Protein AF-A0A4R1QKC6-F1 (afdb_monomer_lite)

Secondary structure (DSSP, 8-state):
-HHHHHHHT-SS--------HHHHHHHHHHS--HHHHHHHHTT-----GGG--HHHHHHHHHHHHHT-TT--HHHHHHHHHTHHHHHT-TT--HHHHHHHHTTHHHHTTT--HHHHHHHHHHHHH-HHHHHHHHHTTS-HHHHHHHHHHHHS-SSEEHHHHHHHHHHHHHHHHHTT-------HHHHHHHHHTTTEEEEE-TTT--EEEEESSHHHHHHHHHHHHHTHHHHHHHHHHH--BHHHHHHHTTTSS-----SS-----GGGTS-----HHHHHHHHHHHHHHTTTPBP--S---TTT----TTS-GGGGHHHHHHHHHHHH-SSS-HHHHHHHHHHHHHHHHHTTSSS----HHHHHHHHHHHHHH--

Foldseek 3Di:
DVVLVVQVPDPPHDDDDDDDPVVVVVVCVVVVDPVVVVSCVVDDDDDDPVPQDLVNLLVLLVVLLVPQPQADPLLSVLCVVVVVCQSPPPLNDSQLSNQLSLCNNVAVVPADSVRSNVVSSVCSVPVLVVLVVVLVPAAPLLNVLLLLCLLADPFFFPVLSVQLSVLLVVLCVVVVNPHDDDDVVVSVVSCCVPFKDWDQDPPPRTITIDTPGVVSSLNSVVVCLVCCVPRLLSSLRRNQALSSLLSLLQLDPQDDDDPPPPDPHCSPVDSSPDPVVSVVSNLVSCLVCVQPHAHTDPDDDPPPCGGHNPDHSLACNLVSLVSCCRRCPEPNDVSNLVSSVVVLVVLVVCCPPPPNRYDPVSVVRSVVSCVRSPD

InterPro domains:
  IPR049050 Novel STAND NTPase 3 [PF20720] (2-67)

Organism: Hydrogenispora ethanolica (NCBI:txid1082276)

pLDDT: mean 82.25, std 14.84, range [34.41, 97.25]

Structure (mmCIF, N/CA/C/O backbone):
data_AF-A0A4R1QKC6-F1
#
_entry.id   AF-A0A4R1QKC6-F1
#
loop_
_atom_site.group_PDB
_atom_site.id
_atom_site.type_symbol
_atom_site.label_atom_id
_atom_site.label_alt_id
_atom_site.label_comp_id
_atom_site.label_asym_id
_atom_site.label_entity_id
_atom_site.label_seq_id
_atom_site.pdbx_PDB_ins_code
_atom_site.Cartn_x
_atom_site.Cartn_y
_atom_site.Cartn_z
_atom_site.occupancy
_atom_site.B_iso_or_equiv
_atom_site.auth_seq_id
_atom_site.auth_comp_id
_atom_site.auth_asym_id
_atom_site.auth_atom_id
_atom_site.pdbx_PDB_model_num
ATOM 1 N N . MET A 1 1 ? 13.739 -27.518 7.814 1.00 59.28 1 MET A N 1
ATOM 2 C CA . MET A 1 1 ? 13.492 -28.705 8.675 1.00 59.28 1 MET A CA 1
ATOM 3 C C . MET A 1 1 ? 14.333 -28.768 9.946 1.00 59.28 1 MET A C 1
ATOM 5 O O . MET A 1 1 ? 13.755 -29.000 11.000 1.00 59.28 1 MET A O 1
ATOM 9 N N . LYS A 1 2 ? 15.659 -28.541 9.899 1.00 71.06 2 LYS A N 1
ATOM 10 C CA . LYS A 1 2 ? 16.522 -28.629 11.098 1.00 71.06 2 LYS A CA 1
ATOM 11 C C . LYS A 1 2 ? 16.048 -27.735 12.257 1.00 71.06 2 LYS A C 1
ATOM 13 O O . LYS A 1 2 ? 16.015 -28.202 13.382 1.00 71.06 2 LYS A O 1
ATOM 18 N N . PHE A 1 3 ? 15.606 -26.508 11.974 1.00 77.31 3 PHE A N 1
ATOM 19 C CA . PHE A 1 3 ? 15.115 -25.565 12.988 1.00 77.31 3 PHE A CA 1
ATOM 20 C C . PHE A 1 3 ? 13.862 -26.049 13.742 1.00 77.31 3 PHE A C 1
ATOM 22 O O . PHE A 1 3 ? 13.881 -26.124 14.965 1.00 77.31 3 PHE A O 1
ATOM 29 N N . ILE A 1 4 ? 12.806 -26.454 13.023 1.00 76.50 4 ILE A N 1
ATOM 30 C CA . ILE A 1 4 ? 11.559 -26.964 13.630 1.00 76.50 4 ILE A CA 1
ATOM 31 C C . ILE A 1 4 ? 11.847 -28.200 14.496 1.00 76.50 4 ILE A C 1
ATOM 33 O O . ILE A 1 4 ? 11.360 -28.292 15.617 1.00 76.50 4 ILE A O 1
ATOM 37 N N . HIS A 1 5 ? 12.698 -29.111 14.010 1.00 72.00 5 HIS A N 1
ATOM 38 C CA . HIS A 1 5 ? 13.098 -30.317 14.747 1.00 72.00 5 HIS A CA 1
ATOM 39 C C . HIS A 1 5 ? 13.957 -30.026 15.985 1.00 72.00 5 HIS A C 1
ATOM 41 O O . HIS A 1 5 ? 13.900 -30.750 16.977 1.00 72.00 5 HIS A O 1
ATOM 47 N N . LEU A 1 6 ? 14.783 -28.978 15.932 1.00 79.50 6 LEU A N 1
ATOM 48 C CA . LEU A 1 6 ? 15.557 -28.521 17.085 1.00 79.50 6 LEU A CA 1
ATOM 49 C C . LEU A 1 6 ? 14.627 -27.981 18.174 1.00 79.50 6 LEU A C 1
ATOM 51 O O . LEU A 1 6 ? 14.767 -28.378 19.330 1.00 79.50 6 LEU A O 1
ATOM 55 N N . ILE A 1 7 ? 13.643 -27.154 17.802 1.00 82.00 7 ILE A N 1
ATOM 56 C CA . ILE A 1 7 ? 12.662 -26.625 18.757 1.00 82.00 7 ILE A CA 1
ATOM 57 C C . ILE A 1 7 ? 11.783 -27.748 19.315 1.00 82.00 7 ILE A C 1
ATOM 59 O O . ILE A 1 7 ? 11.591 -27.809 20.524 1.00 82.00 7 ILE A O 1
ATOM 63 N N . SER A 1 8 ? 11.316 -28.689 18.486 1.00 74.56 8 SER A N 1
ATOM 64 C CA . SER A 1 8 ? 10.445 -29.784 18.948 1.00 74.56 8 SER A CA 1
ATOM 65 C C . SER A 1 8 ? 11.114 -30.730 19.953 1.00 74.56 8 SER A C 1
ATOM 67 O O . SER A 1 8 ? 10.425 -31.449 20.671 1.00 74.56 8 SER A O 1
ATOM 69 N N . LYS A 1 9 ? 12.452 -30.771 19.999 1.00 80.69 9 LYS A N 1
ATOM 70 C CA . LYS A 1 9 ? 13.228 -31.544 20.985 1.00 80.69 9 LYS A CA 1
ATOM 71 C C . LYS A 1 9 ? 13.559 -30.759 22.254 1.00 80.69 9 LYS A C 1
ATOM 73 O O . LYS A 1 9 ? 14.039 -31.347 23.224 1.00 80.69 9 LYS A O 1
ATOM 78 N N . SER A 1 10 ? 13.346 -29.448 22.246 1.00 85.75 10 SER A N 1
ATOM 79 C CA . SER A 1 10 ? 13.603 -28.591 23.393 1.00 85.75 10 SER A CA 1
ATOM 80 C C . SER A 1 10 ? 12.473 -28.717 24.409 1.00 85.75 10 SER A C 1
ATOM 82 O O . SER A 1 10 ? 11.298 -28.688 24.057 1.00 85.75 10 SER A O 1
ATOM 84 N N . ARG A 1 11 ? 12.818 -28.836 25.694 1.00 86.31 11 ARG A N 1
ATOM 85 C CA . ARG A 1 11 ? 11.822 -28.888 26.779 1.00 86.31 11 ARG A CA 1
ATOM 86 C C . ARG A 1 11 ? 11.264 -27.513 27.154 1.00 86.31 11 ARG A C 1
ATOM 88 O O . ARG A 1 11 ? 10.244 -27.446 27.828 1.00 86.31 11 ARG A O 1
ATOM 95 N N . ASN A 1 12 ? 11.926 -26.438 26.721 1.00 91.56 12 ASN A N 1
ATOM 96 C CA . ASN A 1 12 ? 11.682 -25.079 27.212 1.00 91.56 12 ASN A CA 1
ATOM 97 C C . ASN A 1 12 ? 11.407 -24.078 26.075 1.00 91.56 12 ASN A C 1
ATOM 99 O O . ASN A 1 12 ? 11.567 -22.875 26.268 1.00 91.56 12 ASN A O 1
ATOM 103 N N . GLN A 1 13 ? 11.065 -24.547 24.873 1.00 86.56 13 GLN A N 1
ATOM 104 C CA . GLN A 1 13 ? 10.798 -23.685 23.719 1.00 86.56 13 GLN A CA 1
ATOM 105 C C . GLN A 1 13 ? 9.487 -24.091 23.050 1.00 86.56 13 GLN A C 1
ATOM 107 O O . GLN A 1 13 ? 9.180 -25.274 22.937 1.00 86.56 13 GLN A O 1
ATOM 112 N N . ILE A 1 14 ? 8.733 -23.095 22.587 1.00 84.12 14 ILE A N 1
ATOM 113 C CA . ILE A 1 14 ? 7.498 -23.275 21.823 1.00 84.12 14 ILE A CA 1
ATOM 114 C C . ILE A 1 14 ? 7.650 -22.481 20.528 1.00 84.12 14 ILE A C 1
ATOM 116 O O . ILE A 1 14 ? 8.027 -21.311 20.560 1.00 84.12 14 ILE A O 1
ATOM 120 N N . LEU A 1 15 ? 7.360 -23.119 19.394 1.00 81.81 15 LEU A N 1
ATOM 121 C CA . LEU A 1 15 ? 7.278 -22.450 18.100 1.00 81.81 15 LEU A CA 1
ATOM 122 C C . LEU A 1 15 ? 5.813 -22.116 17.811 1.00 81.81 15 LEU A C 1
ATOM 124 O O . LEU A 1 15 ? 4.997 -23.021 17.654 1.00 81.81 15 LEU A O 1
ATOM 128 N N . ILE A 1 16 ? 5.496 -20.825 17.726 1.00 83.88 16 ILE A N 1
ATOM 129 C CA . ILE A 1 16 ? 4.178 -20.341 17.307 1.00 83.88 16 ILE A CA 1
ATOM 130 C C . ILE A 1 16 ? 4.315 -19.815 15.883 1.00 83.88 16 ILE A C 1
ATOM 132 O O . ILE A 1 16 ? 5.154 -18.960 15.612 1.00 83.88 16 ILE A O 1
ATOM 136 N N . LEU A 1 17 ? 3.492 -20.339 14.978 1.00 77.62 17 LEU A N 1
ATOM 137 C CA . LEU A 1 17 ? 3.425 -19.905 13.587 1.00 77.62 17 LEU A CA 1
ATOM 138 C C . LEU A 1 17 ? 2.023 -19.371 13.326 1.00 77.62 17 LEU A C 1
ATOM 140 O O . LEU A 1 17 ? 1.037 -20.063 13.576 1.00 77.62 17 LEU A O 1
ATOM 144 N N . THR A 1 18 ? 1.937 -18.146 12.824 1.00 76.38 18 THR A N 1
ATOM 145 C CA . THR A 1 18 ? 0.678 -17.516 12.432 1.00 76.38 18 THR A CA 1
ATOM 146 C C . THR A 1 18 ? 0.660 -17.356 10.921 1.00 76.38 18 THR A C 1
ATOM 148 O O . THR A 1 18 ? 1.642 -16.964 10.295 1.00 76.38 18 THR A O 1
ATOM 151 N N . SER A 1 19 ? -0.451 -17.734 10.301 1.00 73.38 19 SER A N 1
ATOM 152 C CA . SER A 1 19 ? -0.643 -17.585 8.864 1.00 73.38 19 SER A CA 1
ATOM 153 C C . SER A 1 19 ? -2.129 -17.618 8.553 1.00 73.38 19 SER A C 1
ATOM 155 O O . SER A 1 19 ? -2.922 -18.179 9.315 1.00 73.38 19 SER A O 1
ATOM 157 N N . ARG A 1 20 ? -2.520 -17.055 7.413 1.00 71.25 20 ARG A N 1
ATOM 158 C CA . ARG A 1 20 ? -3.868 -17.269 6.896 1.00 71.25 20 ARG A CA 1
ATOM 159 C C . ARG A 1 20 ? -3.973 -18.700 6.365 1.00 71.25 20 ARG A C 1
ATOM 161 O O . ARG A 1 20 ? -3.031 -19.233 5.779 1.00 71.25 20 ARG A O 1
ATOM 168 N N . GLY A 1 21 ? -5.129 -19.332 6.569 1.00 68.44 21 GLY A N 1
ATOM 169 C CA . GLY A 1 21 ? -5.317 -20.762 6.303 1.00 68.44 21 GLY A CA 1
ATOM 170 C C . GLY A 1 21 ? -4.918 -21.211 4.897 1.00 68.44 21 GLY A C 1
ATOM 171 O O . GLY A 1 21 ? -4.301 -22.265 4.746 1.00 68.44 21 GLY A O 1
ATOM 172 N N . TYR A 1 22 ? -5.231 -20.403 3.884 1.00 66.50 22 TYR A N 1
ATOM 173 C CA . TYR A 1 22 ? -4.925 -20.724 2.492 1.00 66.50 22 TYR A CA 1
ATOM 174 C C . TYR A 1 22 ? -3.426 -20.557 2.164 1.00 66.50 22 TYR A C 1
ATOM 176 O O . TYR A 1 22 ? -2.922 -21.342 1.369 1.00 66.50 22 TYR A O 1
ATOM 184 N N . VAL A 1 23 ? -2.688 -19.616 2.785 1.00 71.38 23 VAL A N 1
ATOM 185 C CA . VAL A 1 23 ? -1.226 -19.468 2.571 1.00 71.38 23 VAL A CA 1
ATOM 186 C C . VAL A 1 23 ? -0.524 -20.730 3.033 1.00 71.38 23 VAL A C 1
ATOM 188 O O . VAL A 1 23 ? 0.311 -21.284 2.323 1.00 71.38 23 VAL A O 1
ATOM 191 N N . LEU A 1 24 ? -0.901 -21.213 4.221 1.00 76.06 24 LEU A N 1
ATOM 192 C CA . LEU A 1 24 ? -0.361 -22.451 4.762 1.00 76.06 24 LEU A CA 1
ATOM 193 C C . LEU A 1 24 ? -0.687 -23.638 3.845 1.00 76.06 24 LEU A C 1
ATOM 195 O O . LEU A 1 24 ? 0.182 -24.465 3.589 1.00 76.06 24 LEU A O 1
ATOM 199 N N . GLN A 1 25 ? -1.918 -23.720 3.330 1.00 73.56 25 GLN A N 1
ATOM 200 C CA . GLN A 1 25 ? -2.302 -24.771 2.382 1.00 73.56 25 GLN A CA 1
ATOM 201 C C . GLN A 1 25 ? -1.499 -24.702 1.076 1.00 73.56 25 GLN A C 1
ATOM 203 O O . GLN A 1 25 ? -1.065 -25.743 0.590 1.00 73.56 25 GLN A O 1
ATOM 208 N N . GLN A 1 26 ? -1.267 -23.502 0.541 1.00 67.56 26 GLN A N 1
ATOM 209 C CA . GLN A 1 26 ? -0.498 -23.287 -0.683 1.00 67.56 26 GLN A CA 1
ATOM 210 C C . GLN A 1 26 ? 0.970 -23.688 -0.503 1.00 67.56 26 GLN A C 1
ATOM 212 O O . GLN A 1 26 ? 1.472 -24.503 -1.274 1.00 67.56 26 GLN A O 1
ATOM 217 N N . GLY A 1 27 ? 1.630 -23.202 0.552 1.00 70.81 27 GLY A N 1
ATOM 218 C CA . GLY A 1 27 ? 3.017 -23.576 0.838 1.00 70.81 27 GLY A CA 1
ATOM 219 C C . GLY A 1 27 ? 3.173 -25.082 1.081 1.00 70.81 27 GLY A C 1
ATOM 220 O O . GLY A 1 27 ? 4.123 -25.701 0.614 1.00 70.81 27 GLY A O 1
ATOM 221 N N . LEU A 1 28 ? 2.206 -25.724 1.745 1.00 74.06 28 LEU A N 1
ATOM 222 C CA . LEU A 1 28 ? 2.227 -27.181 1.914 1.00 74.06 28 LEU A CA 1
ATOM 223 C C . LEU A 1 28 ? 2.051 -27.946 0.594 1.00 74.06 28 LEU A C 1
ATOM 225 O O . LEU A 1 28 ? 2.618 -29.030 0.455 1.00 74.06 28 LEU A O 1
ATOM 229 N N . ALA A 1 29 ? 1.278 -27.408 -0.353 1.00 72.88 29 ALA A N 1
ATOM 230 C CA . ALA A 1 29 ? 1.083 -28.014 -1.668 1.00 72.88 29 ALA A CA 1
ATOM 231 C C . ALA A 1 29 ? 2.341 -27.915 -2.547 1.00 72.88 29 ALA A C 1
ATOM 233 O O . ALA A 1 29 ? 2.661 -28.866 -3.257 1.00 72.88 29 ALA A O 1
ATOM 234 N N . GLU A 1 30 ? 3.066 -26.799 -2.466 1.00 71.62 30 GLU A N 1
ATOM 235 C CA . GLU A 1 30 ? 4.295 -26.554 -3.231 1.00 71.62 30 GLU A CA 1
ATOM 236 C C . GLU A 1 30 ? 5.466 -27.422 -2.747 1.00 71.62 30 GLU A C 1
ATOM 238 O O . GLU A 1 30 ? 6.155 -28.049 -3.546 1.00 71.62 30 GLU A O 1
ATOM 243 N N . TYR A 1 31 ? 5.655 -27.531 -1.429 1.00 66.31 31 TYR A N 1
ATOM 244 C CA . TYR A 1 31 ? 6.826 -28.201 -0.853 1.00 66.31 31 TYR A CA 1
ATOM 245 C C . TYR A 1 31 ? 6.674 -29.725 -0.667 1.00 66.31 31 TYR A C 1
ATOM 247 O O . TYR A 1 31 ? 7.617 -30.356 -0.188 1.00 66.31 31 TYR A O 1
ATOM 255 N N . GLN A 1 32 ? 5.512 -30.313 -1.009 1.00 65.56 32 GLN A N 1
ATOM 256 C CA . GLN A 1 32 ? 5.183 -31.760 -1.010 1.00 65.56 32 GLN A CA 1
ATOM 257 C C . GLN A 1 32 ? 5.869 -32.613 0.081 1.00 65.56 32 GLN A C 1
ATOM 259 O O . GLN A 1 32 ? 6.321 -33.733 -0.156 1.00 65.56 32 GLN A O 1
ATOM 264 N N . ASN A 1 33 ? 5.964 -32.092 1.305 1.00 74.00 33 ASN A N 1
ATOM 265 C CA . ASN A 1 33 ? 6.680 -32.748 2.393 1.00 74.00 33 ASN A CA 1
ATOM 266 C C . ASN A 1 33 ? 5.694 -33.230 3.462 1.00 74.00 33 ASN A C 1
ATOM 268 O O . ASN A 1 33 ? 5.199 -32.455 4.283 1.00 74.00 33 ASN A O 1
ATOM 272 N N . GLU A 1 34 ? 5.430 -34.536 3.470 1.00 73.38 34 GLU A N 1
ATOM 273 C CA . GLU A 1 34 ? 4.477 -35.169 4.390 1.00 73.38 34 GLU A CA 1
ATOM 274 C C . GLU A 1 34 ? 4.863 -35.002 5.870 1.00 73.38 34 GLU A C 1
ATOM 276 O O . GLU A 1 34 ? 3.994 -34.830 6.725 1.00 73.38 34 GLU A O 1
ATOM 281 N N . GLN A 1 35 ? 6.161 -34.956 6.196 1.00 71.50 35 GLN A N 1
ATOM 282 C CA . GLN A 1 35 ? 6.610 -34.721 7.575 1.00 71.50 35 GLN A CA 1
ATOM 283 C C . GLN A 1 35 ? 6.279 -33.299 8.049 1.00 71.50 35 GLN A C 1
ATOM 285 O O . GLN A 1 35 ? 5.874 -33.113 9.196 1.00 71.50 35 GLN A O 1
ATOM 290 N N . LEU A 1 36 ? 6.409 -32.300 7.168 1.00 72.69 36 LEU A N 1
ATOM 291 C CA . LEU A 1 36 ? 5.988 -30.919 7.441 1.00 72.69 36 LEU A CA 1
ATOM 292 C C . LEU A 1 36 ? 4.480 -30.839 7.660 1.00 72.69 36 LEU A C 1
ATOM 294 O O . LEU A 1 36 ? 4.031 -30.264 8.649 1.00 72.69 36 LEU A O 1
ATOM 298 N N . LYS A 1 37 ? 3.699 -31.455 6.772 1.00 72.69 37 LYS A N 1
ATOM 299 C CA . LYS A 1 37 ? 2.235 -31.464 6.853 1.00 72.69 37 LYS A CA 1
ATOM 300 C C . LYS A 1 37 ? 1.735 -32.069 8.167 1.00 72.69 37 LYS A C 1
ATOM 302 O O . LYS A 1 37 ? 0.853 -31.500 8.808 1.00 72.69 37 LYS A O 1
ATOM 307 N N . LEU A 1 38 ? 2.336 -33.178 8.601 1.00 73.25 38 LEU A N 1
ATOM 308 C CA . LEU A 1 38 ? 2.055 -33.788 9.901 1.00 73.25 38 LEU A CA 1
ATOM 309 C C . LEU A 1 38 ? 2.442 -32.860 11.061 1.00 73.25 38 LEU A C 1
ATOM 311 O O . LEU A 1 38 ? 1.631 -32.661 11.962 1.00 73.25 38 LEU A O 1
ATOM 315 N N . ALA A 1 39 ? 3.627 -32.242 11.019 1.00 72.62 39 ALA A N 1
ATOM 316 C CA . ALA A 1 39 ? 4.083 -31.320 12.062 1.00 72.62 39 ALA A CA 1
ATOM 317 C C . ALA A 1 39 ? 3.141 -30.114 12.241 1.00 72.62 39 ALA A C 1
ATOM 319 O O . ALA A 1 39 ? 2.820 -29.749 13.370 1.00 72.62 39 ALA A O 1
ATOM 320 N N . PHE A 1 40 ? 2.639 -29.541 11.144 1.00 74.81 40 PHE A N 1
ATOM 321 C CA . PHE A 1 40 ? 1.676 -28.436 11.193 1.00 74.81 40 PHE A CA 1
ATOM 322 C C . PHE A 1 40 ? 0.294 -28.843 11.718 1.00 74.81 40 PHE A C 1
ATOM 324 O O . PHE A 1 40 ? -0.420 -27.994 12.247 1.00 74.81 40 PHE A O 1
ATOM 331 N N . ASN A 1 41 ? -0.094 -30.117 11.606 1.00 71.12 41 ASN A N 1
ATOM 332 C CA . ASN A 1 41 ? -1.394 -30.591 12.083 1.00 71.12 41 ASN A CA 1
ATOM 333 C C . ASN A 1 41 ? -1.435 -30.846 13.600 1.00 71.12 41 ASN A C 1
ATOM 335 O O . ASN A 1 41 ? -2.508 -30.749 14.188 1.00 71.12 41 ASN A O 1
ATOM 339 N N . ILE A 1 42 ? -0.297 -31.131 14.247 1.00 68.06 42 ILE A N 1
ATOM 340 C CA . ILE A 1 42 ? -0.229 -31.552 15.665 1.00 68.06 42 ILE A CA 1
ATOM 341 C C . ILE A 1 42 ? -0.626 -30.433 16.655 1.00 68.06 42 ILE A C 1
ATOM 343 O O . ILE A 1 42 ? -0.947 -30.714 17.806 1.00 68.06 42 ILE A O 1
ATOM 347 N N . GLY A 1 43 ? -0.682 -29.173 16.215 1.00 65.00 43 GLY A N 1
ATOM 348 C CA . GLY A 1 43 ? -1.074 -28.028 17.050 1.00 65.00 43 GLY A CA 1
ATOM 349 C C . GLY A 1 43 ? -1.864 -26.961 16.298 1.00 65.00 43 GLY A C 1
ATOM 350 O O . GLY A 1 43 ? -1.790 -25.782 16.639 1.00 65.00 43 GLY A O 1
ATOM 351 N N . LYS A 1 44 ? -2.573 -27.347 15.231 1.00 72.31 44 LYS A N 1
ATOM 352 C CA . LYS A 1 44 ? -3.278 -26.396 14.370 1.00 72.31 44 LYS A CA 1
ATOM 353 C C . LYS A 1 44 ? -4.469 -25.777 15.104 1.00 72.31 44 LYS A C 1
ATOM 355 O O . LYS A 1 44 ? -5.472 -26.443 15.336 1.00 72.31 44 LYS A O 1
ATOM 360 N N . CYS A 1 45 ? -4.376 -24.484 15.395 1.00 75.38 45 CYS A N 1
ATOM 361 C CA . CYS A 1 45 ? -5.505 -23.669 15.830 1.00 75.38 45 CYS A CA 1
ATOM 362 C C . CYS A 1 45 ? -6.036 -22.874 14.633 1.00 75.38 45 CYS A C 1
ATOM 364 O O . CYS A 1 45 ? -5.261 -22.226 13.927 1.00 75.38 45 CYS A O 1
ATOM 366 N N . PHE A 1 46 ? -7.344 -22.941 14.384 1.00 71.19 46 PHE A N 1
ATOM 367 C CA . PHE A 1 46 ? -7.999 -22.145 13.352 1.00 71.19 46 PHE A CA 1
ATOM 368 C C . PHE A 1 46 ? -8.914 -21.135 14.034 1.00 71.19 46 PHE A C 1
ATOM 370 O O . PHE A 1 46 ? -9.820 -21.525 14.759 1.00 71.19 46 PHE A O 1
ATOM 377 N N . LEU A 1 47 ? -8.646 -19.847 13.829 1.00 69.44 47 LEU A N 1
ATOM 378 C CA . LEU A 1 47 ? -9.457 -18.764 14.376 1.00 69.44 47 LEU A CA 1
ATOM 379 C C . LEU A 1 47 ? -10.393 -18.268 13.273 1.00 69.44 47 LEU A C 1
ATOM 381 O O . LEU A 1 47 ? -9.919 -17.668 12.306 1.00 69.44 47 LEU A O 1
ATOM 385 N N . GLN A 1 48 ? -11.700 -18.514 13.396 1.00 67.06 48 GLN A N 1
ATOM 386 C CA . GLN A 1 48 ? -12.703 -17.896 12.527 1.00 67.06 48 GLN A CA 1
ATOM 387 C C . GLN A 1 48 ? -13.425 -16.785 13.278 1.00 67.06 48 GLN A C 1
ATOM 389 O O . GLN A 1 48 ? -13.740 -16.913 14.456 1.00 67.06 48 GLN A O 1
ATOM 394 N N . LEU A 1 49 ? -13.739 -15.695 12.579 1.00 65.50 49 LEU A N 1
ATOM 395 C CA . LEU A 1 49 ? -14.532 -14.600 13.151 1.00 65.50 49 LEU A CA 1
ATOM 396 C C . LEU A 1 49 ? -15.930 -15.066 13.586 1.00 65.50 49 LEU A C 1
ATOM 398 O O . LEU A 1 49 ? -16.472 -14.543 14.553 1.00 65.50 49 LEU A O 1
ATOM 402 N N . GLY A 1 50 ? -16.492 -16.071 12.903 1.00 66.69 50 GLY A N 1
ATOM 403 C CA . GLY A 1 50 ? -17.768 -16.692 13.273 1.00 66.69 50 GLY A CA 1
ATOM 404 C C . GLY A 1 50 ? -17.735 -17.438 14.611 1.00 66.69 50 GLY A C 1
ATOM 405 O O . GLY A 1 50 ? -18.787 -17.646 15.205 1.00 66.69 50 GLY A O 1
ATOM 406 N N . ASP A 1 51 ? -16.545 -17.773 15.118 1.00 74.12 51 ASP A N 1
ATOM 407 C CA . ASP A 1 51 ? -16.371 -18.466 16.399 1.00 74.12 51 ASP A CA 1
ATOM 408 C C . ASP A 1 51 ? -16.341 -17.493 17.592 1.00 74.12 51 ASP A C 1
ATOM 410 O O . ASP A 1 51 ? -16.206 -17.908 18.747 1.00 74.12 51 ASP A O 1
ATOM 414 N N . TYR A 1 52 ? -16.418 -16.179 17.345 1.00 84.00 52 TYR A N 1
ATOM 415 C CA . TYR A 1 52 ? -16.324 -15.185 18.409 1.00 84.00 52 TYR A CA 1
ATOM 416 C C . TYR A 1 52 ? -17.660 -15.084 19.134 1.00 84.00 52 TYR A C 1
ATOM 418 O O . TYR A 1 52 ? -18.614 -14.489 18.633 1.00 84.00 52 TYR A O 1
ATOM 426 N N . SER A 1 53 ? -17.706 -15.625 20.351 1.00 90.38 53 SER A N 1
ATOM 427 C CA . SER A 1 53 ? -18.818 -15.384 21.265 1.00 90.38 53 SER A CA 1
ATOM 428 C C . SER A 1 53 ? -18.928 -13.901 21.621 1.00 90.38 53 SER A C 1
ATOM 430 O O . SER A 1 53 ? -17.939 -13.162 21.586 1.00 90.38 53 SER A O 1
ATOM 432 N N . ASP A 1 54 ? -20.113 -13.470 22.043 1.00 93.19 54 ASP A N 1
ATOM 433 C CA . ASP A 1 54 ? -20.361 -12.083 22.455 1.00 93.19 54 ASP A CA 1
ATOM 434 C C . ASP A 1 54 ? -19.415 -11.635 23.578 1.00 93.19 54 ASP A C 1
ATOM 436 O O . ASP A 1 54 ? -18.921 -10.510 23.567 1.00 93.19 54 ASP A O 1
ATOM 440 N N . LEU A 1 55 ? -19.049 -12.552 24.484 1.00 93.94 55 LEU A N 1
ATOM 441 C CA . LEU A 1 55 ? -18.038 -12.308 25.514 1.00 93.94 55 LEU A CA 1
ATOM 442 C C . LEU A 1 55 ? -16.655 -12.007 24.914 1.00 93.94 55 LEU A C 1
ATOM 444 O O . LEU A 1 55 ? -15.962 -11.106 25.386 1.00 93.94 55 LEU A O 1
ATOM 448 N N . ILE A 1 56 ? -16.230 -12.751 23.888 1.00 92.31 56 ILE A N 1
ATOM 449 C CA . ILE A 1 56 ? -14.951 -12.507 23.203 1.00 92.31 56 ILE A CA 1
ATOM 450 C C . ILE A 1 56 ? -14.993 -11.154 22.491 1.00 92.31 56 ILE A C 1
ATOM 452 O O . ILE A 1 56 ? -14.064 -10.361 22.650 1.00 92.31 56 ILE A O 1
ATOM 456 N N . LYS A 1 57 ? -16.076 -10.861 21.765 1.00 94.38 57 LYS A N 1
ATOM 457 C CA . LYS A 1 57 ? -16.252 -9.581 21.067 1.00 94.38 57 LYS A CA 1
ATOM 458 C C . LYS A 1 57 ? -16.244 -8.392 22.031 1.00 94.38 57 LYS A C 1
ATOM 460 O O . LYS A 1 57 ? -15.580 -7.389 21.766 1.00 94.38 57 LYS A O 1
ATOM 465 N N . ALA A 1 58 ? -16.925 -8.513 23.169 1.00 96.06 58 ALA A N 1
ATOM 466 C CA . ALA A 1 58 ? -16.905 -7.497 24.216 1.00 96.06 58 ALA A CA 1
ATOM 467 C C . ALA A 1 58 ? -15.486 -7.307 24.765 1.00 96.06 58 ALA A C 1
ATOM 469 O O . ALA A 1 58 ? -14.996 -6.182 24.800 1.00 96.06 58 ALA A O 1
ATOM 470 N N . ARG A 1 59 ? -14.777 -8.394 25.108 1.00 95.31 59 ARG A N 1
ATOM 471 C CA . ARG A 1 59 ? -13.383 -8.310 25.581 1.00 95.31 59 ARG A CA 1
ATOM 472 C C . ARG A 1 59 ? -12.470 -7.614 24.578 1.00 95.31 59 ARG A C 1
ATOM 474 O O . ARG A 1 59 ? -11.650 -6.805 24.988 1.00 95.31 59 ARG A O 1
ATOM 481 N N . ILE A 1 60 ? -12.606 -7.911 23.288 1.00 93.88 60 ILE A N 1
ATOM 482 C CA . ILE A 1 60 ? -11.829 -7.250 22.233 1.00 93.88 60 ILE A CA 1
ATOM 483 C C . ILE A 1 60 ? -12.140 -5.750 22.203 1.00 93.88 60 ILE A C 1
ATOM 485 O O . ILE A 1 60 ? -11.217 -4.946 22.284 1.00 93.88 60 ILE A O 1
ATOM 489 N N . LEU A 1 61 ? -13.422 -5.370 22.149 1.00 96.25 61 LEU A N 1
ATOM 490 C CA . LEU A 1 61 ? -13.835 -3.964 22.126 1.00 96.25 61 LEU A CA 1
ATOM 491 C C . LEU A 1 61 ? -13.307 -3.202 23.349 1.00 96.25 61 LEU A C 1
ATOM 493 O O . LEU A 1 61 ? -12.645 -2.180 23.194 1.00 96.25 61 LEU A O 1
ATOM 497 N N . PHE A 1 62 ? -13.542 -3.721 24.556 1.00 96.25 62 PHE A N 1
ATOM 498 C CA . PHE A 1 62 ? -13.106 -3.074 25.792 1.00 96.25 62 PHE A CA 1
ATOM 499 C C . PHE A 1 62 ? -11.585 -3.051 25.950 1.00 96.25 62 PHE A C 1
ATOM 501 O O . PHE A 1 62 ? -11.061 -2.082 26.489 1.00 96.25 62 PHE A O 1
ATOM 508 N N . ASN A 1 63 ? -10.859 -4.049 25.435 1.00 95.38 63 ASN A N 1
ATOM 509 C CA . ASN A 1 63 ? -9.399 -3.987 25.382 1.00 95.38 63 ASN A CA 1
ATOM 510 C C . ASN A 1 63 ? -8.930 -2.836 24.484 1.00 95.38 63 ASN A C 1
ATOM 512 O O . ASN A 1 63 ? -8.054 -2.077 24.890 1.00 95.38 63 ASN A O 1
ATOM 516 N N . HIS A 1 64 ? -9.515 -2.669 23.295 1.00 93.81 64 HIS A N 1
ATOM 517 C CA . HIS A 1 64 ? -9.156 -1.547 22.426 1.00 93.81 64 HIS A CA 1
ATOM 518 C C . HIS A 1 64 ? -9.505 -0.194 23.052 1.00 93.81 64 HIS A C 1
ATOM 520 O O . HIS A 1 64 ? -8.715 0.735 22.929 1.00 93.81 64 HIS A O 1
ATOM 526 N N . LEU A 1 65 ? -10.638 -0.080 23.754 1.00 93.94 65 LEU A N 1
ATOM 527 C CA . LEU A 1 65 ? -10.983 1.136 24.498 1.00 93.94 65 LEU A CA 1
ATOM 528 C C . LEU A 1 65 ? -9.982 1.417 25.622 1.00 93.94 65 LEU A C 1
ATOM 530 O O . LEU A 1 65 ? -9.519 2.544 25.751 1.00 93.94 65 LEU A O 1
ATOM 534 N N . TYR A 1 66 ? -9.616 0.395 26.398 1.00 92.00 66 TYR A N 1
ATOM 535 C CA . TYR A 1 66 ? -8.686 0.522 27.520 1.00 92.00 66 TYR A CA 1
ATOM 536 C C . TYR A 1 66 ? -7.289 0.981 27.083 1.00 92.00 66 TYR A C 1
ATOM 538 O O . TYR A 1 66 ? -6.678 1.811 27.749 1.00 92.00 66 TYR A O 1
ATOM 546 N N . PHE A 1 67 ? -6.787 0.450 25.966 1.00 89.19 67 PHE A N 1
ATOM 547 C CA . PHE A 1 67 ? -5.476 0.817 25.421 1.00 89.19 67 PHE A CA 1
ATOM 548 C C . PHE A 1 67 ? -5.522 2.009 24.456 1.00 89.19 67 PHE A C 1
ATOM 550 O O . PHE A 1 67 ? -4.490 2.373 23.893 1.00 89.19 67 PHE A O 1
ATOM 557 N N . SER A 1 68 ? -6.687 2.626 24.242 1.00 85.56 68 SER A N 1
ATOM 558 C CA . SER A 1 68 ? -6.777 3.800 23.383 1.00 85.56 68 SER A CA 1
ATOM 559 C C . SER A 1 68 ? -6.251 5.034 24.110 1.00 85.56 68 SER A C 1
ATOM 561 O O . SER A 1 68 ? -6.910 5.595 24.977 1.00 85.56 68 SER A O 1
ATOM 563 N N . GLU A 1 69 ? -5.075 5.509 23.707 1.00 83.25 69 GLU A N 1
ATOM 564 C CA . GLU A 1 69 ? -4.509 6.779 24.190 1.00 83.25 69 GLU A CA 1
ATOM 565 C C . GLU A 1 69 ? -5.158 8.010 23.526 1.00 83.25 69 GLU A C 1
ATOM 567 O O . GLU A 1 69 ? -4.828 9.151 23.844 1.00 83.25 69 GLU A O 1
ATOM 572 N N . LYS A 1 70 ? -6.061 7.788 22.563 1.00 83.88 70 LYS A N 1
ATOM 573 C CA . LYS A 1 70 ? -6.590 8.815 21.655 1.00 83.88 70 LYS A CA 1
ATOM 574 C C . LYS A 1 70 ? -8.009 9.272 21.993 1.00 83.88 70 LYS A C 1
ATOM 576 O O . LYS A 1 70 ? -8.540 10.087 21.239 1.00 83.88 70 LYS A O 1
ATOM 581 N N . LEU A 1 71 ? -8.622 8.740 23.053 1.00 90.69 71 LEU A N 1
ATOM 582 C CA . LEU A 1 71 ? -10.016 8.993 23.432 1.00 90.69 71 LEU A CA 1
ATOM 583 C C . LEU A 1 71 ? -10.126 9.588 24.838 1.00 90.69 71 LEU A C 1
ATOM 585 O O . LEU A 1 71 ? -9.466 9.138 25.770 1.00 90.69 71 LEU A O 1
ATOM 589 N N . GLU A 1 72 ? -11.002 10.579 24.985 1.00 92.88 72 GLU A N 1
ATOM 590 C CA . GLU A 1 72 ? -11.396 11.129 26.286 1.00 92.88 72 GLU A CA 1
ATOM 591 C C . GLU A 1 72 ? -12.505 10.272 26.926 1.00 92.88 72 GLU A C 1
ATOM 593 O O . GLU A 1 72 ? -13.206 9.530 26.232 1.00 92.88 72 GLU A O 1
ATOM 598 N N . TRP A 1 73 ? -12.685 10.377 28.250 1.00 93.75 73 TRP A N 1
ATOM 599 C CA . TRP A 1 73 ? -13.588 9.496 29.006 1.00 93.75 73 TRP A CA 1
ATOM 600 C C . TRP A 1 73 ? -15.030 9.501 28.485 1.00 93.75 73 TRP A C 1
ATOM 602 O O . TRP A 1 73 ? -15.584 8.429 28.274 1.00 93.75 73 TRP A O 1
ATOM 612 N N . ASP A 1 74 ? -15.607 10.665 28.188 1.00 95.12 74 ASP A N 1
ATOM 613 C CA . ASP A 1 74 ? -17.001 10.772 27.732 1.00 95.12 74 ASP A CA 1
ATOM 614 C C . ASP A 1 74 ? -17.249 10.014 26.406 1.00 95.12 74 ASP A C 1
ATOM 616 O O . ASP A 1 74 ? -18.346 9.513 26.146 1.00 95.12 74 ASP A O 1
ATOM 620 N N . TYR A 1 75 ? -16.214 9.871 25.566 1.00 96.06 75 TYR A N 1
ATOM 621 C CA . TYR A 1 75 ? -16.266 9.076 24.332 1.00 96.06 75 TYR A CA 1
ATOM 622 C C . TYR A 1 75 ? -16.089 7.580 24.596 1.00 96.06 75 TYR A C 1
ATOM 624 O O . TYR A 1 75 ? -16.659 6.754 23.884 1.00 96.06 75 TYR A O 1
ATOM 632 N N . VAL A 1 76 ? -15.313 7.209 25.613 1.00 95.44 76 VAL A N 1
ATOM 633 C CA . VAL A 1 76 ? -15.222 5.816 26.067 1.00 95.44 76 VAL A CA 1
ATOM 634 C C . VAL A 1 76 ? -16.552 5.382 26.685 1.00 95.44 76 VAL A C 1
ATOM 636 O O . VAL A 1 76 ? -17.048 4.307 26.354 1.00 95.44 76 VAL A O 1
ATOM 639 N N . GLU A 1 77 ? -17.151 6.233 27.518 1.00 96.38 77 GLU A N 1
ATOM 640 C CA 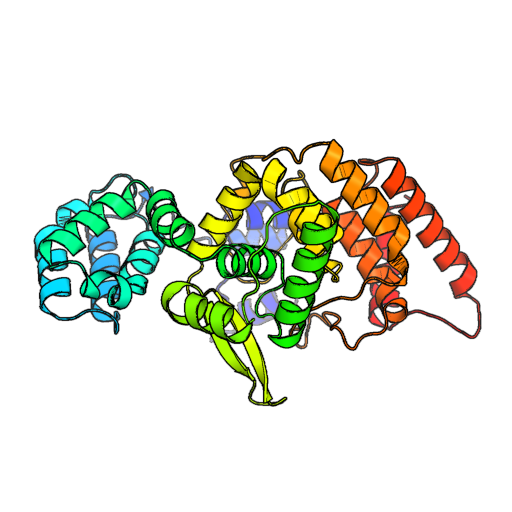. GLU A 1 77 ? -18.419 5.993 28.210 1.00 96.38 77 GLU A CA 1
ATOM 641 C C . GLU A 1 77 ? -19.560 5.741 27.219 1.00 96.38 77 GLU A C 1
ATOM 643 O O . GLU A 1 77 ? -20.209 4.701 27.289 1.00 96.38 77 GLU A O 1
ATOM 648 N N . VAL A 1 78 ? -19.746 6.603 26.214 1.00 97.25 78 VAL A N 1
ATOM 649 C CA . VAL A 1 78 ? -20.824 6.415 25.224 1.00 97.25 78 VAL A CA 1
ATOM 650 C C . VAL A 1 78 ? -20.673 5.123 24.404 1.00 97.25 78 VAL A C 1
ATOM 652 O O . VAL A 1 78 ? -21.669 4.504 24.025 1.00 97.25 78 VAL A O 1
ATOM 655 N N . ILE A 1 79 ? -19.438 4.681 24.130 1.00 96.88 79 ILE A N 1
ATOM 656 C CA . ILE A 1 79 ? -19.186 3.402 23.450 1.00 96.88 79 ILE A CA 1
ATOM 657 C C . ILE A 1 79 ? -19.458 2.239 24.401 1.00 96.88 79 ILE A C 1
ATOM 659 O O . ILE A 1 79 ? -20.048 1.244 23.977 1.00 96.88 79 ILE A O 1
ATOM 663 N N . ALA A 1 80 ? -19.041 2.362 25.663 1.00 95.94 80 ALA A N 1
ATOM 664 C CA . ALA A 1 80 ? -19.274 1.367 26.699 1.00 95.94 80 ALA A CA 1
ATOM 665 C C . ALA A 1 80 ? -20.772 1.165 26.954 1.00 95.94 80 ALA A C 1
ATOM 667 O O . ALA A 1 80 ? -21.211 0.023 27.005 1.00 95.94 80 ALA A O 1
ATOM 668 N N . ASP A 1 81 ? -21.564 2.235 27.009 1.00 96.56 81 ASP A N 1
ATOM 669 C CA . ASP A 1 81 ? -23.023 2.172 27.154 1.00 96.56 81 ASP A CA 1
ATOM 670 C C . ASP A 1 81 ? -23.697 1.548 25.923 1.00 96.56 81 ASP A C 1
ATOM 672 O O . ASP A 1 81 ? -24.688 0.823 26.026 1.00 96.56 81 ASP A O 1
ATOM 676 N N . GLY A 1 82 ? -23.152 1.813 24.734 1.00 96.12 82 GLY A N 1
ATOM 677 C CA . GLY A 1 82 ? -23.675 1.339 23.455 1.00 96.12 82 GLY A CA 1
ATOM 678 C C . GLY A 1 82 ? -23.059 0.035 22.933 1.00 96.12 82 GLY A C 1
ATOM 679 O O . GLY A 1 82 ? -23.286 -0.308 21.764 1.00 96.12 82 GLY A O 1
ATOM 680 N N . TYR A 1 83 ? -22.262 -0.675 23.735 1.00 96.69 83 TYR A N 1
ATOM 681 C CA . TYR A 1 83 ? -21.388 -1.756 23.261 1.00 96.69 83 TYR A CA 1
ATOM 682 C C . TYR A 1 83 ? -22.143 -2.905 22.576 1.00 96.69 83 TYR A C 1
ATOM 684 O O . TYR A 1 83 ? -21.644 -3.474 21.603 1.00 96.69 83 TYR A O 1
ATOM 692 N N . GLU A 1 84 ? -23.364 -3.215 23.027 1.00 97.00 84 GLU A N 1
ATOM 693 C CA . GLU A 1 84 ? -24.180 -4.319 22.505 1.00 97.00 84 GLU A CA 1
ATOM 694 C C . GLU A 1 84 ? -24.447 -4.175 21.005 1.00 97.00 84 GLU A C 1
ATOM 696 O O . GLU A 1 84 ? -24.337 -5.143 20.252 1.00 97.00 84 GLU A O 1
ATOM 701 N N . ARG A 1 85 ? -24.728 -2.953 20.533 1.00 96.38 85 ARG A N 1
ATOM 702 C CA . ARG A 1 85 ? -24.968 -2.694 19.103 1.00 96.38 85 ARG A CA 1
ATOM 703 C C . ARG A 1 85 ? -23.704 -2.865 18.263 1.00 96.38 85 ARG A C 1
ATOM 705 O O . ARG A 1 85 ? -23.818 -3.163 17.080 1.00 96.38 85 ARG A O 1
ATOM 712 N N . ILE A 1 86 ? -22.526 -2.681 18.861 1.00 96.06 86 ILE A N 1
ATOM 713 C CA . ILE A 1 86 ? -21.237 -2.877 18.193 1.00 96.06 86 ILE A CA 1
ATOM 714 C C . ILE A 1 86 ? -20.937 -4.373 18.102 1.00 96.06 86 ILE A C 1
ATOM 716 O O . ILE A 1 86 ? -20.718 -4.875 17.004 1.00 96.06 86 ILE A O 1
ATOM 720 N N . ILE A 1 87 ? -20.969 -5.109 19.220 1.00 95.25 87 ILE A N 1
ATOM 721 C CA . ILE A 1 87 ? -20.619 -6.544 19.239 1.00 95.25 87 ILE A CA 1
ATOM 722 C C . ILE A 1 87 ? -21.606 -7.414 18.442 1.00 95.25 87 ILE A C 1
ATOM 724 O O . ILE A 1 87 ? -21.212 -8.428 17.856 1.00 95.25 87 ILE A O 1
ATOM 728 N N . ASN A 1 88 ? -22.868 -6.988 18.361 1.00 93.12 88 ASN A N 1
ATOM 729 C CA . ASN A 1 88 ? -23.912 -7.672 17.598 1.00 93.12 88 ASN A CA 1
ATOM 730 C C . ASN A 1 88 ? -24.006 -7.185 16.144 1.00 93.12 88 ASN A C 1
ATOM 732 O O . ASN A 1 88 ? -24.878 -7.633 15.403 1.00 93.12 88 ASN A O 1
ATOM 736 N N . HIS A 1 89 ? -23.128 -6.274 15.718 1.00 92.94 89 HIS A N 1
ATOM 737 C CA . HIS A 1 89 ? -23.121 -5.781 14.348 1.00 92.94 89 HIS A CA 1
ATOM 738 C C . HIS A 1 89 ? -22.677 -6.879 13.367 1.00 92.94 89 HIS A C 1
ATOM 740 O O . HIS A 1 89 ? -21.681 -7.566 13.603 1.00 92.94 89 HIS A O 1
ATOM 746 N N . ASN A 1 90 ? -23.359 -7.000 12.221 1.00 87.00 90 ASN A N 1
ATOM 747 C CA . ASN A 1 90 ? -23.056 -8.019 11.200 1.00 87.00 90 ASN A CA 1
ATOM 748 C C . ASN A 1 90 ? -21.619 -7.921 10.659 1.00 87.00 90 ASN A C 1
ATOM 750 O O . ASN A 1 90 ? -21.011 -8.929 10.313 1.00 87.00 90 ASN A O 1
ATOM 754 N N . ASN A 1 91 ? -21.074 -6.704 10.632 1.00 85.81 91 ASN A N 1
ATOM 755 C CA . ASN A 1 91 ? -19.719 -6.408 10.161 1.00 85.81 91 ASN A CA 1
ATOM 756 C C . ASN A 1 91 ? -18.703 -6.246 11.306 1.00 85.81 91 ASN A C 1
ATOM 758 O O . ASN A 1 91 ? -17.688 -5.569 11.143 1.00 85.81 91 ASN A O 1
ATOM 762 N N . TYR A 1 92 ? -18.974 -6.809 12.489 1.00 88.69 92 TYR A N 1
ATOM 763 C CA . TYR A 1 92 ? -18.012 -6.777 13.588 1.00 88.69 92 TYR A CA 1
ATOM 764 C C . TYR A 1 92 ? -16.691 -7.435 13.164 1.00 88.69 92 TYR A C 1
ATOM 766 O O . TYR A 1 92 ? -16.645 -8.617 12.819 1.00 88.69 92 TYR A O 1
ATOM 774 N N . HIS A 1 93 ? -15.598 -6.679 13.242 1.00 84.06 93 HIS A N 1
ATOM 775 C CA . HIS A 1 93 ? -14.256 -7.178 12.975 1.00 84.06 93 HIS A CA 1
ATOM 776 C C . HIS A 1 93 ? -13.245 -6.423 13.852 1.00 84.06 93 HIS A C 1
ATOM 778 O O . HIS A 1 93 ? -13.242 -5.190 13.806 1.00 84.06 93 HIS A O 1
ATOM 784 N N . PRO A 1 94 ? -12.351 -7.105 14.600 1.00 86.06 94 PRO A N 1
ATOM 785 C CA . PRO A 1 94 ? -11.404 -6.446 15.511 1.00 86.06 94 PRO A CA 1
ATOM 786 C C . PRO A 1 94 ? -10.596 -5.329 14.842 1.00 86.06 94 PRO A C 1
ATOM 788 O O . PRO A 1 94 ? -10.559 -4.207 15.329 1.00 86.06 94 PRO A O 1
ATOM 791 N N . ARG A 1 95 ? -10.062 -5.600 13.645 1.00 82.06 95 ARG A N 1
ATOM 792 C CA . ARG A 1 95 ? -9.324 -4.613 12.843 1.00 82.06 95 ARG A CA 1
ATOM 793 C C . ARG A 1 95 ? -10.150 -3.375 12.462 1.00 82.06 95 ARG A C 1
ATOM 795 O O . ARG A 1 95 ? -9.605 -2.283 12.416 1.00 82.06 95 ARG A O 1
ATOM 802 N N . ILE A 1 96 ? -11.455 -3.511 12.190 1.00 85.31 96 ILE A N 1
ATOM 803 C CA . ILE A 1 96 ? -12.316 -2.355 11.867 1.00 85.31 96 ILE A CA 1
ATOM 804 C C . ILE A 1 96 ? -12.501 -1.480 13.113 1.00 85.31 96 ILE A C 1
ATOM 806 O O . ILE A 1 96 ? -12.437 -0.258 13.017 1.00 85.31 96 ILE A O 1
ATOM 810 N N . ILE A 1 97 ? -12.677 -2.104 14.280 1.00 89.94 97 ILE A N 1
ATOM 811 C CA . ILE A 1 97 ? -12.793 -1.412 15.572 1.00 89.94 97 ILE A CA 1
ATOM 812 C C . ILE A 1 97 ? -11.513 -0.646 15.878 1.00 89.94 97 ILE A C 1
ATOM 814 O O . ILE A 1 97 ? -11.568 0.557 16.113 1.00 89.94 97 ILE A O 1
ATOM 818 N N . GLU A 1 98 ? -10.371 -1.329 15.823 1.00 88.19 98 GLU A N 1
ATOM 819 C CA . GLU A 1 98 ? -9.057 -0.721 16.023 1.00 88.19 98 GLU A CA 1
ATOM 820 C C . GLU A 1 98 ? -8.860 0.481 15.095 1.00 88.19 98 GLU A C 1
ATOM 822 O O . GLU A 1 98 ? -8.570 1.577 15.566 1.00 88.19 98 GLU A O 1
ATOM 827 N N . ASN A 1 99 ? -9.126 0.305 13.795 1.00 85.62 99 ASN A N 1
ATOM 828 C CA . ASN A 1 99 ? -8.960 1.363 12.802 1.00 85.62 99 ASN A CA 1
ATOM 829 C C . ASN A 1 99 ? -9.818 2.593 13.085 1.00 85.62 99 ASN A C 1
ATOM 831 O O . ASN A 1 99 ? -9.340 3.709 12.892 1.00 85.62 99 ASN A O 1
ATOM 835 N N . PHE A 1 100 ? -11.063 2.405 13.526 1.00 89.75 100 PHE A N 1
ATOM 836 C CA . PHE A 1 100 ? -11.941 3.516 13.875 1.00 89.75 100 PHE A CA 1
ATOM 837 C C . PHE A 1 100 ? -11.447 4.256 15.122 1.00 89.75 100 PHE A C 1
ATOM 839 O O . PHE A 1 100 ? -11.316 5.480 15.105 1.00 89.75 100 PHE A O 1
ATOM 846 N N . LEU A 1 101 ? -11.132 3.519 16.193 1.00 90.56 101 LEU A N 1
ATOM 847 C CA . LEU A 1 101 ? -10.668 4.100 17.458 1.00 90.56 101 LEU A CA 1
ATOM 848 C C . LEU A 1 101 ? -9.319 4.815 17.291 1.00 90.56 101 LEU A C 1
ATOM 850 O O . LEU A 1 101 ? -9.073 5.835 17.934 1.00 90.56 101 LEU A O 1
ATOM 854 N N . ASP A 1 102 ? -8.487 4.352 16.359 1.00 86.00 102 ASP A N 1
ATOM 855 C CA . ASP A 1 102 ? -7.247 5.012 15.959 1.00 86.00 102 ASP A CA 1
ATOM 856 C C . ASP A 1 102 ? -7.444 6.420 15.382 1.00 86.00 102 ASP A C 1
ATOM 858 O O . ASP A 1 102 ? -6.506 7.223 15.424 1.00 86.00 102 ASP A O 1
ATOM 862 N N . GLN A 1 103 ? -8.639 6.722 14.862 1.00 84.06 103 GLN A N 1
ATOM 863 C CA . GLN A 1 103 ? -9.030 8.047 14.369 1.00 84.06 103 GLN A CA 1
ATOM 864 C C . GLN A 1 103 ? -9.669 8.923 15.454 1.00 84.06 103 GLN A C 1
ATOM 866 O O . GLN A 1 103 ? -10.137 10.021 15.146 1.00 84.06 103 GLN A O 1
ATOM 871 N N . GLY A 1 104 ? -9.688 8.471 16.715 1.00 84.38 104 GLY A N 1
ATOM 872 C CA . GLY A 1 104 ? -10.341 9.147 17.839 1.00 84.38 104 GLY A CA 1
ATOM 873 C C . GLY A 1 104 ? -10.063 10.649 17.878 1.00 84.38 104 GLY A C 1
ATOM 874 O O . GLY A 1 104 ? -10.975 11.460 17.738 1.00 84.38 104 GLY A O 1
ATOM 875 N N . SER A 1 105 ? -8.787 11.036 17.925 1.00 83.94 105 SER A N 1
ATOM 876 C CA . SER A 1 105 ? -8.371 12.443 18.013 1.00 83.94 105 SER A CA 1
ATOM 877 C C . SER A 1 105 ? -8.767 13.309 16.810 1.00 83.94 105 SER A C 1
ATOM 879 O O . SER A 1 105 ? -8.866 14.528 16.945 1.00 83.94 105 SER A O 1
ATOM 881 N N . LEU A 1 106 ? -8.973 12.715 15.629 1.00 83.19 106 LEU A N 1
ATOM 882 C CA . LEU A 1 106 ? -9.471 13.435 14.454 1.00 83.19 106 LEU A CA 1
ATOM 883 C C . LEU A 1 106 ? -10.977 13.681 14.582 1.00 83.19 106 LEU A C 1
ATOM 885 O O . LEU A 1 106 ? -11.450 14.784 14.326 1.00 83.19 106 LEU A O 1
ATOM 889 N N . LEU A 1 107 ? -11.721 12.658 14.999 1.00 85.62 107 LEU A N 1
ATOM 890 C CA . LEU A 1 107 ? -13.179 12.681 15.028 1.00 85.62 107 LEU A CA 1
ATOM 891 C C . LEU A 1 107 ? -13.749 13.480 16.202 1.00 85.62 107 LEU A C 1
ATOM 893 O O . LEU A 1 107 ? -14.764 14.150 16.023 1.00 85.62 107 LEU A O 1
ATOM 897 N N . MET A 1 108 ? -13.095 13.465 17.364 1.00 89.94 108 MET A N 1
ATOM 898 C CA . MET A 1 108 ? -13.549 14.206 18.550 1.00 89.94 108 MET A CA 1
ATOM 899 C C . MET A 1 108 ? -13.526 15.734 18.362 1.00 89.94 108 MET A C 1
ATOM 901 O O . MET A 1 108 ? -14.204 16.448 19.090 1.00 89.94 108 MET A O 1
ATOM 905 N N . LYS A 1 109 ? -12.785 16.264 17.375 1.00 85.69 109 LYS A N 1
ATOM 906 C CA . LYS A 1 109 ? -12.708 17.719 17.131 1.00 85.69 109 LYS A CA 1
ATOM 907 C C . LYS A 1 109 ? -14.033 18.331 16.685 1.00 85.69 109 LYS A C 1
ATOM 909 O O . LYS A 1 109 ? -14.336 19.457 17.062 1.00 85.69 109 LYS A O 1
ATOM 914 N N . ASP A 1 110 ? -14.799 17.582 15.896 1.00 86.38 110 ASP A N 1
ATOM 915 C CA . ASP A 1 110 ? -15.999 18.086 15.218 1.00 86.38 110 ASP A CA 1
ATOM 916 C C . ASP A 1 110 ? -17.278 17.338 15.628 1.00 86.38 110 ASP A C 1
ATOM 918 O O . ASP A 1 110 ? -18.339 17.593 15.065 1.00 86.38 110 ASP A O 1
ATOM 922 N N . ASN A 1 111 ? -17.195 16.362 16.539 1.00 90.75 111 ASN A N 1
ATOM 923 C CA . ASN A 1 111 ? -18.313 15.476 16.872 1.00 90.75 111 ASN A CA 1
ATOM 924 C C . ASN A 1 111 ? -18.402 15.298 18.386 1.00 90.75 111 ASN A C 1
ATOM 926 O O . ASN A 1 111 ? -17.431 14.873 19.000 1.00 90.75 111 ASN A O 1
ATOM 93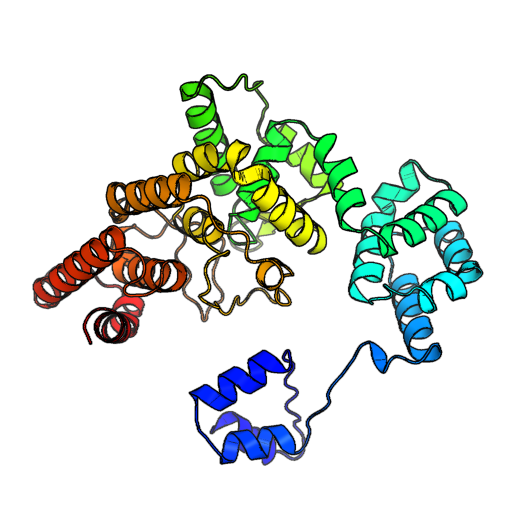0 N N . ASP A 1 112 ? -19.577 15.551 18.966 1.00 95.31 112 ASP A N 1
ATOM 931 C CA . ASP A 1 112 ? -19.850 15.200 20.364 1.00 95.31 112 ASP A CA 1
ATOM 932 C C . ASP A 1 112 ? -19.857 13.666 20.574 1.00 95.31 112 ASP A C 1
ATOM 934 O O . ASP A 1 112 ? -19.948 12.913 19.594 1.00 95.31 112 ASP A O 1
ATOM 938 N N . PRO A 1 113 ? -19.807 13.163 21.824 1.00 96.19 113 PRO A N 1
ATOM 939 C CA . PRO A 1 113 ? -19.760 11.724 22.095 1.00 96.19 113 PRO A CA 1
ATOM 940 C C . PRO A 1 113 ? -20.862 10.902 21.404 1.00 96.19 113 PRO A C 1
ATOM 942 O O . PRO A 1 113 ? -20.601 9.825 20.861 1.00 96.19 113 PRO A O 1
ATOM 945 N N . ARG A 1 114 ? -22.100 11.407 21.327 1.00 95.44 114 ARG A N 1
ATOM 946 C CA . ARG A 1 114 ? -23.200 10.682 20.665 1.00 95.44 114 ARG A CA 1
ATOM 947 C C . ARG A 1 114 ? -23.016 10.651 19.153 1.00 95.44 114 ARG A C 1
ATOM 949 O O . ARG A 1 114 ? -23.272 9.624 18.522 1.00 95.44 114 ARG A O 1
ATOM 956 N N . GLN A 1 115 ? -22.570 11.757 18.563 1.00 95.75 115 GLN A N 1
ATOM 957 C CA . GLN A 1 115 ? -22.241 11.814 17.138 1.00 95.75 115 GLN A CA 1
ATOM 958 C C . GLN A 1 115 ? -21.070 10.886 16.796 1.00 95.75 115 GLN A C 1
ATOM 960 O O . GLN A 1 115 ? -21.133 10.173 15.794 1.00 95.75 115 GLN A O 1
ATOM 965 N N . PHE A 1 116 ? -20.047 10.833 17.653 1.00 94.56 116 PHE A N 1
ATOM 966 C CA . PHE A 1 116 ? -18.912 9.922 17.523 1.00 94.56 116 PHE A CA 1
ATOM 967 C C . PHE A 1 116 ? -19.361 8.456 17.522 1.00 94.56 116 PHE A C 1
ATOM 969 O O . PHE A 1 116 ? -19.004 7.698 16.620 1.00 94.56 116 PHE A O 1
ATOM 976 N N . TYR A 1 117 ? -20.210 8.067 18.476 1.00 95.88 117 TYR A N 1
ATOM 977 C CA . TYR A 1 117 ? -20.769 6.717 18.540 1.00 95.88 117 TYR A CA 1
ATOM 978 C C . TYR A 1 117 ? -21.596 6.361 17.293 1.00 95.88 117 TYR A C 1
ATOM 980 O O . TYR A 1 117 ? -21.435 5.283 16.720 1.00 95.88 117 TYR A O 1
ATOM 988 N N . ASN A 1 118 ? -22.433 7.282 16.804 1.00 94.12 118 ASN A N 1
ATOM 989 C CA . ASN A 1 118 ? -23.182 7.065 15.563 1.00 94.12 118 ASN A CA 1
ATOM 990 C C . ASN A 1 118 ? -22.251 6.924 14.347 1.00 94.12 118 ASN A C 1
ATOM 992 O O . ASN A 1 118 ? -22.483 6.067 13.494 1.00 94.12 118 ASN A O 1
ATOM 996 N N . LYS A 1 119 ? -21.167 7.709 14.285 1.00 92.25 119 LYS A N 1
ATOM 997 C CA . LYS A 1 119 ? -20.125 7.539 13.265 1.00 92.25 119 LYS A CA 1
ATOM 998 C C . LYS A 1 119 ? -19.430 6.188 13.371 1.00 92.25 119 LYS A C 1
ATOM 1000 O O . LYS A 1 119 ? -19.147 5.608 12.330 1.00 92.25 119 LYS A O 1
ATOM 1005 N N . PHE A 1 120 ? -19.214 5.659 14.575 1.00 94.25 120 PHE A N 1
ATOM 1006 C CA . PHE A 1 120 ? -18.654 4.319 14.751 1.00 94.25 120 PHE A CA 1
ATOM 1007 C C . PHE A 1 120 ? -19.565 3.262 14.121 1.00 94.25 120 PHE A C 1
ATOM 1009 O O . PHE A 1 120 ? -19.126 2.463 13.296 1.00 94.25 120 PHE A O 1
ATOM 1016 N N . LEU A 1 121 ? -20.862 3.299 14.429 1.00 93.38 121 LEU A N 1
ATOM 1017 C CA . LEU A 1 121 ? -21.820 2.361 13.843 1.00 93.38 121 LEU A CA 1
ATOM 1018 C C . LEU A 1 121 ? -21.892 2.481 12.313 1.00 93.38 121 LEU A C 1
ATOM 1020 O O . LEU A 1 121 ? -21.953 1.468 11.618 1.00 93.38 121 LEU A O 1
ATOM 1024 N N . ASN A 1 122 ? -21.828 3.699 11.772 1.00 91.31 122 ASN A N 1
ATOM 1025 C CA . ASN A 1 122 ? -21.774 3.907 10.324 1.00 91.31 122 ASN A CA 1
ATOM 1026 C C . ASN A 1 122 ? -20.469 3.368 9.719 1.00 91.31 122 ASN A C 1
ATOM 1028 O O . ASN A 1 122 ? -20.502 2.721 8.675 1.00 91.31 122 ASN A O 1
ATOM 1032 N N . TYR A 1 123 ? -19.336 3.562 10.397 1.00 90.69 123 TYR A N 1
ATOM 1033 C CA . TYR A 1 123 ? -18.035 3.055 9.961 1.00 90.69 123 TYR A CA 1
ATOM 1034 C C . TYR A 1 123 ? -17.994 1.526 9.905 1.00 90.69 123 TYR A C 1
ATOM 1036 O O . TYR A 1 123 ? -17.379 0.972 9.003 1.00 90.69 123 TYR A O 1
ATOM 1044 N N . LEU A 1 124 ? -18.681 0.825 10.815 1.00 88.56 124 LEU A N 1
ATOM 1045 C CA . LEU A 1 124 ? -18.811 -0.636 10.740 1.00 88.56 124 LEU A CA 1
ATOM 1046 C C . LEU A 1 124 ? -19.529 -1.091 9.459 1.00 88.56 124 LEU A C 1
ATOM 1048 O O . LEU A 1 124 ? -19.280 -2.195 8.980 1.00 88.56 124 LEU A O 1
ATOM 1052 N N . ASN A 1 125 ? -20.431 -0.275 8.910 1.00 86.62 125 ASN A N 1
ATOM 1053 C CA . ASN A 1 125 ? -21.118 -0.588 7.660 1.00 86.62 125 ASN A CA 1
ATOM 1054 C C . ASN A 1 125 ? -20.228 -0.302 6.452 1.00 86.62 125 ASN A C 1
ATOM 1056 O O . ASN A 1 125 ? -20.027 -1.196 5.638 1.00 86.62 125 ASN A O 1
ATOM 1060 N N . GLU A 1 126 ? -19.656 0.902 6.380 1.00 83.94 126 GLU A N 1
ATOM 1061 C CA . GLU A 1 126 ? -18.910 1.372 5.208 1.00 83.94 126 GLU A CA 1
ATOM 1062 C C . GLU A 1 126 ? -17.604 2.097 5.602 1.00 83.94 126 GLU A C 1
ATOM 1064 O O . GLU A 1 126 ? -17.529 3.330 5.578 1.00 83.94 126 GLU A O 1
ATOM 1069 N N . PRO A 1 127 ? -16.520 1.359 5.932 1.00 82.06 127 PRO A N 1
ATOM 1070 C CA . PRO A 1 127 ? -15.215 1.955 6.242 1.00 82.06 127 PRO A CA 1
ATOM 1071 C C . PRO A 1 127 ? -14.615 2.760 5.079 1.00 82.06 127 PRO A C 1
ATOM 1073 O O . PRO A 1 127 ? -13.792 3.654 5.286 1.00 82.06 127 PRO A O 1
ATOM 1076 N N . PHE A 1 128 ? -14.996 2.418 3.844 1.00 84.69 128 PHE A N 1
ATOM 1077 C CA . PHE A 1 128 ? -14.501 3.063 2.631 1.00 84.69 128 PHE A CA 1
ATOM 1078 C C . PHE A 1 128 ? -15.007 4.504 2.503 1.00 84.69 128 PHE A C 1
ATOM 1080 O O . PHE A 1 128 ? -14.219 5.407 2.217 1.00 84.69 128 PHE A O 1
ATOM 1087 N N . ASP A 1 129 ? -16.296 4.732 2.765 1.00 86.56 129 ASP A N 1
ATOM 1088 C CA . ASP A 1 129 ? -16.924 6.049 2.622 1.00 86.56 129 ASP A CA 1
ATOM 1089 C C . ASP A 1 129 ? -16.346 7.077 3.595 1.00 86.56 129 ASP A C 1
ATOM 1091 O O . ASP A 1 129 ? -16.172 8.242 3.237 1.00 86.56 129 ASP A O 1
ATOM 1095 N N . PHE A 1 130 ? -15.953 6.635 4.792 1.00 87.06 130 PHE A N 1
ATOM 1096 C CA . PHE A 1 130 ? -15.254 7.471 5.766 1.00 87.06 130 PHE A CA 1
ATOM 1097 C C . PHE A 1 130 ? -13.973 8.085 5.191 1.00 87.06 130 PHE A C 1
ATOM 1099 O O . PHE A 1 130 ? -13.780 9.303 5.222 1.00 87.06 130 PHE A O 1
ATOM 1106 N N . TRP A 1 131 ? -13.097 7.244 4.635 1.00 89.25 131 TRP A N 1
ATOM 1107 C CA . TRP A 1 131 ? -11.849 7.723 4.052 1.00 89.25 131 TRP A CA 1
ATOM 1108 C C . TRP A 1 131 ? -12.091 8.511 2.775 1.00 89.25 131 TRP A C 1
ATOM 1110 O O . TRP A 1 131 ? -11.400 9.501 2.548 1.00 89.25 131 TRP A O 1
ATOM 1120 N N . LYS A 1 132 ? -13.103 8.137 1.986 1.00 91.50 132 LYS A N 1
ATOM 1121 C CA . LYS A 1 132 ? -13.508 8.881 0.793 1.00 91.50 132 LYS A CA 1
ATOM 1122 C C . LYS A 1 132 ? -13.897 10.317 1.132 1.00 91.50 132 LYS A C 1
ATOM 1124 O O . LYS A 1 132 ? -13.407 11.235 0.482 1.00 91.50 132 LYS A O 1
ATOM 1129 N N . GLU A 1 133 ? -14.719 10.530 2.158 1.00 89.25 133 GLU A N 1
ATOM 1130 C CA . GLU A 1 133 ? -15.137 11.874 2.577 1.00 89.25 133 GLU A CA 1
ATOM 1131 C C . GLU A 1 133 ? -13.935 12.752 2.958 1.00 89.25 133 GLU A C 1
ATOM 1133 O O . GLU A 1 133 ? -13.855 13.917 2.567 1.00 89.25 133 GLU A O 1
ATOM 1138 N N . ILE A 1 134 ? -12.984 12.184 3.701 1.00 89.44 134 ILE A N 1
ATOM 1139 C CA . ILE A 1 134 ? -11.759 12.868 4.125 1.00 89.44 134 ILE A CA 1
ATOM 1140 C C . ILE A 1 134 ? -10.856 13.164 2.923 1.00 89.44 134 ILE A C 1
ATOM 1142 O O . ILE A 1 134 ? -10.377 14.284 2.755 1.00 89.44 134 ILE A O 1
ATOM 1146 N N . PHE A 1 135 ? -10.642 12.164 2.073 1.00 93.31 135 PHE A N 1
ATOM 1147 C CA . PHE A 1 135 ? -9.749 12.232 0.924 1.00 93.31 135 PHE A CA 1
ATOM 1148 C C . PHE A 1 135 ? -10.213 13.257 -0.113 1.00 93.31 135 PHE A C 1
ATOM 1150 O O . PHE A 1 135 ? -9.398 14.006 -0.643 1.00 93.31 135 PHE A O 1
ATOM 1157 N N . MET A 1 136 ? -11.524 13.363 -0.343 1.00 92.62 136 MET A N 1
ATOM 1158 C CA . MET A 1 136 ? -12.101 14.334 -1.279 1.00 92.62 136 MET A CA 1
ATOM 1159 C C . MET A 1 136 ? -11.988 15.794 -0.806 1.00 92.62 136 MET A C 1
ATOM 1161 O O . MET A 1 136 ? -12.204 16.701 -1.606 1.00 92.62 136 MET A O 1
ATOM 1165 N N . LYS A 1 137 ? -11.650 16.038 0.469 1.00 92.12 137 LYS A N 1
ATOM 1166 C CA . LYS A 1 137 ? -11.394 17.384 1.019 1.00 92.12 137 LYS A CA 1
ATOM 1167 C C . LYS A 1 137 ? -9.921 17.806 0.918 1.00 92.12 137 LYS A C 1
ATOM 1169 O O . LYS A 1 137 ? -9.599 18.945 1.254 1.00 92.12 137 LYS A O 1
ATOM 1174 N N . LEU A 1 138 ? -9.025 16.904 0.511 1.00 93.31 138 LEU A N 1
ATOM 1175 C CA . LEU A 1 138 ? -7.608 17.214 0.322 1.00 93.31 138 LEU A CA 1
ATOM 1176 C C . LEU A 1 138 ? -7.400 18.123 -0.893 1.00 93.31 138 LEU A C 1
ATOM 1178 O O . LEU A 1 138 ? -8.217 18.149 -1.816 1.00 93.31 138 LEU A O 1
ATOM 1182 N N . THR A 1 139 ? -6.277 18.845 -0.916 1.00 93.56 139 THR A N 1
ATOM 1183 C CA . THR A 1 139 ? -5.851 19.497 -2.157 1.00 93.56 139 THR A CA 1
ATOM 1184 C C . THR A 1 139 ? -5.484 18.444 -3.199 1.00 93.56 139 THR A C 1
ATOM 1186 O O . THR A 1 139 ? -5.203 17.284 -2.872 1.00 93.56 139 THR A O 1
ATOM 1189 N N . TYR A 1 140 ? -5.454 18.838 -4.473 1.00 92.06 140 TYR A N 1
ATOM 1190 C CA . TYR A 1 140 ? -5.037 17.925 -5.534 1.00 92.06 140 TYR A CA 1
ATOM 1191 C C . TYR A 1 140 ? -3.603 17.420 -5.310 1.00 92.06 140 TYR A C 1
ATOM 1193 O O . TYR A 1 140 ? -3.342 16.229 -5.498 1.00 92.06 140 TYR A O 1
ATOM 1201 N N . GLY A 1 141 ? -2.692 18.288 -4.847 1.00 94.12 141 GLY A N 1
ATOM 1202 C CA . GLY A 1 141 ? -1.320 17.906 -4.524 1.00 94.12 141 GLY A CA 1
ATOM 1203 C C . GLY A 1 141 ? -1.229 16.835 -3.430 1.00 94.12 141 GLY A C 1
ATOM 1204 O O . GLY A 1 141 ? -0.499 15.850 -3.584 1.00 94.12 141 GLY A O 1
ATOM 1205 N N . ALA A 1 142 ? -2.014 16.972 -2.358 1.00 95.88 142 ALA A N 1
ATOM 1206 C CA . ALA A 1 142 ? -2.072 15.993 -1.272 1.00 95.88 142 ALA A CA 1
ATOM 1207 C C . ALA A 1 142 ? -2.728 14.675 -1.683 1.00 95.88 142 ALA A C 1
ATOM 1209 O O . ALA A 1 142 ? -2.198 13.606 -1.371 1.00 95.88 142 ALA A O 1
ATOM 1210 N N . LEU A 1 143 ? -3.818 14.744 -2.447 1.00 95.69 143 LEU A N 1
ATOM 1211 C CA . LEU A 1 143 ? -4.473 13.580 -3.036 1.00 95.69 143 LEU A CA 1
ATOM 1212 C C . LEU A 1 143 ? -3.474 12.767 -3.871 1.00 95.69 143 LEU A C 1
ATOM 1214 O O . LEU A 1 143 ? -3.277 11.571 -3.638 1.00 95.69 143 LEU A O 1
ATOM 1218 N N . LEU A 1 144 ? -2.796 13.430 -4.810 1.00 95.38 144 LEU A N 1
ATOM 1219 C CA . LEU A 1 144 ? -1.812 12.798 -5.681 1.00 95.38 144 LEU A CA 1
ATOM 1220 C C . LEU A 1 144 ? -0.637 12.222 -4.883 1.00 95.38 144 LEU A C 1
ATOM 1222 O O . LEU A 1 144 ? -0.226 11.089 -5.126 1.00 95.38 144 LEU A O 1
ATOM 1226 N N . THR A 1 145 ? -0.124 12.962 -3.901 1.00 96.94 145 THR A N 1
ATOM 1227 C CA . THR A 1 145 ? 0.988 12.501 -3.056 1.00 96.94 145 THR A CA 1
ATOM 1228 C C . THR A 1 145 ? 0.611 11.258 -2.250 1.00 96.94 145 THR A C 1
ATOM 1230 O O . THR A 1 145 ? 1.426 10.344 -2.134 1.00 96.94 145 THR A O 1
ATOM 1233 N N . ALA A 1 146 ? -0.626 11.161 -1.755 1.00 96.62 146 ALA A N 1
ATOM 1234 C CA . ALA A 1 146 ? -1.118 9.956 -1.089 1.00 96.62 146 ALA A CA 1
ATOM 1235 C C . ALA A 1 146 ? -1.180 8.750 -2.046 1.00 96.62 146 ALA A C 1
ATOM 1237 O O . ALA A 1 146 ? -0.780 7.651 -1.664 1.00 96.62 146 ALA A O 1
ATOM 1238 N N . LEU A 1 147 ? -1.598 8.945 -3.303 1.00 95.31 147 LEU A N 1
ATOM 1239 C CA . LEU A 1 147 ? -1.564 7.886 -4.321 1.00 95.31 147 LEU A CA 1
ATOM 1240 C C . LEU A 1 147 ? -0.129 7.462 -4.663 1.00 95.31 147 LEU A C 1
ATOM 1242 O O . LEU A 1 147 ? 0.158 6.272 -4.734 1.00 95.31 147 LEU A O 1
ATOM 1246 N N . ILE A 1 148 ? 0.801 8.403 -4.813 1.00 96.00 148 ILE A N 1
ATOM 1247 C CA . ILE A 1 148 ? 2.216 8.089 -5.070 1.00 96.00 148 ILE A CA 1
ATOM 1248 C C . ILE A 1 148 ? 2.833 7.342 -3.879 1.00 96.00 148 ILE A C 1
ATOM 1250 O O . ILE A 1 148 ? 3.573 6.374 -4.064 1.00 96.00 148 ILE A O 1
ATOM 1254 N N . LEU A 1 149 ? 2.506 7.747 -2.649 1.00 95.00 149 LEU A N 1
ATOM 1255 C CA . LEU A 1 149 ? 2.942 7.062 -1.434 1.00 95.00 149 LEU A CA 1
ATOM 1256 C C . LEU A 1 149 ? 2.339 5.653 -1.319 1.00 95.00 149 LEU A C 1
ATOM 1258 O O . LEU A 1 149 ? 3.003 4.759 -0.796 1.00 95.00 149 LEU A O 1
ATOM 1262 N N . LEU A 1 150 ? 1.115 5.432 -1.812 1.00 91.81 150 LEU A N 1
ATOM 1263 C CA . LEU A 1 150 ? 0.536 4.091 -1.929 1.00 91.81 150 LEU A CA 1
ATOM 1264 C C . LEU A 1 150 ? 1.362 3.208 -2.870 1.00 91.81 150 LEU A C 1
ATOM 1266 O O . LEU A 1 150 ? 1.611 2.053 -2.540 1.00 91.81 150 LEU A O 1
ATOM 1270 N N . LEU A 1 151 ? 1.764 3.743 -4.025 1.00 89.75 151 LEU A N 1
ATOM 1271 C CA . LEU A 1 151 ? 2.572 3.007 -5.000 1.00 89.75 151 LEU A CA 1
ATOM 1272 C C . LEU A 1 151 ? 4.004 2.765 -4.514 1.00 89.75 151 LEU A C 1
ATOM 1274 O O . LEU A 1 151 ? 4.688 1.868 -4.993 1.00 89.75 151 LEU A O 1
ATOM 1278 N N . SER A 1 152 ? 4.476 3.577 -3.576 1.00 86.88 152 SER A N 1
ATOM 1279 C CA . SER A 1 152 ? 5.825 3.472 -3.038 1.00 86.88 152 SER A CA 1
ATOM 1280 C C . SER A 1 152 ? 5.913 2.391 -1.960 1.00 86.88 152 SER A C 1
ATOM 1282 O O . SER A 1 152 ? 4.992 2.187 -1.170 1.00 86.88 152 SER A O 1
ATOM 1284 N N . SER A 1 153 ? 7.058 1.711 -1.888 1.00 78.38 153 SER A N 1
ATOM 1285 C CA . SER A 1 153 ? 7.347 0.757 -0.811 1.00 78.38 153 SER A CA 1
ATOM 1286 C C . SER A 1 153 ? 7.395 1.490 0.527 1.00 78.38 153 SER A C 1
ATOM 1288 O O . SER A 1 153 ? 8.055 2.531 0.611 1.00 78.38 153 SER A O 1
ATOM 1290 N N . GLN A 1 154 ? 6.722 0.981 1.565 1.00 77.62 154 GLN A N 1
ATOM 1291 C CA . GLN A 1 154 ? 6.609 1.704 2.833 1.00 77.62 154 GLN A CA 1
ATOM 1292 C C . GLN A 1 154 ? 7.479 1.098 3.939 1.00 77.62 154 GLN A C 1
ATOM 1294 O O . GLN A 1 154 ? 7.461 -0.110 4.139 1.00 77.62 154 GLN A O 1
ATOM 1299 N N . PRO A 1 155 ? 8.177 1.925 4.736 1.00 87.12 155 PRO A N 1
ATOM 1300 C CA . PRO A 1 155 ? 8.265 3.381 4.620 1.00 87.12 155 PRO A CA 1
ATOM 1301 C C . PRO A 1 155 ? 9.042 3.834 3.370 1.00 87.12 155 PRO A C 1
ATOM 1303 O O . PRO A 1 155 ? 9.944 3.144 2.904 1.00 87.12 155 PRO A O 1
ATOM 1306 N N . THR A 1 156 ? 8.709 5.016 2.850 1.00 89.06 156 THR A N 1
ATOM 1307 C CA . THR A 1 156 ? 9.387 5.659 1.710 1.00 89.06 156 THR A CA 1
ATOM 1308 C C . THR A 1 156 ? 10.224 6.839 2.199 1.00 89.06 156 THR A C 1
ATOM 1310 O O . THR A 1 156 ? 9.853 7.509 3.162 1.00 89.06 156 THR A O 1
ATOM 1313 N N . ARG A 1 157 ? 11.353 7.141 1.550 1.00 91.75 157 ARG A N 1
ATOM 1314 C CA . ARG A 1 157 ? 12.115 8.366 1.846 1.00 91.75 157 ARG A CA 1
ATOM 1315 C C . ARG A 1 157 ? 11.323 9.607 1.427 1.00 91.75 157 ARG A C 1
ATOM 1317 O O . ARG A 1 157 ? 10.773 9.646 0.331 1.00 91.75 157 ARG A O 1
ATOM 1324 N N . TYR A 1 158 ? 11.342 10.649 2.257 1.00 94.62 158 TYR A N 1
ATOM 1325 C CA . TYR A 1 158 ? 10.729 11.944 1.937 1.00 94.62 158 TYR A CA 1
ATOM 1326 C C . TYR A 1 158 ? 11.248 12.519 0.610 1.00 94.62 158 TYR A C 1
ATOM 1328 O O . TYR A 1 158 ? 10.463 13.003 -0.198 1.00 94.62 158 TYR A O 1
ATOM 1336 N N . SER A 1 159 ? 12.562 12.429 0.367 1.00 94.00 159 SER A N 1
ATOM 1337 C CA . SER A 1 159 ? 13.202 12.890 -0.874 1.00 94.00 159 SER A CA 1
ATOM 1338 C C . SER A 1 159 ? 12.633 12.205 -2.112 1.00 94.00 159 SER A C 1
ATOM 1340 O O . SER A 1 159 ? 12.326 12.864 -3.097 1.00 94.00 159 SER A O 1
ATOM 1342 N N . ASP A 1 160 ? 12.453 10.892 -2.032 1.00 94.69 160 ASP A N 1
ATOM 1343 C CA . ASP A 1 160 ? 12.019 10.062 -3.149 1.00 94.69 160 ASP A CA 1
ATOM 1344 C C . ASP A 1 160 ? 10.524 10.278 -3.428 1.00 94.69 160 ASP A C 1
ATOM 1346 O O . ASP A 1 160 ? 10.093 10.324 -4.582 1.00 94.69 160 ASP A O 1
ATOM 1350 N N . LEU A 1 161 ? 9.727 10.481 -2.372 1.00 96.31 161 LEU A N 1
ATOM 1351 C CA . LEU A 1 161 ? 8.325 10.870 -2.502 1.00 96.31 161 LEU A CA 1
ATOM 1352 C C . LEU A 1 161 ? 8.191 12.262 -3.141 1.00 96.31 161 LEU A C 1
ATOM 1354 O O . LEU A 1 161 ? 7.366 12.437 -4.037 1.00 96.31 161 LEU A O 1
ATOM 1358 N N . LYS A 1 162 ? 9.035 13.223 -2.734 1.00 97.00 162 LYS A N 1
ATOM 1359 C CA . LYS A 1 162 ? 9.099 14.578 -3.309 1.00 97.00 162 LYS A CA 1
ATOM 1360 C C . LYS A 1 162 ? 9.461 14.542 -4.795 1.00 97.00 162 LYS A C 1
ATOM 1362 O O . LYS A 1 162 ? 8.794 15.182 -5.602 1.00 97.00 162 LYS A O 1
ATOM 1367 N N . GLU A 1 163 ? 10.480 13.768 -5.164 1.00 96.19 163 GLU A N 1
ATOM 1368 C CA . GLU A 1 163 ? 10.889 13.562 -6.560 1.00 96.19 163 GLU A CA 1
ATOM 1369 C C . GLU A 1 163 ? 9.745 12.976 -7.396 1.00 96.19 163 GLU A C 1
ATOM 1371 O O . GLU A 1 163 ? 9.398 13.505 -8.453 1.00 96.19 163 GLU A O 1
ATOM 1376 N N . SER A 1 164 ? 9.102 11.928 -6.879 1.00 96.56 164 SER A N 1
ATOM 1377 C CA . SER A 1 164 ? 7.979 11.271 -7.550 1.00 96.56 164 SER A CA 1
ATOM 1378 C C . SER A 1 164 ? 6.793 12.214 -7.751 1.00 96.56 164 SER A C 1
ATOM 1380 O O . SER A 1 164 ? 6.172 12.197 -8.815 1.00 96.56 164 SER A O 1
ATOM 1382 N N . PHE A 1 165 ? 6.496 13.052 -6.752 1.00 96.69 165 PHE A N 1
ATOM 1383 C CA . PHE A 1 165 ? 5.460 14.075 -6.838 1.00 96.69 165 PHE A CA 1
ATOM 1384 C C . PHE A 1 165 ? 5.737 15.054 -7.978 1.00 96.69 165 PHE A C 1
ATOM 1386 O O . PHE A 1 165 ? 4.922 15.149 -8.895 1.00 96.69 165 PHE A O 1
ATOM 1393 N N . TYR A 1 166 ? 6.891 15.726 -7.976 1.00 95.69 166 TYR A N 1
ATOM 1394 C CA . TYR A 1 166 ? 7.197 16.715 -9.014 1.00 95.69 166 TYR A CA 1
ATOM 1395 C C . TYR A 1 166 ? 7.262 16.097 -10.410 1.00 95.69 166 TYR A C 1
ATOM 1397 O O . TYR A 1 166 ? 6.732 16.681 -11.350 1.00 95.69 166 TYR A O 1
ATOM 1405 N N . SER A 1 167 ? 7.810 14.887 -10.545 1.00 95.56 167 SER A N 1
ATOM 1406 C CA . SER A 1 167 ? 7.818 14.171 -11.823 1.00 95.56 167 SER A CA 1
ATOM 1407 C C . SER A 1 167 ? 6.395 13.907 -12.351 1.00 95.56 167 SER A C 1
ATOM 1409 O O . SER A 1 167 ? 6.099 14.152 -13.522 1.00 95.56 167 SER A O 1
ATOM 1411 N N . CYS A 1 168 ? 5.460 13.496 -11.484 1.00 94.88 168 CYS A N 1
ATOM 1412 C CA . CYS A 1 168 ? 4.054 13.324 -11.871 1.00 94.88 168 CYS A CA 1
ATOM 1413 C C . CYS A 1 168 ? 3.366 14.649 -12.231 1.00 94.88 168 CYS A C 1
ATOM 1415 O O . CYS A 1 168 ? 2.560 14.683 -13.162 1.00 94.88 168 CYS A O 1
ATOM 1417 N N . ILE A 1 169 ? 3.680 15.735 -11.522 1.00 93.00 169 ILE A N 1
ATOM 1418 C CA . ILE A 1 169 ? 3.139 17.071 -11.807 1.00 93.00 169 ILE A CA 1
ATOM 1419 C C . ILE A 1 169 ? 3.602 17.565 -13.181 1.00 93.00 169 ILE A C 1
ATOM 1421 O O . ILE A 1 169 ? 2.773 18.037 -13.958 1.00 93.00 169 ILE A O 1
ATOM 1425 N N . GLU A 1 170 ? 4.884 17.406 -13.518 1.00 92.25 170 GLU A N 1
ATOM 1426 C CA . GLU A 1 170 ? 5.426 17.788 -14.830 1.00 92.25 170 GLU A CA 1
ATOM 1427 C C . GLU A 1 170 ? 4.756 17.010 -15.970 1.00 92.25 170 GLU A C 1
ATOM 1429 O O . GLU A 1 170 ? 4.301 17.594 -16.958 1.00 92.25 170 GLU A O 1
ATOM 1434 N N . VAL A 1 171 ? 4.567 15.700 -15.799 1.00 91.81 171 VAL A N 1
ATOM 1435 C CA . VAL A 1 171 ? 3.780 14.884 -16.736 1.00 91.81 171 VAL A CA 1
ATOM 1436 C C . VAL A 1 171 ? 2.338 15.388 -16.848 1.00 91.81 171 VAL A C 1
ATOM 1438 O O . VAL A 1 171 ? 1.788 15.456 -17.950 1.00 91.81 171 VAL A O 1
ATOM 1441 N N . GLY A 1 172 ? 1.703 15.747 -15.732 1.00 87.81 172 GLY A N 1
ATOM 1442 C CA . GLY A 1 172 ? 0.352 16.304 -15.726 1.00 87.81 172 GLY A CA 1
ATOM 1443 C C . GL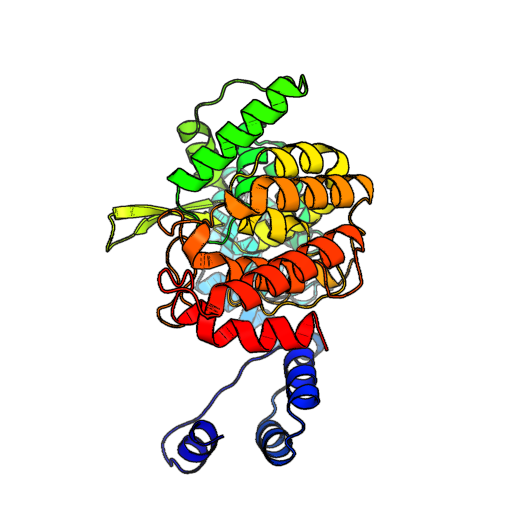Y A 1 172 ? 0.254 17.625 -16.497 1.00 87.81 172 GLY A C 1
ATOM 1444 O O . GLY A 1 172 ? -0.658 17.792 -17.310 1.00 87.81 172 GLY A O 1
ATOM 1445 N N . ARG A 1 173 ? 1.238 18.518 -16.328 1.00 87.31 173 ARG A N 1
ATOM 1446 C CA . ARG A 1 173 ? 1.352 19.792 -17.062 1.00 87.31 173 ARG A CA 1
ATOM 1447 C C . ARG A 1 173 ? 1.500 19.569 -18.565 1.00 87.31 173 ARG A C 1
ATOM 1449 O O . ARG A 1 173 ? 0.780 20.191 -19.344 1.00 87.31 173 ARG A O 1
ATOM 1456 N N . HIS A 1 174 ? 2.349 18.627 -18.980 1.00 85.81 174 HIS A N 1
ATOM 1457 C CA . HIS A 1 174 ? 2.488 18.244 -20.391 1.00 85.81 174 HIS A CA 1
ATOM 1458 C C . HIS A 1 174 ? 1.200 17.665 -20.996 1.00 85.81 174 HIS A C 1
ATOM 1460 O O . HIS A 1 174 ? 0.984 17.769 -22.202 1.00 85.81 174 HIS A O 1
ATOM 1466 N N . ASN A 1 175 ? 0.327 17.087 -20.169 1.00 81.31 175 ASN A N 1
ATOM 1467 C CA . ASN A 1 175 ? -0.990 16.595 -20.568 1.00 81.31 175 ASN A CA 1
ATOM 1468 C C . ASN A 1 175 ? -2.112 17.648 -20.399 1.00 81.31 175 ASN A C 1
ATOM 1470 O O . ASN A 1 175 ? -3.285 17.284 -20.464 1.00 81.31 175 ASN A O 1
ATOM 1474 N N . TYR A 1 176 ? -1.774 18.930 -20.201 1.00 79.31 176 TYR A N 1
ATOM 1475 C CA . TYR A 1 176 ? -2.714 20.050 -20.028 1.00 79.31 176 TYR A CA 1
ATOM 1476 C C . TYR A 1 176 ? -3.685 19.893 -18.847 1.00 79.31 176 TYR A C 1
ATOM 1478 O O . TYR A 1 176 ? -4.793 20.433 -18.867 1.00 79.31 176 TYR A O 1
ATOM 1486 N N . ILE A 1 177 ? -3.280 19.168 -17.801 1.00 77.62 177 ILE A N 1
ATOM 1487 C CA . ILE A 1 177 ? -4.050 19.093 -16.559 1.00 77.62 177 ILE A CA 1
ATOM 1488 C C . ILE A 1 177 ? -3.834 20.412 -15.798 1.00 77.62 177 ILE A C 1
ATOM 1490 O O . ILE A 1 177 ? -2.682 20.773 -15.541 1.00 77.62 177 ILE A O 1
ATOM 1494 N N . PRO A 1 178 ? -4.899 21.150 -15.433 1.00 72.44 178 PRO A N 1
ATOM 1495 C CA . PRO A 1 178 ? -4.766 22.377 -14.659 1.00 72.44 178 PRO A CA 1
ATOM 1496 C C . PRO A 1 178 ? -4.376 22.020 -13.223 1.00 72.44 178 PRO A C 1
ATOM 1498 O O . PRO A 1 178 ? -5.223 21.645 -12.415 1.00 72.44 178 PRO A O 1
ATOM 1501 N N . ILE A 1 179 ? -3.082 22.102 -12.918 1.00 75.62 179 ILE A N 1
ATOM 1502 C CA . ILE A 1 179 ? -2.548 21.783 -11.595 1.00 75.62 179 ILE A CA 1
ATOM 1503 C C . ILE A 1 179 ? -2.098 23.071 -10.917 1.00 75.62 179 ILE A C 1
ATOM 1505 O O . ILE A 1 179 ? -1.256 23.798 -11.445 1.00 75.62 179 ILE A O 1
ATOM 1509 N N . GLN A 1 180 ? -2.672 23.346 -9.748 1.00 77.31 180 GLN A N 1
ATOM 1510 C CA . GLN A 1 180 ? -2.247 24.453 -8.906 1.00 77.31 180 GLN A CA 1
ATOM 1511 C C . GLN A 1 180 ? -0.841 24.188 -8.357 1.00 77.31 180 GLN A C 1
ATOM 1513 O O . GLN A 1 180 ? -0.499 23.057 -8.010 1.00 77.31 180 GLN A O 1
ATOM 1518 N N . GLU A 1 181 ? -0.022 25.235 -8.283 1.00 78.81 181 GLU A N 1
ATOM 1519 C CA . GLU A 1 181 ? 1.275 25.144 -7.623 1.00 78.81 181 GLU A CA 1
ATOM 1520 C C . GLU A 1 181 ? 1.086 25.074 -6.110 1.00 78.81 181 GLU A C 1
ATOM 1522 O O . GLU A 1 181 ? 0.455 25.938 -5.499 1.00 78.81 181 GLU A O 1
ATOM 1527 N N . GLU A 1 182 ? 1.640 24.024 -5.518 1.00 85.44 182 GLU A N 1
ATOM 1528 C CA . GLU A 1 182 ? 1.621 23.774 -4.086 1.00 85.44 182 GLU A CA 1
ATOM 1529 C C . GLU A 1 182 ? 3.036 23.382 -3.652 1.00 85.44 182 GLU A C 1
ATOM 1531 O O . GLU A 1 182 ? 3.695 22.556 -4.291 1.00 85.44 182 GLU A O 1
ATOM 1536 N N . GLU A 1 183 ? 3.522 23.979 -2.564 1.00 92.56 183 GLU A N 1
ATOM 1537 C CA . GLU A 1 183 ? 4.790 23.570 -1.964 1.00 92.56 183 GLU A CA 1
ATOM 1538 C C . GLU A 1 183 ? 4.644 22.172 -1.358 1.00 92.56 183 GLU A C 1
ATOM 1540 O O . GLU A 1 183 ? 3.695 21.893 -0.620 1.00 92.56 183 GLU A O 1
ATOM 1545 N N . PHE A 1 184 ? 5.602 21.288 -1.642 1.00 95.50 184 PHE A N 1
ATOM 1546 C CA . PHE A 1 184 ? 5.544 19.902 -1.179 1.00 95.50 184 PHE A CA 1
ATOM 1547 C C . PHE A 1 184 ? 5.509 19.800 0.354 1.00 95.50 184 PHE A C 1
ATOM 1549 O O . PHE A 1 184 ? 4.827 18.947 0.915 1.00 95.50 184 PHE A O 1
ATOM 1556 N N . GLU A 1 185 ? 6.182 20.716 1.044 1.00 95.88 185 GLU A N 1
ATOM 1557 C CA . GLU A 1 185 ? 6.159 20.844 2.500 1.00 95.88 185 GLU A CA 1
ATOM 1558 C C . GLU A 1 185 ? 4.740 21.119 3.033 1.00 95.88 185 GLU A C 1
ATOM 1560 O O . GLU A 1 185 ? 4.331 20.527 4.033 1.00 95.88 185 GLU A O 1
ATOM 1565 N N . SER A 1 186 ? 3.959 21.959 2.342 1.00 95.44 186 SER A N 1
ATOM 1566 C CA . SER A 1 186 ? 2.559 22.243 2.690 1.00 95.44 186 SER A CA 1
ATOM 1567 C C . SER A 1 186 ? 1.669 21.015 2.476 1.00 95.44 186 SER A C 1
ATOM 1569 O O . SER A 1 186 ? 0.845 20.680 3.331 1.00 95.44 186 SER A O 1
ATOM 1571 N N . ILE A 1 187 ? 1.896 20.289 1.376 1.00 96.75 187 ILE A N 1
ATOM 1572 C CA . ILE A 1 187 ? 1.211 19.025 1.079 1.00 96.75 187 ILE A CA 1
ATOM 1573 C C . ILE A 1 187 ? 1.464 17.994 2.186 1.00 96.75 187 ILE A C 1
ATOM 1575 O O . ILE A 1 187 ? 0.521 17.390 2.704 1.00 96.75 187 ILE A O 1
ATOM 1579 N N . ILE A 1 188 ? 2.724 17.807 2.585 1.00 97.00 188 ILE A N 1
ATOM 1580 C CA . ILE A 1 188 ? 3.083 16.872 3.655 1.00 97.00 188 ILE A CA 1
ATOM 1581 C C . ILE A 1 188 ? 2.460 17.306 4.981 1.00 97.00 188 ILE A C 1
ATOM 1583 O O . ILE A 1 188 ? 1.836 16.478 5.638 1.00 97.00 188 ILE A O 1
ATOM 1587 N N . ALA A 1 189 ? 2.514 18.594 5.329 1.00 94.88 189 ALA A N 1
ATOM 1588 C CA . ALA A 1 189 ? 1.889 19.107 6.548 1.00 94.88 189 ALA A CA 1
ATOM 1589 C C . ALA A 1 189 ? 0.358 18.923 6.566 1.00 94.88 189 ALA A C 1
ATOM 1591 O O . ALA A 1 189 ? -0.241 18.762 7.634 1.00 94.88 189 ALA A O 1
ATOM 1592 N N . GLN A 1 190 ? -0.305 18.952 5.402 1.00 94.50 190 GLN A N 1
ATOM 1593 C CA . GLN A 1 190 ? -1.724 18.609 5.294 1.00 94.50 190 GLN A CA 1
ATOM 1594 C C . GLN A 1 190 ? -1.947 17.111 5.534 1.00 94.50 190 GLN A C 1
ATOM 1596 O O . GLN A 1 190 ? -2.813 16.743 6.330 1.00 94.50 190 GLN A O 1
ATOM 1601 N N . LEU A 1 191 ? -1.160 16.253 4.880 1.00 95.25 191 LEU A N 1
ATOM 1602 C CA . LEU A 1 191 ? -1.280 14.801 5.003 1.00 95.25 191 LEU A CA 1
ATOM 1603 C C . LEU A 1 191 ? -0.926 14.295 6.408 1.00 95.25 191 LEU A C 1
ATOM 1605 O O . LEU A 1 191 ? -1.559 13.353 6.879 1.00 95.25 191 LEU A O 1
ATOM 1609 N N . GLU A 1 192 ? 0.041 14.893 7.102 1.00 93.56 192 GLU A N 1
ATOM 1610 C CA . GLU A 1 192 ? 0.457 14.491 8.458 1.00 93.56 192 GLU A CA 1
ATOM 1611 C C . GLU A 1 192 ? -0.658 14.635 9.494 1.00 93.56 192 GLU A C 1
ATOM 1613 O O . GLU A 1 192 ? -0.710 13.901 10.476 1.00 93.56 192 GLU A O 1
ATOM 1618 N N . LYS A 1 193 ? -1.595 15.559 9.268 1.00 87.50 193 LYS A N 1
ATOM 1619 C CA . LYS A 1 193 ? -2.737 15.760 10.167 1.00 87.50 193 LYS A CA 1
ATOM 1620 C C . LYS A 1 193 ? -3.774 14.636 10.073 1.00 87.50 193 LYS A C 1
ATOM 1622 O O . LYS A 1 193 ? -4.665 14.588 10.918 1.00 87.50 193 LYS A O 1
ATOM 1627 N N . ILE A 1 194 ? -3.723 13.810 9.021 1.00 85.62 194 ILE A N 1
ATOM 1628 C CA . ILE A 1 194 ? -4.871 12.999 8.588 1.00 85.62 194 ILE A CA 1
ATOM 1629 C C . ILE A 1 194 ? -4.495 11.571 8.174 1.00 85.62 194 ILE A C 1
ATOM 1631 O O . ILE A 1 194 ? -5.248 10.641 8.452 1.00 85.62 194 ILE A O 1
ATOM 1635 N N . MET A 1 195 ? -3.384 11.375 7.463 1.00 91.06 195 MET A N 1
ATOM 1636 C CA . MET A 1 195 ? -3.102 10.121 6.757 1.00 91.06 195 MET A CA 1
ATOM 1637 C C . MET A 1 195 ? -1.694 9.563 6.960 1.00 91.06 195 MET A C 1
ATOM 1639 O O . MET A 1 195 ? -1.519 8.342 6.934 1.00 91.06 195 MET A O 1
ATOM 1643 N N . ILE A 1 196 ? -0.681 10.407 7.141 1.00 93.81 196 ILE A N 1
ATOM 1644 C CA . ILE A 1 196 ? 0.719 9.960 7.158 1.00 93.81 196 ILE A CA 1
ATOM 1645 C C . ILE A 1 196 ? 1.404 10.302 8.473 1.00 93.81 196 ILE A C 1
ATOM 1647 O O . ILE A 1 196 ? 0.998 11.206 9.190 1.00 93.81 196 ILE A O 1
ATOM 1651 N N . VAL A 1 197 ? 2.490 9.592 8.748 1.00 92.00 197 VAL A N 1
ATOM 1652 C CA . VAL A 1 197 ? 3.466 9.967 9.768 1.00 92.00 197 VAL A CA 1
ATOM 1653 C C . VAL A 1 197 ? 4.834 10.096 9.122 1.00 92.00 197 VAL A C 1
ATOM 1655 O O . VAL A 1 197 ? 5.220 9.264 8.289 1.00 92.00 197 VAL A O 1
ATOM 1658 N N . THR A 1 198 ? 5.579 11.116 9.535 1.00 93.31 198 THR A N 1
ATOM 1659 C CA . THR A 1 198 ? 6.988 11.269 9.186 1.00 93.31 198 THR A CA 1
ATOM 1660 C C . THR A 1 198 ? 7.852 10.979 10.405 1.00 93.31 198 THR A C 1
ATOM 1662 O O . THR A 1 198 ? 7.563 11.397 11.522 1.00 93.31 198 THR A O 1
ATOM 1665 N N . ASN A 1 199 ? 8.907 10.193 10.209 1.00 89.94 199 ASN A N 1
ATOM 1666 C CA . ASN A 1 199 ? 9.830 9.817 11.271 1.00 89.94 199 ASN A CA 1
ATOM 1667 C C . ASN A 1 199 ? 11.263 10.008 10.798 1.00 89.94 199 ASN A C 1
ATOM 1669 O O . ASN A 1 199 ? 11.623 9.608 9.690 1.00 89.94 199 ASN A O 1
ATOM 1673 N N . LYS A 1 200 ? 12.103 10.575 11.662 1.00 88.38 200 LYS A N 1
ATOM 1674 C CA . LYS A 1 200 ? 13.538 10.663 11.405 1.00 88.38 200 LYS A CA 1
ATOM 1675 C C . LYS A 1 200 ? 14.204 9.335 11.757 1.00 88.38 200 LYS A C 1
ATOM 1677 O O . LYS A 1 200 ? 14.155 8.886 12.901 1.00 88.38 200 LYS A O 1
ATOM 1682 N N . GLU A 1 201 ? 14.847 8.712 10.780 1.00 81.06 201 GLU A N 1
ATOM 1683 C CA . GLU A 1 201 ? 15.616 7.494 10.985 1.00 81.06 201 GLU A CA 1
ATOM 1684 C C . GLU A 1 201 ? 16.855 7.786 11.841 1.00 81.06 201 GLU A C 1
ATOM 1686 O O . GLU A 1 201 ? 17.658 8.671 11.532 1.00 81.06 201 GLU A O 1
ATOM 1691 N N . LYS A 1 202 ? 17.031 7.017 12.922 1.00 76.56 202 LYS A N 1
ATOM 1692 C CA . LYS A 1 202 ? 18.080 7.253 13.928 1.00 76.56 202 LYS A CA 1
ATOM 1693 C C . LYS A 1 202 ? 19.500 7.196 13.355 1.00 76.56 202 LYS A C 1
ATOM 1695 O O . LYS A 1 202 ? 20.366 7.922 13.827 1.00 76.56 202 LYS A O 1
ATOM 1700 N N . ARG A 1 203 ? 19.741 6.325 12.369 1.00 75.06 203 ARG A N 1
ATOM 1701 C CA . ARG A 1 203 ? 21.085 6.019 11.854 1.00 75.06 203 ARG A CA 1
ATOM 1702 C C . ARG A 1 203 ? 21.551 7.010 10.792 1.00 75.06 203 ARG A C 1
ATOM 1704 O O . ARG A 1 203 ? 22.675 7.491 10.857 1.00 75.06 203 ARG A O 1
ATOM 1711 N N . THR A 1 204 ? 20.694 7.315 9.824 1.00 75.19 204 THR A N 1
ATOM 1712 C CA . THR A 1 204 ? 21.059 8.145 8.665 1.00 75.19 204 THR A CA 1
ATOM 1713 C C . THR A 1 204 ? 20.542 9.577 8.762 1.00 75.19 204 THR A C 1
ATOM 1715 O O . THR A 1 204 ? 20.868 10.399 7.911 1.00 75.19 204 THR A O 1
ATOM 1718 N N . SER A 1 205 ? 19.721 9.890 9.773 1.00 79.44 205 SER A N 1
ATOM 1719 C CA . SER A 1 205 ? 18.983 11.155 9.871 1.00 79.44 205 SER A CA 1
ATOM 1720 C C . SER A 1 205 ? 18.035 11.436 8.695 1.00 79.44 205 SER A C 1
ATOM 1722 O O . SER A 1 205 ? 17.554 12.563 8.570 1.00 79.44 205 SER A O 1
ATOM 1724 N N . ARG A 1 206 ? 17.730 10.434 7.858 1.00 85.56 206 ARG A N 1
ATOM 1725 C CA . ARG A 1 206 ? 16.748 10.542 6.771 1.00 85.56 206 ARG A CA 1
ATOM 1726 C C . ARG A 1 206 ? 15.334 10.652 7.324 1.00 85.56 206 ARG A C 1
ATOM 1728 O O . ARG A 1 206 ? 15.026 10.099 8.375 1.00 85.56 206 ARG A O 1
ATOM 1735 N N . ILE A 1 207 ? 14.467 11.338 6.589 1.00 91.69 207 ILE A N 1
ATOM 1736 C CA . ILE A 1 207 ? 13.041 11.420 6.910 1.00 91.69 207 ILE A CA 1
ATOM 1737 C C . ILE A 1 207 ? 12.318 10.325 6.131 1.00 91.69 207 ILE A C 1
ATOM 1739 O O . ILE A 1 207 ? 12.417 10.254 4.903 1.00 91.69 207 ILE A O 1
ATOM 1743 N N . LEU A 1 208 ? 11.613 9.471 6.863 1.00 92.19 208 LEU A N 1
ATOM 1744 C CA . LEU A 1 208 ? 10.812 8.375 6.344 1.00 92.19 208 LEU A CA 1
ATOM 1745 C C . LEU A 1 208 ? 9.331 8.699 6.486 1.00 92.19 208 LEU A C 1
ATOM 1747 O O . LEU A 1 208 ? 8.906 9.215 7.516 1.00 92.19 208 LEU A O 1
ATOM 1751 N N . VAL A 1 209 ? 8.556 8.353 5.467 1.00 93.50 209 VAL A N 1
ATOM 1752 C CA . VAL A 1 209 ? 7.123 8.615 5.360 1.00 93.50 209 VAL A CA 1
ATOM 1753 C C . VAL A 1 209 ? 6.386 7.285 5.229 1.00 93.50 209 VAL A C 1
ATOM 1755 O O . VAL A 1 209 ? 6.779 6.423 4.441 1.00 93.50 209 VAL A O 1
ATOM 1758 N N . LYS A 1 210 ? 5.315 7.101 6.000 1.00 91.75 210 LYS A N 1
ATOM 1759 C CA . LYS A 1 210 ? 4.401 5.953 5.882 1.00 91.75 210 LYS A CA 1
ATOM 1760 C C . LYS A 1 210 ? 2.981 6.360 6.252 1.00 91.75 210 LYS A C 1
ATOM 1762 O O . LYS A 1 210 ? 2.792 7.374 6.925 1.00 91.75 210 LYS A O 1
ATOM 1767 N N . PHE A 1 211 ? 1.989 5.561 5.868 1.00 90.62 211 PHE A N 1
ATOM 1768 C CA . PHE A 1 211 ? 0.635 5.760 6.386 1.00 90.62 211 PHE A CA 1
ATOM 1769 C C . PHE A 1 211 ? 0.572 5.473 7.884 1.00 90.62 211 PHE A C 1
ATOM 1771 O O . PHE A 1 211 ? 1.232 4.560 8.387 1.00 90.62 211 PHE A O 1
ATOM 1778 N N . GLN A 1 212 ? -0.247 6.251 8.585 1.00 85.69 212 GLN A N 1
ATOM 1779 C CA . GLN A 1 212 ? -0.446 6.084 10.020 1.00 85.69 212 GLN A CA 1
ATOM 1780 C C . GLN A 1 212 ? -1.330 4.882 10.362 1.00 85.69 212 GLN A C 1
ATOM 1782 O O . GLN A 1 212 ? -1.172 4.297 11.427 1.00 85.69 212 GLN A O 1
ATOM 1787 N N . ASN A 1 213 ? -2.241 4.507 9.458 1.00 78.12 213 ASN A N 1
ATOM 1788 C CA . ASN A 1 213 ? -3.188 3.421 9.665 1.00 78.12 213 ASN A CA 1
ATOM 1789 C C . ASN A 1 213 ? -3.327 2.557 8.388 1.00 78.12 213 ASN A C 1
ATOM 1791 O O . ASN A 1 213 ? -3.454 3.111 7.290 1.00 78.12 213 ASN A O 1
ATOM 1795 N N . PRO A 1 214 ? -3.330 1.213 8.497 1.00 76.69 214 PRO A N 1
ATOM 1796 C CA . PRO A 1 214 ? -3.469 0.316 7.349 1.00 76.69 214 PRO A CA 1
ATOM 1797 C C . PRO A 1 214 ? -4.752 0.502 6.523 1.00 76.69 214 PRO A C 1
ATOM 1799 O O . PRO A 1 214 ? -4.705 0.326 5.309 1.00 76.69 214 PRO A O 1
ATOM 1802 N N . SER A 1 215 ? -5.873 0.908 7.130 1.00 79.88 215 SER A N 1
ATOM 1803 C CA . SER A 1 215 ? -7.139 1.133 6.407 1.00 79.88 215 SER A CA 1
ATOM 1804 C C . SER A 1 215 ? -7.059 2.242 5.357 1.00 79.88 215 SER A C 1
ATOM 1806 O O . SER A 1 215 ? -7.806 2.214 4.382 1.00 79.88 215 SER A O 1
ATOM 1808 N N . ILE A 1 216 ? -6.118 3.181 5.503 1.00 86.69 216 ILE A N 1
ATOM 1809 C CA . ILE A 1 216 ? -5.847 4.203 4.486 1.00 86.69 216 ILE A CA 1
ATOM 1810 C C . ILE A 1 216 ? -5.314 3.539 3.218 1.00 86.69 216 ILE A C 1
ATOM 1812 O O . ILE A 1 216 ? -5.751 3.878 2.122 1.00 86.69 216 ILE A O 1
ATOM 1816 N N . LYS A 1 217 ? -4.406 2.560 3.356 1.00 84.19 217 LYS A N 1
ATOM 1817 C CA . LYS A 1 217 ? -3.910 1.783 2.211 1.00 84.19 217 LYS A CA 1
ATOM 1818 C C . LYS A 1 217 ? -5.065 1.055 1.534 1.00 84.19 217 LYS A C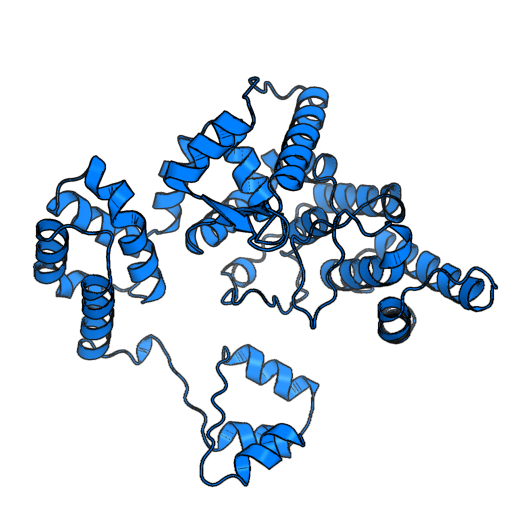 1
ATOM 1820 O O . LYS A 1 217 ? -5.168 1.128 0.315 1.00 84.19 217 LYS A O 1
ATOM 1825 N N . ASP A 1 218 ? -5.930 0.398 2.308 1.00 77.75 218 ASP A N 1
ATOM 1826 C CA . ASP A 1 218 ? -7.079 -0.347 1.775 1.00 77.75 218 ASP A CA 1
ATOM 1827 C C . ASP A 1 218 ? -8.020 0.566 0.974 1.00 77.75 218 ASP A C 1
ATOM 1829 O O . ASP A 1 218 ? -8.382 0.250 -0.163 1.00 77.75 218 ASP A O 1
ATOM 1833 N N . PHE A 1 219 ? -8.340 1.740 1.526 1.00 87.19 219 PHE A N 1
ATOM 1834 C CA . PHE A 1 219 ? -9.112 2.770 0.837 1.00 87.19 219 PHE A CA 1
ATOM 1835 C C . PHE A 1 219 ? -8.426 3.241 -0.453 1.00 87.19 219 PHE A C 1
ATOM 1837 O O . PHE A 1 219 ? -9.038 3.187 -1.518 1.00 87.19 219 PHE A O 1
ATOM 1844 N N . LEU A 1 220 ? -7.161 3.671 -0.385 1.00 90.25 220 LEU A N 1
ATOM 1845 C CA . LEU A 1 220 ? -6.450 4.218 -1.545 1.00 90.25 220 LEU A CA 1
ATOM 1846 C C . LEU A 1 220 ? -6.274 3.174 -2.650 1.00 90.25 220 LEU A C 1
ATOM 1848 O O . LEU A 1 220 ? -6.346 3.526 -3.823 1.00 90.25 220 LEU A O 1
ATOM 1852 N N . CYS A 1 221 ? -6.077 1.899 -2.292 1.00 84.81 221 CYS A N 1
ATOM 1853 C CA . CYS A 1 221 ? -6.021 0.798 -3.252 1.00 84.81 221 CYS A CA 1
ATOM 1854 C C . CYS A 1 221 ? -7.307 0.730 -4.075 1.00 84.81 221 CYS A C 1
ATOM 1856 O O . CYS A 1 221 ? -7.255 0.770 -5.304 1.00 84.81 221 CYS A O 1
ATOM 1858 N N . ARG A 1 222 ? -8.460 0.657 -3.399 1.00 84.50 222 ARG A N 1
ATOM 1859 C CA . ARG A 1 222 ? -9.765 0.591 -4.064 1.00 84.50 222 ARG A CA 1
ATOM 1860 C C . ARG A 1 222 ? -10.072 1.880 -4.828 1.00 84.50 222 ARG A C 1
ATOM 1862 O O . ARG A 1 222 ? -10.476 1.810 -5.983 1.00 84.50 222 ARG A O 1
ATOM 1869 N N . TYR A 1 223 ? -9.800 3.044 -4.238 1.00 89.81 223 TYR A N 1
ATOM 1870 C CA . TYR A 1 223 ? -10.002 4.335 -4.895 1.00 89.81 223 TYR A CA 1
ATOM 1871 C C . TYR A 1 223 ? -9.172 4.457 -6.178 1.00 89.81 223 TYR A C 1
ATOM 1873 O O . TYR A 1 223 ? -9.702 4.843 -7.218 1.00 89.81 223 TYR A O 1
ATOM 1881 N N . LEU A 1 224 ? -7.879 4.118 -6.135 1.00 88.62 224 LEU A N 1
ATOM 1882 C CA . LEU A 1 224 ? -7.022 4.169 -7.317 1.00 88.62 224 LEU A CA 1
ATOM 1883 C C . LEU A 1 224 ? -7.535 3.217 -8.394 1.00 88.62 224 LEU A C 1
ATOM 1885 O O . LEU A 1 224 ? -7.584 3.609 -9.554 1.00 88.62 224 LEU A O 1
ATOM 1889 N N . ALA A 1 225 ? -7.943 2.008 -8.010 1.00 83.81 225 ALA A N 1
ATOM 1890 C CA . ALA A 1 225 ? -8.464 1.002 -8.924 1.00 83.81 225 ALA A CA 1
ATOM 1891 C C . ALA A 1 225 ? -9.740 1.483 -9.650 1.00 83.81 225 ALA A C 1
ATOM 1893 O O . ALA A 1 225 ? -9.829 1.377 -10.874 1.00 83.81 225 ALA A O 1
ATOM 1894 N N . GLU A 1 226 ? -10.674 2.103 -8.921 1.00 86.19 226 GLU A N 1
ATOM 1895 C CA . GLU A 1 226 ? -11.894 2.719 -9.469 1.00 86.19 226 GLU A CA 1
ATOM 1896 C C . GLU A 1 226 ? -11.599 3.957 -10.345 1.00 86.19 226 GLU A C 1
ATOM 1898 O O . GLU A 1 226 ? -12.376 4.280 -11.244 1.00 86.19 226 GLU A O 1
ATOM 1903 N N . ASN A 1 227 ? -10.461 4.631 -10.131 1.00 89.75 227 ASN A N 1
ATOM 1904 C CA . ASN A 1 227 ? -10.088 5.882 -10.805 1.00 89.75 227 ASN A CA 1
ATOM 1905 C C . ASN A 1 227 ? -8.818 5.762 -11.676 1.00 89.75 227 ASN A C 1
ATOM 1907 O O . ASN A 1 227 ? -8.187 6.767 -12.022 1.00 89.75 227 ASN A O 1
ATOM 1911 N N . LEU A 1 228 ? -8.451 4.545 -12.094 1.00 87.12 228 LEU A N 1
ATOM 1912 C CA . LEU A 1 228 ? -7.321 4.298 -12.999 1.00 87.12 228 LEU A CA 1
ATOM 1913 C C . LEU A 1 228 ? -7.392 5.110 -14.305 1.00 87.12 228 LEU A C 1
ATOM 1915 O O . LEU A 1 228 ? -6.346 5.600 -14.732 1.00 87.12 228 LEU A O 1
ATOM 1919 N N . PRO A 1 229 ? -8.564 5.324 -14.941 1.00 87.06 229 PRO A N 1
ATOM 1920 C CA . PRO A 1 229 ? -8.648 6.175 -16.129 1.00 87.06 229 PRO A CA 1
ATOM 1921 C C . PRO A 1 229 ? -8.191 7.620 -15.890 1.00 87.06 229 PRO A C 1
ATOM 1923 O O . PRO A 1 229 ? -7.673 8.250 -16.810 1.00 87.06 229 PRO A O 1
ATOM 1926 N N . GLN A 1 230 ? -8.356 8.135 -14.669 1.00 88.25 230 GLN A N 1
ATOM 1927 C CA . GLN A 1 230 ? -7.990 9.503 -14.308 1.00 88.25 230 GLN A CA 1
ATOM 1928 C C . GLN A 1 230 ? -6.504 9.623 -13.952 1.00 88.25 230 GLN A C 1
ATOM 1930 O O . GLN A 1 230 ? -5.821 10.515 -14.450 1.00 88.25 230 GLN A O 1
ATOM 1935 N N . TYR A 1 231 ? -5.994 8.730 -13.101 1.00 90.50 231 TYR A N 1
ATOM 1936 C CA . TYR A 1 231 ? -4.644 8.866 -12.538 1.00 90.50 231 TYR A CA 1
ATOM 1937 C C . TYR A 1 231 ? -3.604 7.967 -13.209 1.00 90.50 231 TYR A C 1
ATOM 1939 O O . TYR A 1 231 ? -2.418 8.294 -13.215 1.00 90.50 231 TYR A O 1
ATOM 1947 N N . GLY A 1 232 ? -4.031 6.851 -13.803 1.00 90.38 232 GLY A N 1
ATOM 1948 C CA . GLY A 1 232 ? -3.154 5.781 -14.272 1.00 90.38 232 GLY A CA 1
ATOM 1949 C C . GLY A 1 232 ? -2.112 6.257 -15.275 1.00 90.38 232 GLY A C 1
ATOM 1950 O O . GLY A 1 232 ? -0.932 6.011 -15.070 1.00 90.38 232 GLY A O 1
ATOM 1951 N N . LYS A 1 233 ? -2.508 7.008 -16.313 1.00 92.06 233 LYS A N 1
ATOM 1952 C CA . LYS A 1 233 ? -1.559 7.532 -17.314 1.00 92.06 233 LYS A CA 1
ATOM 1953 C C . LYS A 1 233 ? -0.486 8.422 -16.674 1.00 92.06 233 LYS A C 1
ATOM 1955 O O . LYS A 1 233 ? 0.694 8.240 -16.951 1.00 92.06 233 LYS A O 1
ATOM 1960 N N . MET A 1 234 ? -0.896 9.355 -15.813 1.00 93.19 234 MET A N 1
ATOM 1961 C CA . MET A 1 234 ? 0.014 10.301 -15.163 1.00 93.19 234 MET A CA 1
ATOM 1962 C C . MET A 1 234 ? 0.981 9.587 -14.215 1.00 93.19 234 MET A C 1
ATOM 1964 O O . MET A 1 234 ? 2.176 9.844 -14.273 1.00 93.19 234 MET A O 1
ATOM 1968 N N . LEU A 1 235 ? 0.490 8.654 -13.395 1.00 94.38 235 LEU A N 1
ATOM 1969 C CA . LEU A 1 235 ? 1.324 7.869 -12.479 1.00 94.38 235 LEU A CA 1
ATOM 1970 C C . LEU A 1 235 ? 2.287 6.956 -13.249 1.00 94.38 235 LEU A C 1
ATOM 1972 O O . LEU A 1 235 ? 3.483 6.934 -12.967 1.00 94.38 235 LEU A O 1
ATOM 1976 N N . ILE A 1 236 ? 1.788 6.268 -14.282 1.00 94.06 236 ILE A N 1
ATOM 1977 C CA . ILE A 1 236 ? 2.594 5.394 -15.139 1.00 94.06 236 ILE A CA 1
ATOM 1978 C C . ILE A 1 236 ? 3.668 6.165 -15.872 1.00 94.06 236 ILE A C 1
ATOM 1980 O O . ILE A 1 236 ? 4.680 5.551 -16.134 1.00 94.06 236 ILE A O 1
ATOM 1984 N N . GLN A 1 237 ? 3.488 7.436 -16.224 1.00 94.12 237 GLN A N 1
ATOM 1985 C CA . GLN A 1 237 ? 4.506 8.237 -16.916 1.00 94.12 237 GLN A CA 1
ATOM 1986 C C . GLN A 1 237 ? 5.386 9.051 -15.953 1.00 94.12 237 GLN A C 1
ATOM 1988 O O . GLN A 1 237 ? 6.513 9.384 -16.298 1.00 94.12 237 GLN A O 1
ATOM 1993 N N . GLY A 1 238 ? 4.882 9.370 -14.758 1.00 94.69 238 GLY A N 1
ATOM 1994 C CA . GLY A 1 238 ? 5.537 10.255 -13.798 1.00 94.69 238 GLY A CA 1
ATOM 1995 C C . GLY A 1 238 ? 6.356 9.545 -12.724 1.00 94.69 238 GLY A C 1
ATOM 1996 O O . GLY A 1 238 ? 7.409 10.046 -12.349 1.00 94.69 238 GLY A O 1
ATOM 1997 N N . CYS A 1 239 ? 5.940 8.376 -12.230 1.00 95.56 239 CYS A N 1
ATOM 1998 C CA . CYS A 1 239 ? 6.657 7.681 -11.152 1.00 95.56 239 CYS A CA 1
ATOM 1999 C C . CYS A 1 239 ? 8.072 7.258 -11.602 1.00 95.56 239 CYS A C 1
ATOM 2001 O O . CYS A 1 239 ? 8.164 6.488 -12.556 1.00 95.56 239 CYS A O 1
ATOM 2003 N N . PRO A 1 240 ? 9.166 7.729 -10.977 1.00 94.88 240 PRO A N 1
ATOM 2004 C CA . PRO A 1 240 ? 10.529 7.487 -11.463 1.00 94.88 240 PRO A CA 1
ATOM 2005 C C . PRO A 1 240 ? 11.109 6.128 -11.041 1.00 94.88 240 PRO A C 1
ATOM 2007 O O . PRO A 1 240 ? 12.162 5.730 -11.542 1.00 94.88 240 PRO A O 1
ATOM 2010 N N . PHE A 1 241 ? 10.453 5.408 -10.125 1.00 93.69 241 PHE A N 1
ATOM 2011 C CA . PHE A 1 241 ? 10.993 4.172 -9.561 1.00 93.69 241 PHE A CA 1
ATOM 2012 C C . PHE A 1 241 ? 10.242 2.928 -10.034 1.00 93.69 241 PHE A C 1
ATOM 2014 O O . PHE A 1 241 ? 9.011 2.872 -10.007 1.00 93.69 241 PHE A O 1
ATOM 2021 N N . ILE A 1 242 ? 10.981 1.876 -10.397 1.00 91.88 242 ILE A N 1
ATOM 2022 C CA . ILE A 1 242 ? 10.391 0.635 -10.919 1.00 91.88 242 ILE A CA 1
ATOM 2023 C C . ILE A 1 242 ? 9.470 -0.050 -9.902 1.00 91.88 242 ILE A C 1
ATOM 2025 O O . ILE A 1 242 ? 8.426 -0.571 -10.282 1.00 91.88 242 ILE A O 1
ATOM 2029 N N . ASN A 1 243 ? 9.776 0.004 -8.601 1.00 87.81 243 ASN A N 1
ATOM 2030 C CA . ASN A 1 243 ? 8.895 -0.565 -7.577 1.00 87.81 243 ASN A CA 1
ATOM 2031 C C . ASN A 1 243 ? 7.527 0.136 -7.510 1.00 87.81 243 ASN A C 1
ATOM 2033 O O . ASN A 1 243 ? 6.541 -0.534 -7.215 1.00 87.81 243 ASN A O 1
ATOM 2037 N N . GLN A 1 244 ? 7.441 1.426 -7.855 1.00 91.19 244 GLN A N 1
ATOM 2038 C CA . GLN A 1 244 ? 6.154 2.123 -7.974 1.00 91.19 244 GLN A CA 1
ATOM 2039 C C . GLN A 1 244 ? 5.363 1.632 -9.185 1.00 91.19 244 GLN A C 1
ATOM 2041 O O . GLN A 1 244 ? 4.174 1.338 -9.080 1.00 91.19 244 GLN A O 1
ATOM 2046 N N . LEU A 1 245 ? 6.042 1.497 -10.325 1.00 90.88 245 LEU A N 1
ATOM 2047 C CA . LEU A 1 245 ? 5.457 1.011 -11.574 1.00 90.88 245 LEU A CA 1
ATOM 2048 C C . LEU A 1 245 ? 4.913 -0.414 -11.445 1.00 90.88 245 LEU A C 1
ATOM 2050 O O . LEU A 1 245 ? 3.818 -0.709 -11.916 1.00 90.88 245 LEU A O 1
ATOM 2054 N N . LEU A 1 246 ? 5.649 -1.287 -10.762 1.00 84.44 246 LEU A N 1
ATOM 2055 C CA . LEU A 1 246 ? 5.231 -2.667 -10.532 1.00 84.44 246 LEU A CA 1
ATOM 2056 C C . LEU A 1 246 ? 4.088 -2.776 -9.516 1.00 84.44 246 LEU A C 1
ATOM 2058 O O . LEU A 1 246 ? 3.258 -3.671 -9.640 1.00 84.44 246 LEU A O 1
ATOM 2062 N N . PHE A 1 247 ? 3.987 -1.856 -8.550 1.00 79.38 247 PHE A N 1
ATOM 2063 C CA . PHE A 1 247 ? 2.871 -1.849 -7.600 1.00 79.38 247 PHE A CA 1
ATOM 2064 C C . PHE A 1 247 ? 1.524 -1.567 -8.284 1.00 79.38 247 PHE A C 1
ATOM 2066 O O . PHE A 1 247 ? 0.510 -2.149 -7.900 1.00 79.38 247 PHE A O 1
ATOM 2073 N N . ILE A 1 248 ? 1.511 -0.731 -9.332 1.00 71.31 248 ILE A N 1
ATOM 2074 C CA . ILE A 1 248 ? 0.308 -0.432 -10.133 1.00 71.31 248 ILE A CA 1
ATOM 2075 C C . ILE A 1 248 ? -0.295 -1.715 -10.746 1.00 71.31 248 ILE A C 1
ATOM 2077 O O . ILE A 1 248 ? -1.512 -1.814 -10.888 1.00 71.31 248 ILE A O 1
ATOM 2081 N N . PHE A 1 249 ? 0.541 -2.709 -11.070 1.00 62.00 249 PHE A N 1
ATOM 2082 C CA . PHE A 1 249 ? 0.166 -3.954 -11.754 1.00 62.00 249 PHE A CA 1
ATOM 2083 C C . PHE A 1 249 ? -0.475 -5.025 -10.870 1.00 62.00 249 PHE A C 1
ATOM 2085 O O . PHE A 1 249 ? -0.897 -6.054 -11.392 1.00 62.00 249 PHE A O 1
ATOM 2092 N N . LYS A 1 250 ? -0.552 -4.817 -9.551 1.00 58.38 250 LYS A N 1
ATOM 2093 C CA . LYS A 1 250 ? -0.915 -5.836 -8.547 1.00 58.38 250 LYS A CA 1
ATOM 2094 C C . LYS A 1 250 ? -2.356 -6.391 -8.662 1.00 58.38 250 LYS A C 1
ATOM 2096 O O . LYS A 1 250 ? -2.853 -7.012 -7.731 1.00 58.38 250 LYS A O 1
ATOM 2101 N N . THR A 1 251 ? -3.047 -6.170 -9.777 1.00 45.91 251 THR A N 1
ATOM 2102 C CA . THR A 1 251 ? -4.372 -6.720 -10.079 1.00 45.91 251 THR A CA 1
ATOM 2103 C C . THR A 1 251 ? -4.349 -7.908 -11.052 1.00 45.91 251 THR A C 1
ATOM 2105 O O . THR A 1 251 ? -5.407 -8.431 -11.410 1.00 45.91 251 THR A O 1
ATOM 2108 N N . THR A 1 252 ? -3.171 -8.375 -11.478 1.00 37.69 252 THR A N 1
ATOM 2109 C CA . THR A 1 252 ? -3.011 -9.606 -12.269 1.00 37.69 252 THR A CA 1
ATOM 2110 C C . THR A 1 252 ? -2.895 -10.844 -11.371 1.00 37.69 252 THR A C 1
ATOM 2112 O O . THR A 1 252 ? -2.326 -10.789 -10.288 1.00 37.69 252 THR A O 1
ATOM 2115 N N . ASP A 1 253 ? -3.425 -11.983 -11.845 1.00 42.06 253 ASP A N 1
ATOM 2116 C CA . ASP A 1 253 ? -3.567 -13.298 -11.171 1.00 42.06 253 ASP A CA 1
ATOM 2117 C C . ASP A 1 253 ? -2.289 -13.919 -10.526 1.00 42.06 253 ASP A C 1
ATOM 2119 O O . ASP A 1 253 ? -2.298 -15.083 -10.120 1.00 42.06 253 ASP A O 1
ATOM 2123 N N . SER A 1 254 ? -1.159 -13.213 -10.467 1.00 39.00 254 SER A N 1
ATOM 2124 C CA . SER A 1 254 ? 0.092 -13.657 -9.842 1.00 39.00 254 SER A CA 1
ATOM 2125 C C . SER A 1 254 ? 0.178 -13.216 -8.379 1.00 39.00 254 SER A C 1
ATOM 2127 O O . SER A 1 254 ? 0.444 -12.058 -8.062 1.00 39.00 254 SER A O 1
ATOM 2129 N N . LYS A 1 255 ? -0.001 -14.184 -7.475 1.00 40.16 255 LYS A N 1
ATOM 2130 C CA . LYS A 1 255 ? 0.118 -13.994 -6.026 1.00 40.16 255 LYS A CA 1
ATOM 2131 C C . LYS A 1 255 ? 1.574 -13.748 -5.630 1.00 40.16 255 LYS A C 1
ATOM 2133 O O . LYS A 1 255 ? 2.402 -14.649 -5.737 1.00 40.16 255 LYS A O 1
ATOM 2138 N N . ARG A 1 256 ? 1.872 -12.554 -5.115 1.00 37.09 256 ARG A N 1
ATOM 2139 C CA . ARG A 1 256 ? 3.128 -12.266 -4.408 1.00 37.09 256 ARG A CA 1
ATOM 2140 C C . ARG A 1 256 ? 2.960 -12.422 -2.901 1.00 37.09 256 ARG A C 1
ATOM 2142 O O . ARG A 1 256 ? 1.978 -11.951 -2.331 1.00 37.09 256 ARG A O 1
ATOM 2149 N N . TYR A 1 257 ? 3.977 -12.992 -2.259 1.00 36.03 257 TYR A N 1
ATOM 2150 C CA . TYR A 1 257 ? 4.229 -12.797 -0.835 1.00 36.03 257 TYR A CA 1
ATOM 2151 C C . TYR A 1 257 ? 4.672 -11.345 -0.622 1.00 36.03 257 TYR A C 1
ATOM 2153 O O . TYR A 1 257 ? 5.658 -10.901 -1.207 1.00 36.03 257 TYR A O 1
ATOM 2161 N N . ILE A 1 258 ? 3.920 -10.587 0.173 1.00 38.56 258 ILE A N 1
ATOM 2162 C CA . ILE A 1 258 ? 4.318 -9.248 0.612 1.00 38.56 258 ILE A CA 1
ATOM 2163 C C . ILE A 1 258 ? 4.800 -9.389 2.042 1.00 38.56 258 ILE A C 1
ATOM 2165 O O . ILE A 1 258 ? 4.002 -9.645 2.942 1.00 38.56 258 ILE A O 1
ATOM 2169 N N . ASP A 1 259 ? 6.091 -9.180 2.246 1.00 35.69 259 ASP A N 1
ATOM 2170 C CA . ASP A 1 259 ? 6.724 -9.229 3.562 1.00 35.69 259 ASP A CA 1
ATOM 2171 C C . ASP A 1 259 ? 6.549 -7.907 4.345 1.00 35.69 259 ASP A C 1
ATOM 2173 O O . ASP A 1 259 ? 7.481 -7.367 4.924 1.00 35.69 259 ASP A O 1
ATOM 2177 N N . GLU A 1 260 ? 5.343 -7.322 4.322 1.00 36.91 260 GLU A N 1
ATOM 2178 C CA . GLU A 1 260 ? 5.015 -6.098 5.087 1.00 36.91 260 GLU A CA 1
ATOM 2179 C C . GLU A 1 260 ? 3.971 -6.338 6.191 1.00 36.91 260 GLU A C 1
ATOM 2181 O O . GLU A 1 260 ? 3.353 -5.392 6.677 1.00 36.91 260 GLU A O 1
ATOM 2186 N N . GLY A 1 261 ? 3.700 -7.589 6.587 1.00 34.53 261 GLY A N 1
ATOM 2187 C CA . GLY A 1 261 ? 2.642 -7.865 7.576 1.00 34.53 261 GLY A CA 1
ATOM 2188 C C . GLY A 1 261 ? 1.258 -7.358 7.137 1.00 34.53 261 GLY A C 1
ATOM 2189 O O . GLY A 1 261 ? 0.323 -7.280 7.937 1.00 34.53 261 GLY A O 1
ATOM 2190 N N . LEU A 1 262 ? 1.115 -7.017 5.852 1.00 37.38 262 LEU A N 1
ATOM 2191 C CA . LEU A 1 262 ? -0.153 -6.743 5.214 1.00 37.38 262 LEU A CA 1
ATOM 2192 C C . LEU A 1 262 ? -0.841 -8.090 5.058 1.00 37.38 262 LEU A C 1
ATOM 2194 O O . LEU A 1 262 ? -0.624 -8.832 4.102 1.00 37.38 262 LEU A O 1
ATOM 2198 N N . GLU A 1 263 ? -1.637 -8.413 6.071 1.00 35.19 263 GLU A N 1
ATOM 2199 C CA . GLU A 1 263 ? -2.921 -9.068 5.900 1.00 35.19 263 GLU A CA 1
ATOM 2200 C C . GLU A 1 263 ? -3.403 -8.893 4.451 1.00 35.19 263 GLU A C 1
ATOM 2202 O O . GLU A 1 263 ? -3.788 -7.789 4.092 1.00 35.19 263 GLU A O 1
ATOM 2207 N N . GLU A 1 264 ? -3.318 -9.958 3.637 1.00 37.31 264 GLU A N 1
ATOM 2208 C CA . GLU A 1 264 ? -3.848 -10.069 2.266 1.00 37.31 264 GLU A CA 1
ATOM 2209 C C . GLU A 1 264 ? -4.992 -9.059 2.062 1.00 37.31 264 GLU A C 1
ATOM 2211 O O . GLU A 1 264 ? -6.080 -9.181 2.653 1.00 37.31 264 GLU A O 1
ATOM 2216 N N . ASN A 1 265 ? -4.689 -8.013 1.300 1.00 36.59 265 ASN A N 1
ATOM 2217 C CA . ASN A 1 265 ? -5.623 -6.933 1.059 1.00 36.59 265 ASN A CA 1
ATOM 2218 C C . ASN A 1 265 ? -6.840 -7.481 0.307 1.00 36.59 265 ASN A C 1
ATOM 2220 O O . ASN A 1 265 ? -6.738 -8.392 -0.518 1.00 36.59 265 ASN A O 1
ATOM 2224 N N . ALA A 1 266 ? -7.978 -6.825 0.517 1.00 34.41 266 ALA A N 1
ATOM 2225 C CA . ALA A 1 266 ? -9.215 -6.994 -0.243 1.00 34.41 266 ALA A CA 1
ATOM 2226 C C . ALA A 1 266 ? -9.052 -6.864 -1.779 1.00 34.41 266 ALA A C 1
ATOM 2228 O O . ALA A 1 266 ? -9.979 -7.191 -2.511 1.00 34.41 266 ALA A O 1
ATOM 2229 N N . LEU A 1 267 ? -7.874 -6.452 -2.267 1.00 35.62 267 LEU A N 1
ATOM 2230 C CA . LEU A 1 267 ? -7.491 -6.419 -3.682 1.00 35.62 267 LEU A CA 1
ATOM 2231 C C . LEU A 1 267 ? -7.563 -7.783 -4.388 1.00 35.62 267 LEU A C 1
ATOM 2233 O O . LEU A 1 267 ? -7.811 -7.809 -5.585 1.00 35.62 267 LEU A O 1
ATOM 2237 N N . ASP A 1 268 ? -7.411 -8.905 -3.677 1.00 37.59 268 ASP A N 1
ATOM 2238 C CA . ASP A 1 268 ? -7.589 -10.232 -4.296 1.00 37.59 268 ASP A CA 1
ATOM 2239 C C . ASP A 1 268 ? -9.071 -10.635 -4.418 1.00 37.59 268 ASP A C 1
ATOM 2241 O O . ASP A 1 268 ? -9.400 -11.592 -5.124 1.00 37.59 268 ASP A O 1
ATOM 2245 N N . ARG A 1 269 ? -9.989 -9.929 -3.736 1.00 36.53 269 ARG A N 1
ATOM 2246 C CA . ARG A 1 269 ? -11.427 -10.250 -3.786 1.00 36.53 269 ARG A CA 1
ATOM 2247 C C . ARG A 1 269 ? -12.124 -9.648 -4.998 1.00 36.53 269 ARG A C 1
ATOM 2249 O O . ARG A 1 269 ? -13.095 -10.229 -5.472 1.00 36.53 269 ARG A O 1
ATOM 2256 N N . GLU A 1 270 ? -11.607 -8.549 -5.534 1.00 38.75 270 GLU A N 1
ATOM 2257 C CA . GLU A 1 270 ? -12.105 -7.946 -6.764 1.00 38.75 270 GLU A CA 1
ATOM 2258 C C . GLU A 1 270 ? -10.947 -7.820 -7.744 1.00 38.75 270 GLU A C 1
ATOM 2260 O O . GLU A 1 270 ? -10.110 -6.929 -7.638 1.00 38.75 270 GLU A O 1
ATOM 2265 N N . LYS A 1 271 ? -10.896 -8.745 -8.707 1.00 42.47 271 LYS A N 1
ATOM 2266 C CA . LYS A 1 271 ? -10.002 -8.668 -9.863 1.00 42.47 271 LYS A CA 1
ATOM 2267 C C . LYS A 1 271 ? -10.306 -7.388 -10.642 1.00 42.47 271 LYS A C 1
ATOM 2269 O O . LYS A 1 271 ? -11.101 -7.410 -11.583 1.00 42.47 271 LYS A O 1
ATOM 2274 N N . VAL A 1 272 ? -9.709 -6.263 -10.258 1.00 47.31 272 VAL A N 1
ATOM 2275 C CA . VAL A 1 272 ? -9.808 -5.039 -11.049 1.00 47.31 272 VAL A CA 1
ATOM 2276 C C . VAL A 1 272 ? -8.943 -5.237 -12.283 1.00 47.31 272 VAL A C 1
ATOM 2278 O O . VAL A 1 272 ? -7.726 -5.081 -12.249 1.00 47.31 272 VAL A O 1
ATOM 2281 N N . LEU A 1 273 ? -9.579 -5.636 -13.381 1.00 56.69 273 LEU A N 1
ATOM 2282 C CA . LEU A 1 273 ? -8.921 -5.799 -14.671 1.00 56.69 273 LEU A CA 1
ATOM 2283 C C . LEU A 1 273 ? -8.224 -4.489 -15.041 1.00 56.69 273 LEU A C 1
ATOM 2285 O O . LEU A 1 273 ? -8.875 -3.472 -15.286 1.00 56.69 273 LEU A O 1
ATOM 2289 N N . PHE A 1 274 ? -6.894 -4.524 -15.067 1.00 68.25 274 PHE A N 1
ATOM 2290 C CA . PHE A 1 274 ? -6.100 -3.382 -15.481 1.00 68.25 274 PHE A CA 1
ATOM 2291 C C . PHE A 1 274 ? -6.475 -3.010 -16.927 1.00 68.25 274 PHE A C 1
ATOM 2293 O O . PHE A 1 274 ? -6.486 -3.889 -17.796 1.00 68.25 274 PHE A O 1
ATOM 2300 N N . PRO A 1 275 ? -6.829 -1.745 -17.225 1.00 78.62 275 PRO A N 1
ATOM 2301 C CA . PRO A 1 275 ? -7.204 -1.359 -18.5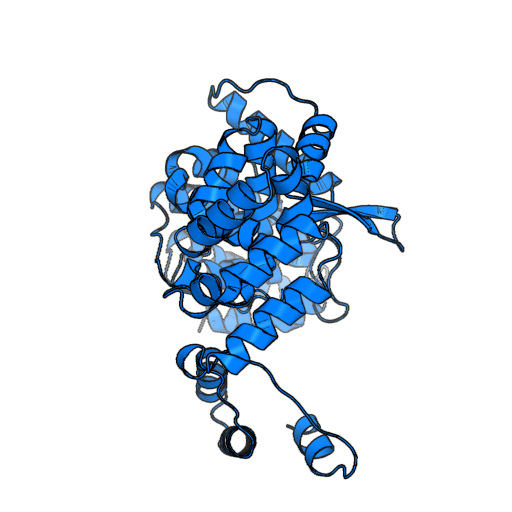79 1.00 78.62 275 PRO A CA 1
ATOM 2302 C C . PRO A 1 275 ? -6.074 -1.650 -19.576 1.00 78.62 275 PRO A C 1
ATOM 2304 O O . PRO A 1 275 ? -4.945 -1.196 -19.390 1.00 78.62 275 PRO A O 1
ATOM 2307 N N . LYS A 1 276 ? -6.377 -2.361 -20.673 1.00 81.50 276 LYS A N 1
ATOM 2308 C CA . LYS A 1 276 ? -5.373 -2.794 -21.672 1.00 81.50 276 LYS A CA 1
ATOM 2309 C C . LYS A 1 276 ? -4.502 -1.651 -22.207 1.00 81.50 276 LYS A C 1
ATOM 2311 O O . LYS A 1 276 ? -3.326 -1.842 -22.487 1.00 81.50 276 LYS A O 1
ATOM 2316 N N . ASN A 1 277 ? -5.062 -0.452 -22.357 1.00 87.19 277 ASN A N 1
ATOM 2317 C CA . ASN A 1 277 ? -4.318 0.725 -22.811 1.00 87.19 277 ASN A CA 1
ATOM 2318 C C . ASN A 1 277 ? -3.245 1.171 -21.803 1.00 87.19 277 ASN A C 1
ATOM 2320 O O . ASN A 1 277 ? -2.167 1.597 -22.213 1.00 87.19 277 ASN A O 1
ATOM 2324 N N . LEU A 1 278 ? -3.529 1.067 -20.502 1.00 88.00 278 LEU A N 1
ATOM 2325 C CA . LEU A 1 278 ? -2.553 1.347 -19.453 1.00 88.00 278 LEU A CA 1
ATOM 2326 C C . LEU A 1 278 ? -1.512 0.228 -19.371 1.00 88.00 278 LEU A C 1
ATOM 2328 O O . LEU A 1 278 ? -0.340 0.519 -19.155 1.00 88.00 278 LEU A O 1
ATOM 2332 N N . GLU A 1 279 ? -1.912 -1.026 -19.608 1.00 85.94 279 GLU A N 1
ATOM 2333 C CA . GLU A 1 279 ? -0.993 -2.172 -19.665 1.00 85.94 279 GLU A CA 1
ATOM 2334 C C . GLU A 1 279 ? 0.074 -1.976 -20.747 1.00 85.94 279 GLU A C 1
ATOM 2336 O O . GLU A 1 279 ? 1.270 -2.107 -20.484 1.00 85.94 279 GLU A O 1
ATOM 2341 N N . ILE A 1 280 ? -0.358 -1.589 -21.951 1.00 89.56 280 ILE A N 1
ATOM 2342 C CA . ILE A 1 280 ? 0.529 -1.291 -23.082 1.00 89.56 280 ILE A CA 1
ATOM 2343 C C . ILE A 1 280 ? 1.446 -0.110 -22.748 1.00 89.56 280 ILE A C 1
ATOM 2345 O O . ILE A 1 280 ? 2.650 -0.180 -22.983 1.00 89.56 280 ILE A O 1
ATOM 2349 N N . LEU A 1 281 ? 0.898 0.971 -22.180 1.00 92.25 281 LEU A N 1
ATOM 2350 C CA . LEU A 1 281 ? 1.679 2.151 -21.802 1.00 92.25 281 LEU A CA 1
ATOM 2351 C C . LEU A 1 281 ? 2.782 1.802 -20.795 1.00 92.25 281 LEU A C 1
ATOM 2353 O O . LEU A 1 281 ? 3.925 2.224 -20.958 1.00 92.25 281 LEU A O 1
ATOM 2357 N N . LEU A 1 282 ? 2.439 1.021 -19.775 1.00 91.06 282 LEU A N 1
ATOM 2358 C CA . LEU A 1 282 ? 3.361 0.618 -18.724 1.00 91.06 282 LEU A CA 1
ATOM 2359 C C . LEU A 1 282 ? 4.412 -0.371 -19.238 1.00 91.06 282 LEU A C 1
ATOM 2361 O O . LEU A 1 282 ? 5.589 -0.211 -18.928 1.00 91.06 282 LEU A O 1
ATOM 2365 N N . THR A 1 283 ? 4.008 -1.327 -20.081 1.00 91.88 283 THR A N 1
ATOM 2366 C CA . THR A 1 283 ? 4.922 -2.246 -20.783 1.00 91.88 283 THR A CA 1
ATOM 2367 C C . THR A 1 283 ? 5.954 -1.462 -21.588 1.00 91.88 283 THR A C 1
ATOM 2369 O O . THR A 1 283 ? 7.154 -1.667 -21.419 1.00 91.88 283 THR A O 1
ATOM 2372 N N . ASN A 1 284 ? 5.495 -0.512 -22.409 1.00 94.69 284 ASN A N 1
ATOM 2373 C CA . ASN A 1 284 ? 6.373 0.327 -23.219 1.00 94.69 284 ASN A CA 1
ATOM 2374 C C . ASN A 1 284 ? 7.341 1.132 -22.355 1.00 94.69 284 ASN A C 1
ATOM 2376 O O . ASN A 1 284 ? 8.529 1.150 -22.664 1.00 94.69 284 ASN A O 1
ATOM 2380 N N . ARG A 1 285 ? 6.854 1.743 -21.266 1.00 94.56 285 ARG A N 1
ATOM 2381 C CA . ARG A 1 285 ? 7.705 2.521 -20.362 1.00 94.56 285 ARG A CA 1
ATOM 2382 C C . ARG A 1 285 ? 8.785 1.665 -19.712 1.00 94.56 285 ARG A C 1
ATOM 2384 O O . ARG A 1 285 ? 9.950 2.050 -19.719 1.00 94.56 285 ARG A O 1
ATOM 2391 N N . ILE A 1 286 ? 8.404 0.515 -19.152 1.00 94.00 286 ILE A N 1
ATOM 2392 C CA . ILE A 1 286 ? 9.356 -0.380 -18.490 1.00 94.00 286 ILE A CA 1
ATOM 2393 C C . ILE A 1 286 ? 10.422 -0.828 -19.485 1.00 94.00 286 ILE A C 1
ATOM 2395 O O . ILE A 1 286 ? 11.592 -0.776 -19.142 1.00 94.00 286 ILE A O 1
ATOM 2399 N N . ILE A 1 287 ? 10.046 -1.208 -20.710 1.00 94.94 287 ILE A N 1
ATOM 2400 C CA . ILE A 1 287 ? 11.003 -1.638 -21.739 1.00 94.94 287 ILE A CA 1
ATOM 2401 C C . ILE A 1 287 ? 11.935 -0.492 -22.153 1.00 94.94 287 ILE A C 1
ATOM 2403 O O . ILE A 1 287 ? 13.143 -0.701 -22.241 1.00 94.94 287 ILE A O 1
ATOM 2407 N N . SER A 1 288 ? 11.403 0.710 -22.403 1.00 95.75 288 SER A N 1
ATOM 2408 C CA . SER A 1 288 ? 12.207 1.838 -22.893 1.00 95.75 288 SER A CA 1
ATOM 2409 C C . SER A 1 288 ? 13.164 2.406 -21.847 1.00 95.75 288 SER A C 1
ATOM 2411 O O . SER A 1 288 ? 14.225 2.904 -22.207 1.00 95.75 288 SER A O 1
ATOM 2413 N N . GLU A 1 289 ? 12.789 2.351 -20.568 1.00 95.00 289 GLU A N 1
ATOM 2414 C CA . GLU A 1 289 ? 13.550 2.935 -19.455 1.00 95.00 289 GLU A CA 1
ATOM 2415 C C . GLU A 1 289 ? 14.173 1.863 -18.542 1.00 95.00 289 GLU A C 1
ATOM 2417 O O . GLU A 1 289 ? 14.678 2.187 -17.469 1.00 95.00 289 GLU A O 1
ATOM 2422 N N . PHE A 1 290 ? 14.154 0.583 -18.933 1.00 93.25 290 PHE A N 1
ATOM 2423 C CA . PHE A 1 290 ? 14.573 -0.540 -18.082 1.00 93.25 290 PHE A CA 1
ATOM 2424 C C . PHE A 1 290 ? 15.968 -0.341 -17.470 1.00 93.25 290 PHE A C 1
ATOM 2426 O O . PHE A 1 290 ? 16.172 -0.518 -16.261 1.00 93.25 290 PHE A O 1
ATOM 2433 N N . ASP A 1 291 ? 16.919 0.052 -18.317 1.00 90.25 291 ASP A N 1
ATOM 2434 C CA . ASP A 1 291 ? 18.319 0.225 -17.940 1.00 90.25 291 ASP A CA 1
ATOM 2435 C C . ASP A 1 291 ? 18.521 1.477 -17.062 1.00 90.25 291 ASP A C 1
ATOM 2437 O O . ASP A 1 291 ? 19.469 1.531 -16.294 1.00 90.25 291 ASP A O 1
ATOM 2441 N N . THR A 1 292 ? 17.598 2.447 -17.077 1.00 91.81 292 THR A N 1
ATOM 2442 C CA . THR A 1 292 ? 17.719 3.711 -16.322 1.00 91.81 292 THR A CA 1
ATOM 2443 C C . THR A 1 292 ? 16.853 3.781 -15.063 1.00 91.81 292 THR A C 1
ATOM 2445 O O . THR A 1 292 ? 17.160 4.551 -14.151 1.00 91.81 292 THR A O 1
ATOM 2448 N N . LEU A 1 293 ? 15.770 2.999 -14.986 1.00 91.94 293 LEU A N 1
ATOM 2449 C CA . LEU A 1 293 ? 14.854 3.000 -13.844 1.00 91.94 293 LEU A CA 1
ATOM 2450 C C . LEU A 1 293 ? 15.573 2.562 -12.562 1.00 91.94 293 LEU A C 1
ATOM 2452 O O . LEU A 1 293 ? 16.241 1.526 -12.523 1.00 91.94 293 LEU A O 1
ATOM 2456 N N . LYS A 1 294 ? 15.394 3.336 -11.490 1.00 90.62 294 LYS A N 1
ATOM 2457 C CA . LYS A 1 294 ? 15.955 3.052 -10.160 1.00 90.62 294 LYS A CA 1
ATOM 2458 C C . LYS A 1 294 ? 14.917 2.410 -9.247 1.00 90.62 294 LYS A C 1
ATOM 2460 O O . LYS A 1 294 ? 13.717 2.444 -9.519 1.00 90.62 294 LYS A O 1
ATOM 2465 N N . TYR A 1 295 ? 15.380 1.871 -8.126 1.00 89.56 295 TYR A N 1
ATOM 2466 C CA . TYR A 1 295 ? 14.520 1.473 -7.017 1.00 89.56 295 TYR A CA 1
ATOM 2467 C C . TYR A 1 295 ? 14.471 2.547 -5.931 1.00 89.56 295 TYR A C 1
ATOM 2469 O O . TYR A 1 295 ? 15.433 3.277 -5.713 1.00 89.56 295 TYR A O 1
ATOM 2477 N N . SER A 1 296 ? 13.368 2.590 -5.187 1.00 89.06 296 SER A N 1
ATOM 2478 C CA . SER A 1 296 ? 13.228 3.407 -3.982 1.00 89.06 296 SER A CA 1
ATOM 2479 C C . SER A 1 296 ? 12.689 2.572 -2.815 1.00 89.06 296 SER A C 1
ATOM 2481 O O . SER A 1 296 ? 11.503 2.593 -2.492 1.00 89.06 296 SER A O 1
ATOM 2483 N N . TYR A 1 297 ? 13.577 1.806 -2.174 1.00 85.62 297 TYR A N 1
ATOM 2484 C CA . TYR A 1 297 ? 13.337 1.206 -0.855 1.00 85.62 297 TYR A CA 1
ATOM 2485 C C . TYR A 1 297 ? 14.105 1.991 0.215 1.00 85.62 297 TYR A C 1
ATOM 2487 O O . TYR A 1 297 ? 15.273 2.319 -0.012 1.00 85.62 297 TYR A O 1
ATOM 2495 N N . ALA A 1 298 ? 13.460 2.332 1.340 1.00 76.19 298 ALA A N 1
ATOM 2496 C CA . ALA A 1 298 ? 14.024 3.204 2.377 1.00 76.19 298 ALA A CA 1
ATOM 2497 C C . ALA A 1 298 ? 15.291 2.635 3.029 1.00 76.19 298 ALA A C 1
ATOM 2499 O O . ALA A 1 298 ? 16.297 3.339 3.052 1.00 76.19 298 ALA A O 1
ATOM 2500 N N . GLU A 1 299 ? 15.236 1.382 3.474 1.00 66.62 299 GLU A N 1
ATOM 2501 C CA . GLU A 1 299 ? 16.339 0.510 3.892 1.00 66.62 299 GLU A CA 1
ATOM 2502 C C . GLU A 1 299 ? 15.734 -0.901 4.029 1.00 66.62 299 GLU A C 1
ATOM 2504 O O . GLU A 1 299 ? 14.629 -1.044 4.554 1.00 66.62 299 GLU A O 1
ATOM 2509 N N . GLY A 1 300 ? 16.371 -1.921 3.447 1.00 52.19 300 GLY A N 1
ATOM 2510 C CA . GLY A 1 300 ? 15.878 -3.301 3.512 1.00 52.19 300 GLY A CA 1
ATOM 2511 C C . GLY A 1 300 ? 16.133 -3.926 4.882 1.00 52.19 300 GLY A C 1
ATOM 2512 O O . GLY A 1 300 ? 17.050 -3.508 5.590 1.00 52.19 300 GLY A O 1
ATOM 2513 N N . ASP A 1 301 ? 15.359 -4.952 5.237 1.00 41.06 301 ASP A N 1
ATOM 2514 C CA . ASP A 1 301 ? 15.767 -5.864 6.304 1.00 41.06 301 ASP A CA 1
ATOM 2515 C C . ASP A 1 301 ? 17.162 -6.424 5.962 1.00 41.06 301 ASP A C 1
ATOM 2517 O O . ASP A 1 301 ? 17.485 -6.617 4.783 1.00 41.06 301 ASP A O 1
ATOM 2521 N N . ALA A 1 302 ? 17.994 -6.699 6.970 1.00 39.94 302 ALA A N 1
ATOM 2522 C CA . ALA A 1 302 ? 19.349 -7.234 6.779 1.00 39.94 302 ALA A CA 1
ATOM 2523 C C . ALA A 1 302 ? 19.357 -8.554 5.977 1.00 39.94 302 ALA A C 1
ATOM 2525 O O . ALA A 1 302 ? 20.396 -8.978 5.479 1.00 39.94 302 ALA A O 1
ATOM 2526 N N . TYR A 1 303 ? 18.188 -9.185 5.851 1.00 37.72 303 TYR A N 1
ATOM 2527 C CA . TYR A 1 303 ? 17.954 -10.437 5.150 1.00 37.72 303 TYR A CA 1
ATOM 2528 C C . TYR A 1 303 ? 17.451 -10.280 3.703 1.00 37.72 303 TYR A C 1
ATOM 2530 O O . TYR A 1 303 ? 17.517 -11.250 2.956 1.00 37.72 303 TYR A O 1
ATOM 2538 N N . GLU A 1 304 ? 16.978 -9.102 3.272 1.00 53.56 304 GLU A N 1
ATOM 2539 C CA . GLU A 1 304 ? 16.265 -8.951 1.984 1.00 53.56 304 GLU A CA 1
ATOM 2540 C C . GLU A 1 304 ? 17.006 -8.142 0.899 1.00 53.56 304 GLU A C 1
ATOM 2542 O O . GLU A 1 304 ? 16.520 -8.084 -0.237 1.00 53.56 304 GLU A O 1
ATOM 2547 N N . HIS A 1 305 ? 18.138 -7.500 1.234 1.00 62.97 305 HIS A N 1
ATOM 2548 C CA . HIS A 1 305 ? 18.991 -6.718 0.313 1.00 62.97 305 HIS A CA 1
ATOM 2549 C C . HIS A 1 305 ? 18.191 -5.894 -0.723 1.00 62.97 305 HIS A C 1
ATOM 2551 O O . HIS A 1 305 ? 18.422 -5.948 -1.930 1.00 62.97 305 HIS A O 1
ATOM 2557 N N . LYS A 1 306 ? 17.175 -5.145 -0.267 1.00 73.62 306 LYS A N 1
ATOM 2558 C CA . LYS A 1 306 ? 16.303 -4.369 -1.166 1.00 73.62 306 LYS A CA 1
ATOM 2559 C C . LYS A 1 306 ? 17.063 -3.153 -1.734 1.00 73.62 306 LYS A C 1
ATOM 2561 O O . LYS A 1 306 ? 17.516 -2.319 -0.945 1.00 73.62 306 LYS A O 1
ATOM 2566 N N . PRO A 1 307 ? 17.186 -3.008 -3.070 1.00 78.62 307 PRO A N 1
ATOM 2567 C CA . PRO A 1 307 ? 17.977 -1.941 -3.681 1.00 78.62 307 PRO A CA 1
ATOM 2568 C C . PRO A 1 307 ? 17.374 -0.559 -3.410 1.00 78.62 307 PRO A C 1
ATOM 2570 O O . PRO A 1 307 ? 16.177 -0.339 -3.516 1.00 78.62 307 PRO A O 1
ATOM 2573 N N . SER A 1 308 ? 18.198 0.415 -3.050 1.00 80.75 308 SER A N 1
ATOM 2574 C CA . SER A 1 308 ? 17.737 1.790 -2.814 1.00 80.75 308 SER A CA 1
ATOM 2575 C C . SER A 1 308 ? 18.039 2.689 -4.014 1.00 80.75 308 SER A C 1
ATOM 2577 O O . SER A 1 308 ? 18.654 2.247 -4.980 1.00 80.75 308 SER A O 1
ATOM 2579 N N . VAL A 1 309 ? 17.688 3.976 -3.925 1.00 80.56 309 VAL A N 1
ATOM 2580 C CA . VAL A 1 309 ? 18.004 4.971 -4.968 1.00 80.56 309 VAL A CA 1
ATOM 2581 C C . VAL A 1 309 ? 19.514 5.162 -5.175 1.00 80.56 309 VAL A C 1
ATOM 2583 O O . VAL A 1 309 ? 19.946 5.714 -6.185 1.00 80.56 309 VAL A O 1
ATOM 2586 N N . TYR A 1 310 ? 20.319 4.703 -4.212 1.00 83.25 310 TYR A N 1
ATOM 2587 C CA . TYR A 1 310 ? 21.779 4.754 -4.247 1.00 83.25 310 TYR A CA 1
ATOM 2588 C C . TYR A 1 310 ? 22.411 3.558 -4.965 1.00 83.25 310 TYR A C 1
ATOM 2590 O O . TYR A 1 310 ? 23.608 3.596 -5.230 1.00 83.25 310 TYR A O 1
ATOM 2598 N N . VAL A 1 311 ? 21.636 2.506 -5.252 1.00 81.94 311 VAL A N 1
ATOM 2599 C CA . VAL A 1 311 ? 22.104 1.376 -6.060 1.00 81.94 311 VAL A CA 1
ATOM 2600 C C . VAL A 1 311 ? 22.002 1.772 -7.527 1.00 81.94 311 VAL A C 1
ATOM 2602 O O . VAL A 1 311 ? 20.977 2.295 -7.976 1.00 81.94 311 VAL A O 1
ATOM 2605 N N . VAL A 1 312 ? 23.091 1.561 -8.254 1.00 82.25 312 VAL A N 1
ATOM 2606 C CA . VAL A 1 312 ? 23.191 1.873 -9.676 1.00 82.25 312 VAL A CA 1
ATOM 2607 C C . VAL A 1 312 ? 22.265 0.908 -10.447 1.00 82.25 312 VAL A C 1
ATOM 2609 O O . VAL A 1 312 ? 22.225 -0.277 -10.114 1.00 82.25 312 VAL A O 1
ATOM 2612 N N . PRO A 1 313 ? 21.440 1.382 -11.404 1.00 82.06 313 PRO A N 1
ATOM 2613 C CA . PRO A 1 313 ? 20.468 0.553 -12.131 1.00 82.06 313 PRO A CA 1
ATOM 2614 C C . PRO A 1 313 ? 21.010 -0.751 -12.729 1.00 82.06 313 PRO A C 1
ATOM 2616 O O . PRO A 1 313 ? 20.256 -1.722 -12.838 1.00 82.06 313 PRO A O 1
ATOM 2619 N N . GLU A 1 314 ? 22.277 -0.749 -13.120 1.00 79.69 314 GLU A N 1
ATOM 2620 C CA . GLU A 1 314 ? 23.021 -1.852 -13.714 1.00 79.69 314 GLU A CA 1
ATOM 2621 C C . GLU A 1 314 ? 23.304 -2.978 -12.702 1.00 79.69 314 GLU A C 1
ATOM 2623 O O . GLU A 1 314 ? 23.253 -4.148 -13.068 1.00 79.69 314 GLU A O 1
ATOM 2628 N N . ASP A 1 315 ? 23.464 -2.650 -11.415 1.00 78.50 315 ASP A N 1
ATOM 2629 C CA . ASP A 1 315 ? 23.781 -3.612 -10.341 1.00 78.50 315 ASP A CA 1
ATOM 2630 C C . ASP A 1 315 ? 22.555 -4.413 -9.853 1.00 78.50 315 ASP A C 1
ATOM 2632 O O . ASP A 1 315 ? 22.640 -5.187 -8.896 1.00 78.50 315 ASP A O 1
ATOM 2636 N N . CYS A 1 316 ? 21.381 -4.176 -10.447 1.00 83.75 316 CYS A N 1
ATOM 2637 C CA . CYS A 1 316 ? 20.120 -4.813 -10.058 1.00 83.75 316 CYS A CA 1
ATOM 2638 C C . CYS A 1 316 ? 19.313 -5.336 -11.254 1.00 83.75 316 CYS A C 1
ATOM 2640 O O . CYS A 1 316 ? 18.091 -5.492 -11.161 1.00 83.75 316 CYS A O 1
ATOM 2642 N N . ILE A 1 317 ? 19.970 -5.600 -12.388 1.00 88.38 317 ILE A N 1
ATOM 2643 C CA . ILE A 1 317 ? 19.306 -6.046 -13.620 1.00 88.38 317 ILE A CA 1
ATOM 2644 C C . ILE A 1 317 ? 18.544 -7.361 -13.399 1.00 88.38 317 ILE A C 1
ATOM 2646 O O . ILE A 1 317 ? 17.380 -7.452 -13.802 1.00 88.38 317 ILE A O 1
ATOM 2650 N N . VAL A 1 318 ? 19.150 -8.366 -12.750 1.00 88.06 318 VAL A N 1
ATOM 2651 C CA . VAL A 1 318 ? 18.477 -9.665 -12.530 1.00 88.06 318 VAL A CA 1
ATOM 2652 C C . VAL A 1 318 ? 17.278 -9.479 -11.620 1.00 88.06 318 VAL A C 1
ATOM 2654 O O . VAL A 1 318 ? 16.189 -9.959 -11.940 1.00 88.06 318 VAL A O 1
ATOM 2657 N N . ARG A 1 319 ? 17.437 -8.709 -10.539 1.00 86.38 319 ARG A N 1
ATOM 2658 C CA . ARG A 1 319 ? 16.325 -8.385 -9.645 1.00 86.38 319 ARG A CA 1
ATOM 2659 C C . ARG A 1 319 ? 15.172 -7.679 -10.360 1.00 86.38 319 ARG A C 1
ATOM 2661 O O . ARG A 1 319 ? 14.023 -8.071 -10.156 1.00 86.38 319 ARG A O 1
ATOM 2668 N N . LYS A 1 320 ? 15.447 -6.704 -11.236 1.00 89.50 320 LYS A N 1
ATOM 2669 C CA . LYS A 1 320 ? 14.403 -6.053 -12.050 1.00 89.50 320 LYS A CA 1
ATOM 2670 C C . LYS A 1 320 ? 13.670 -7.055 -12.928 1.00 89.50 320 LYS A C 1
ATOM 2672 O O . LYS A 1 320 ? 12.443 -7.044 -12.953 1.00 89.50 320 LYS A O 1
ATOM 2677 N N . LEU A 1 321 ? 14.392 -7.928 -13.633 1.00 91.00 321 LEU A N 1
ATOM 2678 C CA . LEU A 1 321 ? 13.773 -8.947 -14.485 1.00 91.00 321 LEU A CA 1
ATOM 2679 C C . LEU A 1 321 ? 12.923 -9.921 -13.666 1.00 91.00 321 LEU A C 1
ATOM 2681 O O . LEU A 1 321 ? 11.785 -10.193 -14.042 1.00 91.00 321 LEU A O 1
ATOM 2685 N N . HIS A 1 322 ? 13.430 -10.391 -12.527 1.00 86.31 322 HIS A N 1
ATOM 2686 C CA . HIS A 1 322 ? 12.681 -11.244 -11.607 1.00 86.31 322 HIS A CA 1
ATOM 2687 C C . HIS A 1 322 ? 11.406 -10.552 -11.101 1.00 86.31 322 HIS A C 1
ATOM 2689 O O . HIS A 1 322 ? 10.321 -11.145 -11.070 1.00 86.31 322 HIS A O 1
ATOM 2695 N N . ASP A 1 323 ? 11.510 -9.269 -10.752 1.00 83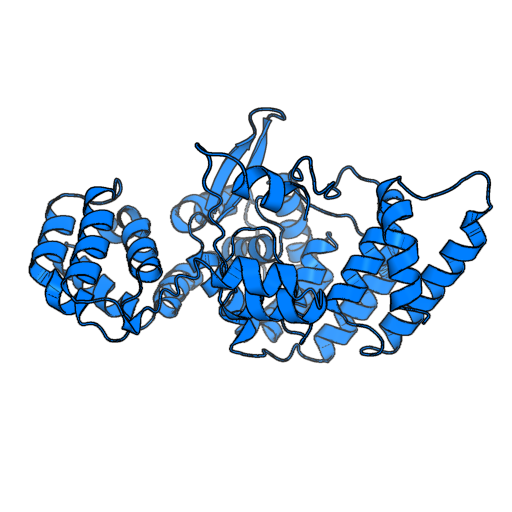.19 323 ASP A N 1
ATOM 2696 C CA . ASP A 1 323 ? 10.376 -8.472 -10.315 1.00 83.19 323 ASP A CA 1
ATOM 2697 C C . ASP A 1 323 ? 9.337 -8.281 -11.429 1.00 83.19 323 ASP A C 1
ATOM 2699 O O . ASP A 1 323 ? 8.139 -8.427 -11.178 1.00 83.19 323 ASP A O 1
ATOM 2703 N N . ILE A 1 324 ? 9.769 -8.029 -12.664 1.00 87.75 324 ILE A N 1
ATOM 2704 C CA . ILE A 1 324 ? 8.880 -7.938 -13.828 1.00 87.75 324 ILE A CA 1
ATOM 2705 C C . ILE A 1 324 ? 8.191 -9.285 -14.074 1.00 87.75 324 ILE A C 1
ATOM 2707 O O . ILE A 1 324 ? 6.964 -9.317 -14.156 1.00 87.75 324 ILE A O 1
ATOM 2711 N N . VAL A 1 325 ? 8.934 -10.398 -14.115 1.00 84.88 325 VAL A N 1
ATOM 2712 C CA . VAL A 1 325 ? 8.377 -11.753 -14.297 1.00 84.88 325 VAL A CA 1
ATOM 2713 C C . VAL A 1 325 ? 7.326 -12.065 -13.234 1.00 84.88 325 VAL A C 1
ATOM 2715 O O . VAL A 1 325 ? 6.259 -12.590 -13.549 1.00 84.88 325 VAL A O 1
ATOM 2718 N N . SER A 1 326 ? 7.584 -11.690 -11.981 1.00 78.19 326 SER A N 1
ATOM 2719 C CA . SER A 1 326 ? 6.643 -11.912 -10.881 1.00 78.19 326 SER A CA 1
ATOM 2720 C C . SER A 1 326 ? 5.309 -11.171 -11.053 1.00 78.19 326 SER A C 1
ATOM 2722 O O . SER A 1 326 ? 4.296 -11.654 -10.556 1.00 78.19 326 SER A O 1
ATOM 2724 N N . ASN A 1 327 ? 5.302 -9.995 -11.696 1.00 77.00 327 ASN A N 1
ATOM 2725 C CA . ASN A 1 327 ? 4.107 -9.144 -11.824 1.00 77.00 327 ASN A CA 1
ATOM 2726 C C . ASN A 1 327 ? 3.383 -9.325 -13.168 1.00 77.00 327 ASN A C 1
ATOM 2728 O O . ASN A 1 327 ? 2.153 -9.345 -13.219 1.00 77.00 327 ASN A O 1
ATOM 2732 N N . PHE A 1 328 ? 4.132 -9.478 -14.260 1.00 78.50 328 PHE A N 1
ATOM 2733 C CA . PHE A 1 328 ? 3.568 -9.723 -15.589 1.00 78.50 328 PHE A CA 1
ATOM 2734 C C . PHE A 1 328 ? 3.207 -11.195 -15.794 1.00 78.50 328 PHE A C 1
ATOM 2736 O O . PHE A 1 328 ? 2.329 -11.505 -16.594 1.00 78.50 328 PHE A O 1
ATOM 2743 N N . GLY A 1 329 ? 3.832 -12.107 -15.045 1.00 75.62 329 GLY A N 1
ATOM 2744 C CA . GLY A 1 329 ? 3.799 -13.537 -15.320 1.00 75.62 329 GLY A CA 1
ATOM 2745 C C . GLY A 1 329 ? 4.629 -13.903 -16.552 1.00 75.62 329 GLY A C 1
ATOM 2746 O O . GLY A 1 329 ? 5.070 -13.047 -17.312 1.00 75.62 329 GLY A O 1
ATOM 2747 N N . VAL A 1 330 ? 4.831 -15.204 -16.751 1.00 74.88 330 VAL A N 1
ATOM 2748 C CA . VAL A 1 330 ? 5.549 -15.745 -17.913 1.00 74.88 330 VAL A CA 1
ATOM 2749 C C . VAL A 1 330 ? 4.549 -16.109 -19.008 1.00 74.88 330 VAL A C 1
ATOM 2751 O O . VAL A 1 330 ? 3.535 -16.751 -18.722 1.00 74.88 330 VAL A O 1
ATOM 2754 N N . ASN A 1 331 ? 4.848 -15.754 -20.259 1.00 76.75 331 ASN A N 1
ATOM 2755 C CA . ASN A 1 331 ? 4.022 -16.036 -21.442 1.00 76.75 331 ASN A CA 1
ATOM 2756 C C . ASN A 1 331 ? 2.617 -15.405 -21.374 1.00 76.75 331 ASN A C 1
ATOM 2758 O O . ASN A 1 331 ? 1.659 -15.949 -21.931 1.00 76.75 331 ASN A O 1
ATOM 2762 N N . LYS A 1 332 ? 2.474 -14.281 -20.660 1.00 79.31 332 LYS A N 1
ATOM 2763 C CA . LYS A 1 332 ? 1.204 -13.548 -20.523 1.00 79.31 332 LYS A CA 1
ATOM 2764 C C . LYS A 1 332 ? 1.154 -12.272 -21.364 1.00 79.31 332 LYS A C 1
ATOM 2766 O O . LYS A 1 332 ? 0.062 -11.840 -21.725 1.00 79.31 332 LYS A O 1
ATOM 2771 N N . ASN A 1 333 ? 2.303 -11.684 -21.696 1.00 83.50 333 ASN A N 1
ATOM 2772 C CA . ASN A 1 333 ? 2.404 -10.436 -22.446 1.00 83.50 333 ASN A CA 1
ATOM 2773 C C . ASN A 1 333 ? 3.541 -10.569 -23.463 1.00 83.50 333 ASN A C 1
ATOM 2775 O O . ASN A 1 333 ? 4.707 -10.401 -23.126 1.00 83.50 333 ASN A O 1
ATOM 2779 N N . ALA A 1 334 ? 3.191 -10.851 -24.722 1.00 86.88 334 ALA A N 1
ATOM 2780 C CA . ALA A 1 334 ? 4.156 -11.227 -25.758 1.00 86.88 334 ALA A CA 1
ATOM 2781 C C . ALA A 1 334 ? 5.306 -10.221 -25.945 1.00 86.88 334 ALA A C 1
ATOM 2783 O O . ALA A 1 334 ? 6.433 -10.623 -26.229 1.00 86.88 334 ALA A O 1
ATOM 2784 N N . GLN A 1 335 ? 5.032 -8.923 -25.780 1.00 90.06 335 GLN A N 1
ATOM 2785 C CA . GLN A 1 335 ? 6.047 -7.879 -25.896 1.00 90.06 335 GLN A CA 1
ATOM 2786 C C . GLN A 1 335 ? 7.020 -7.915 -24.711 1.00 90.06 335 GLN A C 1
ATOM 2788 O O . GLN A 1 335 ? 8.234 -7.900 -24.915 1.00 90.06 335 GLN A O 1
ATOM 2793 N N . MET A 1 336 ? 6.494 -7.995 -23.486 1.00 90.62 336 MET A N 1
ATOM 2794 C CA . MET A 1 336 ? 7.313 -8.107 -22.281 1.00 90.62 336 MET A CA 1
ATOM 2795 C C . MET A 1 336 ? 8.086 -9.432 -22.250 1.00 90.62 336 MET A C 1
ATOM 2797 O O . MET A 1 336 ? 9.273 -9.450 -21.943 1.00 90.62 336 MET A O 1
ATOM 2801 N N . ASP A 1 337 ? 7.452 -10.535 -22.645 1.00 88.94 337 ASP A N 1
ATOM 2802 C CA . ASP A 1 337 ? 8.068 -11.861 -22.708 1.00 88.94 337 ASP A CA 1
ATOM 2803 C C . ASP A 1 337 ? 9.255 -11.891 -23.682 1.00 88.94 337 ASP A C 1
ATOM 2805 O O . ASP A 1 337 ? 10.304 -12.452 -23.360 1.00 88.94 337 ASP A O 1
ATOM 2809 N N . ALA A 1 338 ? 9.114 -11.273 -24.861 1.00 92.44 338 ALA A N 1
ATOM 2810 C CA . ALA A 1 338 ? 10.209 -11.139 -25.820 1.00 92.44 338 ALA A CA 1
ATOM 2811 C C . ALA A 1 338 ? 11.369 -10.326 -25.228 1.00 92.44 338 ALA A C 1
ATOM 2813 O O . ALA A 1 338 ? 12.510 -10.786 -25.243 1.00 92.44 338 ALA A O 1
ATOM 2814 N N . PHE A 1 339 ? 11.065 -9.174 -24.623 1.00 94.69 339 PHE A N 1
ATOM 2815 C CA . PHE A 1 339 ? 12.061 -8.327 -23.969 1.00 94.69 339 PHE A CA 1
ATOM 2816 C C . PHE A 1 339 ? 12.834 -9.066 -22.865 1.00 94.69 339 PHE A C 1
ATOM 2818 O O . PHE A 1 339 ? 14.066 -9.038 -22.852 1.00 94.69 339 PHE A O 1
ATOM 2825 N N . ILE A 1 340 ? 12.130 -9.764 -21.966 1.00 92.44 340 ILE A N 1
ATOM 2826 C CA . ILE A 1 340 ? 12.755 -10.521 -20.874 1.00 92.44 340 ILE A CA 1
ATOM 2827 C C . ILE A 1 340 ? 13.650 -11.623 -21.449 1.00 92.44 340 ILE A C 1
ATOM 2829 O O . ILE A 1 340 ? 14.794 -11.758 -21.019 1.00 92.44 340 ILE A O 1
ATOM 2833 N N . ARG A 1 341 ? 13.173 -12.390 -22.442 1.00 92.56 341 ARG A N 1
ATOM 2834 C CA . ARG A 1 341 ? 13.968 -13.449 -23.092 1.00 92.56 341 ARG A CA 1
ATOM 2835 C C . ARG A 1 341 ? 15.243 -12.896 -23.720 1.00 92.56 341 ARG A C 1
ATOM 2837 O O . ARG A 1 341 ? 16.299 -13.506 -23.566 1.00 92.56 341 ARG A O 1
ATOM 2844 N N . ASP A 1 342 ? 15.154 -11.766 -24.410 1.00 93.50 342 ASP A N 1
ATOM 2845 C CA . ASP A 1 342 ? 16.305 -11.156 -25.072 1.00 93.50 342 ASP A CA 1
ATOM 2846 C C . ASP A 1 342 ? 17.317 -10.613 -24.055 1.00 93.50 342 ASP A C 1
ATOM 2848 O O . ASP A 1 342 ? 18.515 -10.872 -24.194 1.00 93.50 342 ASP A O 1
ATOM 2852 N N . LYS A 1 343 ? 16.854 -9.959 -22.979 1.00 92.06 343 LYS A N 1
ATOM 2853 C CA . LYS A 1 343 ? 17.726 -9.511 -21.881 1.00 92.06 343 LYS A CA 1
ATOM 2854 C C . LYS A 1 343 ? 18.384 -10.684 -21.154 1.00 92.06 343 LYS A C 1
ATOM 2856 O O . LYS A 1 343 ? 19.588 -10.635 -20.929 1.00 92.06 343 LYS A O 1
ATOM 2861 N N . VAL A 1 344 ? 17.651 -11.757 -20.843 1.00 92.00 344 VAL A N 1
ATOM 2862 C CA . VAL A 1 344 ? 18.218 -12.963 -20.207 1.00 92.00 344 VAL A CA 1
ATOM 2863 C C . VAL A 1 344 ? 19.275 -13.615 -21.103 1.00 92.00 344 VAL A C 1
ATOM 2865 O O . VAL A 1 344 ? 20.354 -13.947 -20.623 1.00 92.00 344 VAL A O 1
ATOM 2868 N N . LYS A 1 345 ? 19.027 -13.743 -22.413 1.00 91.69 345 LYS A N 1
ATOM 2869 C CA . LYS A 1 345 ? 20.032 -14.265 -23.357 1.00 91.69 345 LYS A CA 1
ATOM 2870 C C . LYS A 1 345 ? 21.278 -13.391 -23.418 1.00 91.69 345 LYS A C 1
ATOM 2872 O O . LYS A 1 345 ? 22.382 -13.925 -23.402 1.00 91.69 345 LYS A O 1
ATOM 2877 N N . TRP A 1 346 ? 21.106 -12.071 -23.492 1.00 90.88 346 TRP A N 1
ATOM 2878 C CA . TRP A 1 346 ? 22.224 -11.128 -23.482 1.00 90.88 346 TRP A CA 1
ATOM 2879 C C . TRP A 1 346 ? 23.061 -11.276 -22.207 1.00 90.88 346 TRP A C 1
ATOM 2881 O O . TRP A 1 346 ? 24.279 -11.421 -22.291 1.00 90.88 346 TRP A O 1
ATOM 2891 N N . LEU A 1 347 ? 22.404 -11.364 -21.049 1.00 89.38 347 LEU A N 1
ATOM 2892 C CA . LEU A 1 347 ? 23.053 -11.634 -19.770 1.00 89.38 347 LEU A CA 1
ATOM 2893 C C . LEU A 1 347 ? 23.839 -12.955 -19.777 1.00 89.38 347 LEU A C 1
ATOM 2895 O O . LEU A 1 347 ? 24.965 -12.996 -19.293 1.00 89.38 347 LEU A O 1
ATOM 2899 N N . CYS A 1 348 ? 23.293 -14.024 -20.366 1.00 88.38 348 CYS A N 1
ATOM 2900 C CA . CYS A 1 348 ? 24.007 -15.296 -20.492 1.00 88.38 348 CYS A CA 1
ATOM 2901 C C . CYS A 1 348 ? 25.278 -15.200 -21.355 1.00 88.38 348 CYS A C 1
ATOM 2903 O O . CYS A 1 348 ? 26.221 -15.946 -21.110 1.00 88.38 348 CYS A O 1
ATOM 2905 N N . VAL A 1 349 ? 25.314 -14.315 -22.357 1.00 87.94 349 VAL A N 1
ATOM 2906 C CA . VAL A 1 349 ? 26.493 -14.123 -23.223 1.00 87.94 349 VAL A CA 1
ATOM 2907 C C . VAL A 1 349 ? 27.610 -13.403 -22.470 1.00 87.94 349 VAL A C 1
ATOM 2909 O O . VAL A 1 349 ? 28.760 -13.835 -22.524 1.00 87.94 349 VAL A O 1
ATOM 2912 N N . ILE A 1 350 ? 27.268 -12.346 -21.734 1.00 85.69 350 ILE A N 1
ATOM 2913 C CA . ILE A 1 350 ? 28.250 -11.506 -21.030 1.00 85.69 350 ILE A CA 1
ATOM 2914 C C . ILE A 1 350 ? 28.732 -12.112 -19.702 1.00 85.69 350 ILE A C 1
ATOM 2916 O O . ILE A 1 350 ? 29.679 -11.605 -19.109 1.00 85.69 350 ILE A O 1
ATOM 2920 N N . LEU A 1 351 ? 28.132 -13.222 -19.242 1.00 78.56 351 LEU A N 1
ATOM 2921 C CA . LEU A 1 351 ? 28.555 -13.967 -18.043 1.00 78.56 351 LEU A CA 1
ATOM 2922 C C . LEU A 1 351 ? 30.055 -14.315 -18.035 1.00 78.56 351 LEU A C 1
ATOM 2924 O O . LEU A 1 351 ? 30.637 -14.524 -16.975 1.00 78.56 351 LEU A O 1
ATOM 2928 N N . HIS A 1 352 ? 30.670 -14.453 -19.208 1.00 73.75 352 HIS A N 1
ATOM 2929 C CA . HIS A 1 352 ? 32.065 -14.868 -19.347 1.00 73.75 352 HIS A CA 1
ATOM 2930 C C . HIS A 1 352 ? 33.037 -13.697 -19.565 1.00 73.75 352 HIS A C 1
ATOM 2932 O O . HIS A 1 352 ? 34.235 -13.933 -19.713 1.00 73.75 352 HIS A O 1
ATOM 2938 N N . GLU A 1 353 ? 32.547 -12.456 -19.605 1.00 79.31 353 GLU A N 1
ATOM 2939 C CA . GLU A 1 353 ? 33.370 -11.262 -19.813 1.00 79.31 353 GLU A CA 1
ATOM 2940 C C . GLU A 1 353 ? 34.003 -10.780 -18.493 1.00 79.31 353 GLU A C 1
ATOM 2942 O O . GLU A 1 353 ? 33.400 -10.872 -17.425 1.00 79.31 353 GLU A O 1
ATOM 2947 N N . GLU A 1 354 ? 35.233 -10.247 -18.550 1.00 58.31 354 GLU A N 1
ATOM 2948 C CA . GLU A 1 354 ? 35.994 -9.822 -17.355 1.00 58.31 354 GLU A CA 1
ATOM 2949 C C . GLU A 1 354 ? 35.326 -8.668 -16.574 1.00 58.31 354 GLU A C 1
ATOM 2951 O O . GLU A 1 354 ? 35.585 -8.496 -15.384 1.00 58.31 354 GLU A O 1
ATOM 2956 N N . GLY A 1 355 ? 34.440 -7.898 -17.219 1.00 64.56 355 GLY A N 1
ATOM 2957 C CA . GLY A 1 355 ? 33.659 -6.795 -16.638 1.00 64.56 355 GLY A CA 1
ATOM 2958 C C . GLY A 1 355 ? 32.302 -7.229 -16.076 1.00 64.56 355 GLY A C 1
ATOM 2959 O O . GLY A 1 355 ? 31.294 -6.576 -16.334 1.00 64.56 355 GLY A O 1
ATOM 2960 N N . TYR A 1 356 ? 32.283 -8.357 -15.370 1.00 64.94 356 TYR A N 1
ATOM 2961 C CA . TYR A 1 356 ? 31.087 -9.069 -14.915 1.00 64.94 356 TYR A CA 1
ATOM 2962 C C . TYR A 1 356 ? 30.070 -8.158 -14.176 1.00 64.94 356 TYR A C 1
ATOM 2964 O O . TYR A 1 356 ? 30.403 -7.639 -13.110 1.00 64.94 356 TYR A O 1
ATOM 2972 N N . PRO A 1 357 ? 28.832 -7.966 -14.689 1.00 66.19 357 PRO A N 1
ATOM 2973 C CA . PRO A 1 357 ? 27.916 -6.922 -14.205 1.00 66.19 357 PRO A CA 1
ATOM 2974 C C . PRO A 1 357 ? 27.007 -7.341 -13.038 1.00 66.19 357 PRO A C 1
ATOM 2976 O O . PRO A 1 357 ? 26.154 -6.561 -12.628 1.00 66.19 357 PRO A O 1
ATOM 2979 N N . PHE A 1 358 ? 27.122 -8.568 -12.522 1.00 71.25 358 PHE A N 1
ATOM 2980 C CA . PHE A 1 358 ? 26.211 -9.054 -11.483 1.00 71.25 358 PHE A CA 1
ATOM 2981 C C . PHE A 1 358 ? 26.722 -8.807 -10.070 1.00 71.25 358 PHE A C 1
ATOM 2983 O O . PHE A 1 358 ? 27.861 -9.133 -9.725 1.00 71.25 358 PHE A O 1
ATOM 2990 N N . SER A 1 359 ? 25.815 -8.329 -9.220 1.00 73.62 359 SER A N 1
ATOM 2991 C CA . SER A 1 359 ? 25.970 -8.408 -7.771 1.00 73.62 359 SER A CA 1
ATOM 2992 C C . SER A 1 359 ? 25.916 -9.868 -7.288 1.00 73.62 359 SER A C 1
ATOM 2994 O O . SER A 1 359 ? 25.475 -10.769 -8.004 1.00 73.62 359 SER A O 1
ATOM 2996 N N . TYR A 1 360 ? 26.350 -10.126 -6.049 1.00 72.75 360 TYR A N 1
ATOM 2997 C CA . TYR A 1 360 ? 26.245 -11.463 -5.446 1.00 72.75 360 TYR A CA 1
ATOM 2998 C C . TYR A 1 360 ? 24.798 -11.986 -5.452 1.00 72.75 360 TYR A C 1
ATOM 3000 O O . TYR A 1 360 ? 24.564 -13.142 -5.797 1.00 72.75 360 TYR A O 1
ATOM 3008 N N . ASP A 1 361 ? 23.832 -11.127 -5.117 1.00 71.44 361 ASP A N 1
ATOM 3009 C CA . ASP A 1 361 ? 22.412 -11.490 -5.084 1.00 71.44 361 ASP A CA 1
ATOM 3010 C C . ASP A 1 361 ? 21.893 -11.841 -6.484 1.00 71.44 361 ASP A C 1
ATOM 3012 O O . ASP A 1 361 ? 21.200 -12.845 -6.659 1.00 71.44 361 ASP A O 1
ATOM 3016 N N . ASP A 1 362 ? 22.302 -11.079 -7.503 1.00 78.00 362 ASP A N 1
ATOM 3017 C CA . ASP A 1 362 ? 21.970 -11.372 -8.897 1.00 78.00 362 ASP A CA 1
ATOM 3018 C C . ASP A 1 362 ? 22.486 -12.761 -9.316 1.00 78.00 362 ASP A C 1
ATOM 3020 O O . ASP A 1 362 ? 21.761 -13.509 -9.971 1.00 78.00 362 ASP A O 1
ATOM 3024 N N . MET A 1 363 ? 23.691 -13.166 -8.889 1.00 78.44 363 MET A N 1
ATOM 3025 C CA . MET A 1 363 ? 24.229 -14.502 -9.196 1.00 78.44 363 MET A CA 1
ATOM 3026 C C . MET A 1 363 ? 23.401 -15.642 -8.584 1.00 78.44 363 MET A C 1
ATOM 3028 O O . MET A 1 363 ? 23.324 -16.721 -9.175 1.00 78.44 363 MET A O 1
ATOM 3032 N N . VAL A 1 364 ? 22.800 -15.426 -7.410 1.00 79.75 364 VAL A N 1
ATOM 3033 C CA . VAL A 1 364 ? 21.964 -16.429 -6.728 1.00 79.75 364 VAL A CA 1
ATOM 3034 C C . VAL A 1 364 ? 20.605 -16.569 -7.414 1.00 79.75 364 VAL A C 1
ATOM 3036 O O . VAL A 1 364 ? 20.123 -17.688 -7.593 1.00 79.75 364 VAL A O 1
ATOM 3039 N N . GLU A 1 365 ? 20.005 -15.453 -7.827 1.00 80.38 365 GLU A N 1
ATOM 3040 C CA . GLU A 1 365 ? 18.664 -15.418 -8.424 1.00 80.38 365 GLU A CA 1
ATOM 3041 C C . GLU A 1 365 ? 18.655 -15.777 -9.921 1.00 80.38 365 GLU A C 1
ATOM 3043 O O . GLU A 1 365 ? 17.674 -16.322 -10.438 1.00 80.38 365 GLU A O 1
ATOM 3048 N N . PHE A 1 366 ? 19.749 -15.511 -10.643 1.00 88.06 366 PHE A N 1
ATOM 3049 C CA . PHE A 1 366 ? 19.780 -15.631 -12.103 1.00 88.06 366 PHE A CA 1
ATOM 3050 C C . PHE A 1 366 ? 19.448 -17.035 -12.648 1.00 88.06 366 PHE A C 1
ATOM 3052 O O . PHE A 1 366 ? 18.671 -17.115 -13.604 1.00 88.06 366 PHE A O 1
ATOM 3059 N N . PRO A 1 367 ? 19.925 -18.155 -12.062 1.00 87.50 367 PRO A N 1
ATOM 3060 C CA . PRO A 1 367 ? 19.551 -19.493 -12.527 1.00 87.50 367 PRO A CA 1
ATOM 3061 C C . PRO A 1 367 ? 18.040 -19.764 -12.471 1.00 87.50 367 PRO A C 1
ATOM 3063 O O . PRO A 1 367 ? 17.490 -20.363 -13.398 1.00 87.50 367 PRO A O 1
ATOM 3066 N N . TYR A 1 368 ? 17.356 -19.293 -11.423 1.00 85.00 368 TYR A N 1
ATOM 3067 C CA . TYR A 1 368 ? 15.904 -19.446 -11.284 1.00 85.00 368 TYR A CA 1
ATOM 3068 C C . TYR A 1 368 ? 15.154 -18.611 -12.322 1.00 85.00 368 TYR A C 1
ATOM 3070 O O . TYR A 1 368 ? 14.168 -19.075 -12.899 1.00 85.00 368 TYR A O 1
ATOM 3078 N N . LEU A 1 369 ? 15.654 -17.408 -12.621 1.00 86.44 369 LEU A N 1
ATOM 3079 C CA . LEU A 1 369 ? 15.110 -16.569 -13.685 1.00 86.44 369 LEU A CA 1
ATOM 3080 C C . LEU A 1 369 ? 15.245 -17.238 -15.063 1.00 86.44 369 LEU A C 1
ATOM 3082 O O . LEU A 1 369 ? 14.279 -17.248 -15.829 1.00 86.44 369 LEU A O 1
ATOM 3086 N N . ILE A 1 370 ? 16.407 -17.829 -15.370 1.00 88.44 370 ILE A N 1
ATOM 3087 C CA . ILE A 1 370 ? 16.616 -18.585 -16.616 1.00 88.44 370 ILE A CA 1
ATOM 3088 C C . ILE A 1 370 ? 15.612 -19.734 -16.700 1.00 88.44 370 ILE A C 1
ATOM 3090 O O . ILE A 1 370 ? 14.925 -19.851 -17.709 1.00 88.44 370 ILE A O 1
ATOM 3094 N N . GLN A 1 371 ? 15.477 -20.536 -15.640 1.00 86.88 371 GLN A N 1
ATOM 3095 C CA . GLN A 1 371 ? 14.536 -21.658 -15.608 1.00 86.88 371 GLN A CA 1
ATOM 3096 C C . GLN A 1 371 ? 13.082 -21.209 -15.825 1.00 86.88 371 GLN A C 1
ATOM 3098 O O . GLN A 1 371 ? 12.326 -21.877 -16.528 1.00 86.88 371 GLN A O 1
ATOM 3103 N N . ALA A 1 372 ? 12.680 -20.085 -15.228 1.00 82.31 372 ALA A N 1
ATOM 3104 C CA . ALA A 1 372 ? 11.319 -19.571 -15.344 1.00 82.31 372 ALA A CA 1
ATOM 3105 C C . ALA A 1 372 ? 11.000 -19.068 -16.760 1.00 82.31 372 ALA A C 1
ATOM 3107 O O . ALA A 1 372 ? 9.900 -19.288 -17.267 1.00 82.31 372 ALA A O 1
ATOM 3108 N N . VAL A 1 373 ? 11.947 -18.377 -17.397 1.00 84.06 373 VAL A N 1
ATOM 3109 C CA . VAL A 1 373 ? 11.723 -17.700 -18.681 1.00 84.06 373 VAL A CA 1
ATOM 3110 C C . VAL A 1 373 ? 12.071 -18.608 -19.862 1.00 84.06 373 VAL A C 1
ATOM 3112 O O . VAL A 1 373 ? 11.381 -18.581 -20.879 1.00 84.06 373 VAL A O 1
ATOM 3115 N N . MET A 1 374 ? 13.114 -19.426 -19.755 1.00 83.06 374 MET A N 1
ATOM 3116 C CA . MET A 1 374 ? 13.649 -20.302 -20.805 1.00 83.06 374 MET A CA 1
ATOM 3117 C C . MET A 1 374 ? 13.678 -21.775 -20.341 1.00 83.06 374 MET A C 1
ATOM 3119 O O . MET A 1 374 ? 14.769 -22.318 -20.162 1.00 83.06 374 MET A O 1
ATOM 3123 N N . PRO A 1 375 ? 12.508 -22.406 -20.118 1.00 64.50 375 PRO A N 1
ATOM 3124 C CA . PRO A 1 375 ? 12.419 -23.790 -19.649 1.00 64.50 375 PRO A CA 1
ATOM 3125 C C . PRO A 1 375 ? 12.866 -24.833 -20.680 1.00 64.50 375 PRO A C 1
ATOM 3127 O O . PRO A 1 375 ? 12.757 -24.562 -21.903 1.00 64.50 375 PRO A O 1
#

Radius of gyration: 23.67 Å; chains: 1; bounding box: 61×60×55 Å

Sequence (375 aa):
MKFIHLISKSRNQILILTSRGYVLQQGLAEYQNEQLKLAFNIGKCFLQLGDYSDLIKARILFNHLYFSEKLEWDYVEVIADGYERIINHNNYHPRIIENFLDQGSLLMKDNDPRQFYNKFLNYLNEPFDFWKEIFMKLTYGALLTALILLLSSQPTRYSDLKESFYSCIEVGRHNYIPIQEEEFESIIAQLEKIMIVTNKEKRTSRILVKFQNPSIKDFLCRYLAENLPQYGKMLIQGCPFINQLLFIFKTTDSKRYIDEGLEENALDREKVLFPKNLEILLTNRIISEFDTLKYSYAEGDAYEHKPSVYVVPEDCIVRKLHDIVSNFGVNKNAQMDAFIRDKVKWLCVILHEEGYPFSYDDMVEFPYLIQAVMP